Protein AF-0000000082292498 (afdb_homodimer)

Radius of gyration: 38.89 Å; Cα contacts (8 Å, |Δi|>4): 851; chains: 2; bounding box: 191×84×108 Å

Nearest PDB structures (foldseek):
  7clj-assembly1_A-2  TM=9.318E-01  e=2.386E-13  Thermoplasmatales archaeon SG8-52-1
  6is6-assembly1_A  TM=9.294E-01  e=1.425E-12  Thermoplasmatales archaeon SG8-52-1
  6su4-assembly1_A  TM=8.882E-01  e=2.424E-12  Actinomycetes bacterium
  6uh3-assembly1_B  TM=8.792E-01  e=1.032E-11  Actinomycetes bacterium
  7clj-assembly1_A-2  TM=9.319E-01  e=4.327E-13  Thermoplasmatales archaeon SG8-52-1

Organism: NCBI:txid303405

pLDDT: mean 81.25, std 24.89, range [15.76, 98.94]

Secondary structure (DSSP, 8-state):
----------------------------------------------SPBPTHHHH--SSPPPPPTTHHHHHHHHHHHHHHHHHHHHHHHTT---EEEEEE--B-TTS---SSSS-PPB--EEEEEEETHHHHHHHHHHHHHHHHHTTSHHHHHHHHHHHHTT--HHHHHHHHHHHHHHHHHHHHHHT--BHHHHHHHHHHHHHHHHHHHHHHHHHHHHHHHTBPPP-HHHHHHHHHHHHHHHHHHHHHHHHTTSTT-HHHHHHHHHHHHHHHHHHHHHHHHHTT-GGGGSHHHHHHHHHHHHHHHHHHHHHHHHHHHHHHHHH-/----------------------------------------------SPBPTHHHH--SSPPPPPTTHHHHHHHHHHHHHHHHHHHHHHHTT---EEEEEE--B-TTS---SSSS-PPB--EEEEEEETHHHHHHHHHHHHHHHHHTTSHHHHHHHHHHHHTT--HHHHHHHHHHHHHHHHHHHHHHT--BHHHHHHHHHHHHHHHHHHHHHHHHHHHHHHHTBPPP-HHHHHHHHHHHHHHHHHHHHHHHHTTSTT-HHHHHHHHHHHHHHHHHHHHHHHHHTT-GGGGSHHHHHHHHHHHHHHHHHHHHHHHHHHHHHHHHH-

Foldseek 3Di:
DDDDDDDDDDDDDDDPPPPPDPPDDPPPPPPPPPPPPPPPCPVPVPDDDDPCVPQPADQFDDDDPVLQVLLLVLLVVLLVLLVVLVVCQVVFPDKAWAWAFAFDVVQPPPDPVPGHGTDTDTDDIGALLNLLSVLSNLSSVLSVLCNDPVRVVVQSVQVRLLAGVSLLVSCLQSVLSVLLSLLVLLPDRYPVLSVVLSNLLSLLSVLVRVQRVQCSNCLRVVHDGDCPSVVVSVVSVCVSVVSSVVSLVVCVPDPPSVLSNVVSVVLVVLVVVLVVLVCCLSVVPPPSSRSVVSVVVVSVSSSVSSVVCSVSSSVVSRVVSVVD/DDDDDDDDDDDDPDDDPPDPPPPDDPPPPPVPPPPPPPPPCPVPVPDDDDPCVPQPADFFDDDDPVLQVLLVVLLVVLLVLLVVLVVCQVVFPDKAWAWAFAFDVVQPPVPDVPGHGTDTDTDDIGALLNLLSVLSNLSSVLSVLCNDPVRVVVQSVQVRLLAGVSLLVSCLQSVLSVLLSLLVLLPDRYPVLSVVLSNLLSLLSVLVRVQRVQCSNCLRVVHDGDCPSVVVSVVSVCVSVVSSVVSLVVCVPDPPSVLSNVVSVVLVVLVVVLVVLVCCLSVVPPPSSRSVVSVVVVSVSSSVSSVVCSVSSSVVSRVVSVVD

Structure (mmCIF, N/CA/C/O backbone):
data_AF-0000000082292498-model_v1
#
loop_
_entity.id
_entity.type
_entity.pdbx_description
1 polymer 'Transmembrane protein'
#
loop_
_atom_site.group_PDB
_atom_site.id
_atom_site.type_symbol
_atom_site.label_atom_id
_atom_site.label_alt_id
_atom_site.label_comp_id
_atom_site.label_asym_id
_atom_site.label_entity_id
_atom_site.label_seq_id
_atom_site.pdbx_PDB_ins_code
_atom_site.Cartn_x
_atom_site.Cartn_y
_atom_site.Cartn_z
_atom_site.occupancy
_atom_site.B_iso_or_equiv
_atom_site.auth_seq_id
_atom_site.auth_comp_id
_atom_site.auth_asym_id
_atom_site.auth_atom_id
_atom_site.pdbx_PDB_model_num
ATOM 1 N N . MET A 1 1 ? 111.812 22.969 -23.156 1 18.2 1 MET A N 1
ATOM 2 C CA . MET A 1 1 ? 112.438 23.031 -21.844 1 18.2 1 MET A CA 1
ATOM 3 C C . MET A 1 1 ? 111.438 23.438 -20.781 1 18.2 1 MET A C 1
ATOM 5 O O . MET A 1 1 ? 110.438 24 -21.094 1 18.2 1 MET A O 1
ATOM 9 N N . PRO A 1 2 ? 111.875 23.672 -19.406 1 18.36 2 PRO A N 1
ATOM 10 C CA . PRO A 1 2 ? 111.688 23.312 -18.016 1 18.36 2 PRO A CA 1
ATOM 11 C C . PRO A 1 2 ? 110.812 24.328 -17.266 1 18.36 2 PRO A C 1
ATOM 13 O O . PRO A 1 2 ? 109.875 23.953 -16.531 1 18.36 2 PRO A O 1
ATOM 16 N N . PRO A 1 3 ? 111.188 25.594 -17.047 1 18.89 3 PRO A N 1
ATOM 17 C CA . PRO A 1 3 ? 111.5 26.062 -15.688 1 18.89 3 PRO A CA 1
ATOM 18 C C . PRO A 1 3 ? 110.25 26.516 -14.938 1 18.89 3 PRO A C 1
ATOM 20 O O . PRO A 1 3 ? 109.25 26.797 -15.555 1 18.89 3 PRO A O 1
ATOM 23 N N . THR A 1 4 ? 110.375 26.969 -13.562 1 17.72 4 THR A N 1
ATOM 24 C CA . THR A 1 4 ? 110.125 26.797 -12.133 1 17.72 4 THR A CA 1
ATOM 25 C C . THR A 1 4 ? 109.312 27.969 -11.586 1 17.72 4 THR A C 1
ATOM 27 O O . THR A 1 4 ? 109.062 28.031 -10.391 1 17.72 4 THR A O 1
ATOM 30 N N . ARG A 1 5 ? 108.938 28.953 -12.359 1 17.94 5 ARG A N 1
ATOM 31 C CA . ARG A 1 5 ? 109 30.203 -11.594 1 17.94 5 ARG A CA 1
ATOM 32 C C . ARG A 1 5 ? 108.062 30.172 -10.391 1 17.94 5 ARG A C 1
ATOM 34 O O . ARG A 1 5 ? 106.938 29.734 -10.492 1 17.94 5 ARG A O 1
ATOM 41 N N . PRO A 1 6 ? 108.375 30.875 -9.312 1 18.61 6 PRO A N 1
ATOM 42 C CA . PRO A 1 6 ? 108.375 30.812 -7.848 1 18.61 6 PRO A CA 1
ATOM 43 C C . PRO A 1 6 ? 107 31.203 -7.25 1 18.61 6 PRO A C 1
ATOM 45 O O . PRO A 1 6 ? 106.25 31.859 -7.918 1 18.61 6 PRO A O 1
ATOM 48 N N . GLU A 1 7 ? 106.75 30.938 -5.875 1 17.42 7 GLU A N 1
ATOM 49 C CA . GLU A 1 7 ? 105.875 30.391 -4.824 1 17.42 7 GLU A CA 1
ATOM 50 C C . GLU A 1 7 ? 105.062 31.5 -4.176 1 17.42 7 GLU A C 1
ATOM 52 O O . GLU A 1 7 ? 103.812 31.328 -3.941 1 17.42 7 GLU A O 1
ATOM 57 N N . HIS A 1 8 ? 105.625 32.594 -3.645 1 15.81 8 HIS A N 1
ATOM 58 C CA . HIS A 1 8 ? 105.562 32.688 -2.189 1 15.81 8 HIS A CA 1
ATOM 59 C C . HIS A 1 8 ? 104.25 33.344 -1.734 1 15.81 8 HIS A C 1
ATOM 61 O O . HIS A 1 8 ? 103.562 32.781 -0.88 1 15.81 8 HIS A O 1
ATOM 67 N N . ARG A 1 9 ? 104.125 34.781 -1.515 1 17.05 9 ARG A N 1
ATOM 68 C CA . ARG A 1 9 ? 104.125 35.375 -0.185 1 17.05 9 ARG A CA 1
ATOM 69 C C . ARG A 1 9 ? 102.688 35.531 0.326 1 17.05 9 ARG A C 1
ATOM 71 O O . ARG A 1 9 ? 101.75 35.781 -0.45 1 17.05 9 ARG A O 1
ATOM 78 N N . LEU A 1 10 ? 102.312 35.406 1.709 1 16.89 10 LEU A N 1
ATOM 79 C CA . LEU A 1 10 ? 101.5 34.906 2.795 1 16.89 10 LEU A CA 1
ATOM 80 C C . LEU A 1 10 ? 100.375 35.938 3.158 1 16.89 10 LEU A C 1
ATOM 82 O O . LEU A 1 10 ? 99.25 35.562 3.43 1 16.89 10 LEU A O 1
ATOM 86 N N . SER A 1 11 ? 100.688 37.281 3.164 1 16.58 11 SER A N 1
ATOM 87 C CA . SER A 1 11 ? 100.438 37.906 4.461 1 16.58 11 SER A CA 1
ATOM 88 C C . SER A 1 11 ? 98.938 38.031 4.75 1 16.58 11 SER A C 1
ATOM 90 O O . SER A 1 11 ? 98.125 37.969 3.836 1 16.58 11 SER A O 1
ATOM 92 N N . HIS A 1 12 ? 98.5 38.719 5.969 1 17.7 12 HIS A N 1
ATOM 93 C CA . HIS A 1 12 ? 97.812 38.688 7.258 1 17.7 12 HIS A CA 1
ATOM 94 C C . HIS A 1 12 ? 96.438 39.281 7.141 1 17.7 12 HIS A C 1
ATOM 96 O O . HIS A 1 12 ? 96.125 39.938 6.164 1 17.7 12 HIS A O 1
ATOM 102 N N . GLY A 1 13 ? 95.562 39.406 8.352 1 17.55 13 GLY A N 1
ATOM 103 C CA . GLY A 1 13 ? 94.375 38.969 9.109 1 17.55 13 GLY A CA 1
ATOM 104 C C . GLY A 1 13 ? 93.312 40 9.234 1 17.55 13 GLY A C 1
ATOM 105 O O . GLY A 1 13 ? 92.188 39.719 9.711 1 17.55 13 GLY A O 1
ATOM 106 N N . GLY A 1 14 ? 93.5 41.344 9.023 1 19.06 14 GLY A N 1
ATOM 107 C CA . GLY A 1 14 ? 92.875 42.156 10.07 1 19.06 14 GLY A CA 1
ATOM 108 C C . GLY A 1 14 ? 91.375 42.125 10.078 1 19.06 14 GLY A C 1
ATOM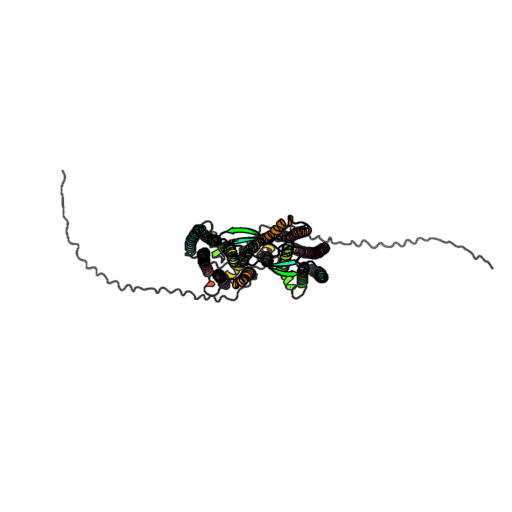 109 O O . GLY A 1 14 ? 90.75 41.812 9.062 1 19.06 14 GLY A O 1
ATOM 110 N N . SER A 1 15 ? 90.688 42.156 11.336 1 19.8 15 SER A N 1
ATOM 111 C CA . SER A 1 15 ? 89.5 41.75 12.109 1 19.8 15 SER A CA 1
ATOM 112 C C . SER A 1 15 ? 88.375 42.719 11.891 1 19.8 15 SER A C 1
ATOM 114 O O . SER A 1 15 ? 87.312 42.594 12.531 1 19.8 15 SER A O 1
ATOM 116 N N . THR A 1 16 ? 88.25 43.562 10.898 1 20.25 16 THR A N 1
ATOM 117 C CA . THR A 1 16 ? 87.375 44.719 11.195 1 20.25 16 THR A CA 1
ATOM 118 C C . THR A 1 16 ? 85.938 44.25 11.492 1 20.25 16 THR A C 1
ATOM 120 O O . THR A 1 16 ? 85.438 43.406 10.781 1 20.25 16 THR A O 1
ATOM 123 N N . ASP A 1 17 ? 85.438 44.5 12.773 1 20.31 17 ASP A N 1
ATOM 124 C CA . ASP A 1 17 ? 84.312 44.188 13.695 1 20.31 17 ASP A CA 1
ATOM 125 C C . ASP A 1 17 ? 83 44.781 13.203 1 20.31 17 ASP A C 1
ATOM 127 O O . ASP A 1 17 ? 82.688 45.906 13.539 1 20.31 17 ASP A O 1
ATOM 131 N N . GLY A 1 18 ? 82.625 44.906 11.953 1 19.83 18 GLY A N 1
ATOM 132 C CA . GLY A 1 18 ? 81.5 45.719 11.656 1 19.83 18 GLY A CA 1
ATOM 133 C C . GLY A 1 18 ? 80.25 45.25 12.383 1 19.83 18 GLY A C 1
ATOM 134 O O . GLY A 1 18 ? 79.875 44.062 12.328 1 19.83 18 GLY A O 1
ATOM 135 N N . THR A 1 19 ? 79.875 45.938 13.484 1 21.7 19 THR A N 1
ATOM 136 C CA . THR A 1 19 ? 78.812 45.844 14.484 1 21.7 19 THR A CA 1
ATOM 137 C C . THR A 1 19 ? 77.438 45.844 13.812 1 21.7 19 THR A C 1
ATOM 139 O O . THR A 1 19 ? 77.062 46.844 13.203 1 21.7 19 THR A O 1
ATOM 142 N N . ALA A 1 20 ? 77 44.812 13.125 1 22.11 20 ALA A N 1
ATOM 143 C CA . ALA A 1 20 ? 75.688 44.781 12.477 1 22.11 20 ALA A CA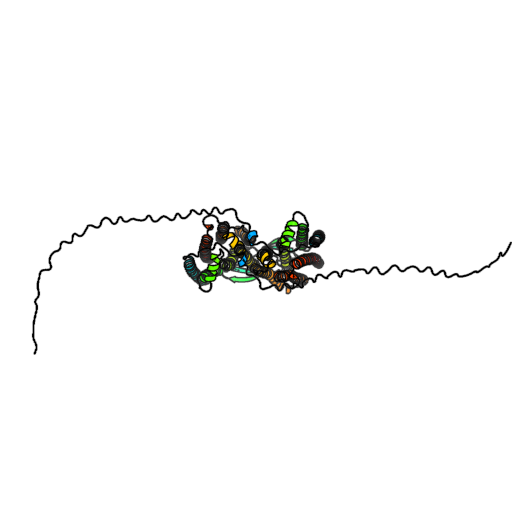 1
ATOM 144 C C . ALA A 1 20 ? 74.562 44.969 13.484 1 22.11 20 ALA A C 1
ATOM 146 O O . ALA A 1 20 ? 74.5 44.25 14.492 1 22.11 20 ALA A O 1
ATOM 147 N N . GLU A 1 21 ? 74.125 46.188 13.609 1 22.16 21 GLU A N 1
ATOM 148 C CA . GLU A 1 21 ? 73.062 46.625 14.445 1 22.16 21 GLU A CA 1
ATOM 149 C C . GLU A 1 21 ? 71.812 45.75 14.227 1 22.16 21 GLU A C 1
ATOM 151 O O . GLU A 1 21 ? 71.375 45.531 13.086 1 22.16 21 GLU A O 1
ATOM 156 N N . GLU A 1 22 ? 71.562 44.75 15.117 1 20.84 22 GLU A N 1
ATOM 157 C CA . GLU A 1 22 ? 70.5 43.75 15.18 1 20.84 22 GLU A CA 1
ATOM 158 C C . GLU A 1 22 ? 69.125 44.406 15.289 1 20.84 22 GLU A C 1
ATOM 160 O O . GLU A 1 22 ? 68.875 45.156 16.219 1 20.84 22 GLU A O 1
ATOM 165 N N . ASN A 1 23 ? 68.562 44.906 14.156 1 23.56 23 ASN A N 1
ATOM 166 C CA . ASN A 1 23 ? 67.25 45.5 14.203 1 23.56 23 ASN A CA 1
ATOM 167 C C . ASN A 1 23 ? 66.25 44.594 14.977 1 23.56 23 ASN A C 1
ATOM 169 O O . ASN A 1 23 ? 66.25 43.406 14.758 1 23.56 23 ASN A O 1
ATOM 173 N N . PRO A 1 24 ? 65.625 45.156 16.062 1 21.19 24 PRO A N 1
ATOM 174 C CA . PRO A 1 24 ? 64.812 44.531 17.094 1 21.19 24 PRO A CA 1
ATOM 175 C C . PRO A 1 24 ? 63.688 43.688 16.516 1 21.19 24 PRO A C 1
ATOM 177 O O . PRO A 1 24 ? 63.375 43.812 15.32 1 21.19 24 PRO A O 1
ATOM 180 N N . GLY A 1 25 ? 63.062 42.75 17.391 1 20.58 25 GLY A N 1
ATOM 181 C CA . GLY A 1 25 ? 62.188 41.625 17.531 1 20.58 25 GLY A CA 1
ATOM 182 C C . GLY A 1 25 ? 60.75 41.875 17.062 1 20.58 25 GLY A C 1
ATOM 183 O O . GLY A 1 25 ? 60.094 42.812 17.547 1 20.58 25 GLY A O 1
ATOM 184 N N . ALA A 1 26 ? 60.469 41.938 15.695 1 24.38 26 ALA A N 1
ATOM 185 C CA . ALA A 1 26 ? 59.094 42 15.227 1 24.38 26 ALA A CA 1
ATOM 186 C C . ALA A 1 26 ? 58.188 41.062 16.031 1 24.38 26 ALA A C 1
ATOM 188 O O . ALA A 1 26 ? 58.406 39.844 16.016 1 24.38 26 ALA A O 1
ATOM 189 N N . VAL A 1 27 ? 57.688 41.438 17.219 1 24.48 27 VAL A N 1
ATOM 190 C CA . VAL A 1 27 ? 56.719 40.75 18.047 1 24.48 27 VAL A CA 1
ATOM 191 C C . VAL A 1 27 ? 55.5 40.375 17.203 1 24.48 27 VAL A C 1
ATOM 193 O O . VAL A 1 27 ? 54.875 41.25 16.578 1 24.48 27 VAL A O 1
ATOM 196 N N . SER A 1 28 ? 55.562 39.219 16.453 1 23.11 28 SER A N 1
ATOM 197 C CA . SER A 1 28 ? 54.406 38.625 15.734 1 23.11 28 SER A CA 1
ATOM 198 C C . SER A 1 28 ? 53.156 38.625 16.594 1 23.11 28 SER A C 1
ATOM 200 O O . SER A 1 28 ? 53.125 38.031 17.672 1 23.11 28 SER A O 1
ATOM 202 N N . MET A 1 29 ? 52.469 39.75 16.703 1 23.2 29 MET A N 1
ATOM 203 C CA . MET A 1 29 ? 51.188 39.781 17.391 1 23.2 29 MET A CA 1
ATOM 204 C C . MET A 1 29 ? 50.25 38.688 16.891 1 23.2 29 MET A C 1
ATOM 206 O O . MET A 1 29 ? 49.688 38.781 15.805 1 23.2 29 MET A O 1
ATOM 210 N N . ILE A 1 30 ? 50.625 37.375 16.969 1 26.38 30 ILE A N 1
ATOM 211 C CA . ILE A 1 30 ? 49.656 36.344 16.656 1 26.38 30 ILE A CA 1
ATOM 212 C C . ILE A 1 30 ? 48.375 36.562 17.438 1 26.38 30 ILE A C 1
ATOM 214 O O . ILE A 1 30 ? 48.375 36.594 18.672 1 26.38 30 ILE A O 1
ATOM 218 N N . SER A 1 31 ? 47.562 37.5 16.984 1 25.3 31 SER A N 1
ATOM 219 C CA . SER A 1 31 ? 46.25 37.594 17.672 1 25.3 31 SER A CA 1
ATOM 220 C C . SER A 1 31 ? 45.656 36.188 17.844 1 25.3 31 SER A C 1
ATOM 222 O O . SER A 1 31 ? 45.688 35.375 16.938 1 25.3 31 SER A O 1
ATOM 224 N N . PRO A 1 32 ? 45.594 35.656 19.109 1 28.98 32 PRO A N 1
ATOM 225 C CA . PRO A 1 32 ? 44.938 34.375 19.344 1 28.98 32 PRO A CA 1
ATOM 226 C C . 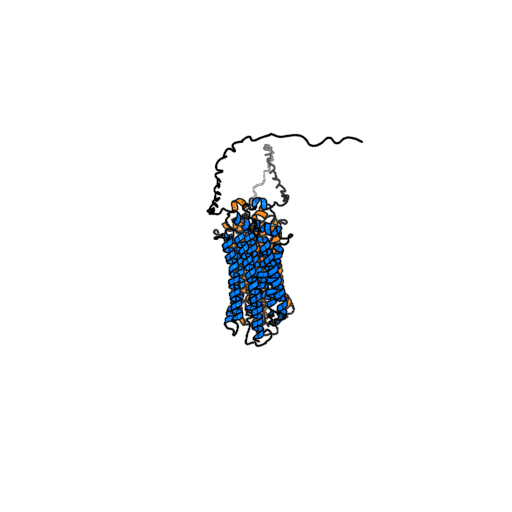PRO A 1 32 ? 43.594 34.219 18.609 1 28.98 32 PRO A C 1
ATOM 228 O O . PRO A 1 32 ? 42.812 35.188 18.594 1 28.98 32 PRO A O 1
ATOM 231 N N . VAL A 1 33 ? 43.562 33.562 17.438 1 30.28 33 VAL A N 1
ATOM 232 C CA . VAL A 1 33 ? 42.312 33.156 16.844 1 30.28 33 VAL A CA 1
ATOM 233 C C . VAL A 1 33 ? 41.375 32.594 17.922 1 30.28 33 VAL A C 1
ATOM 235 O O . VAL A 1 33 ? 41.75 31.641 18.609 1 30.28 33 VAL A O 1
ATOM 238 N N . ARG A 1 34 ? 40.594 33.438 18.609 1 26.23 34 ARG A N 1
ATOM 239 C CA . ARG A 1 34 ? 39.562 32.938 19.484 1 26.23 34 ARG A CA 1
ATOM 240 C C . ARG A 1 34 ? 38.875 31.703 18.891 1 26.23 34 ARG A C 1
ATOM 242 O O . ARG A 1 34 ? 38.375 31.75 17.766 1 26.23 34 ARG A O 1
ATOM 249 N N . SER A 1 35 ? 39.438 30.516 19.141 1 29.31 35 SER A N 1
ATOM 250 C CA . SER A 1 35 ? 38.625 29.312 18.922 1 29.31 35 SER A CA 1
ATOM 251 C C . SER A 1 35 ? 37.156 29.562 19.219 1 29.31 35 SER A C 1
ATOM 253 O O . SER A 1 35 ? 36.812 29.906 20.344 1 29.31 35 SER A O 1
ATOM 255 N N . GLN A 1 36 ? 36.469 30.203 18.328 1 28.25 36 GLN A N 1
ATOM 256 C CA . GLN A 1 36 ? 35 30.188 18.547 1 28.25 36 GLN A CA 1
ATOM 257 C C . GLN A 1 36 ? 34.562 28.828 19.062 1 28.25 36 GLN A C 1
ATOM 259 O O . GLN A 1 36 ? 34.781 27.797 18.406 1 28.25 36 GLN A O 1
ATOM 264 N N . LYS A 1 37 ? 34.562 28.625 20.312 1 33.78 37 LYS A N 1
ATOM 265 C CA . LYS A 1 37 ? 33.875 27.531 20.953 1 33.78 37 LYS A CA 1
ATOM 266 C C . LYS A 1 37 ? 32.625 27.125 20.141 1 33.78 37 LYS A C 1
ATOM 268 O O . LYS A 1 37 ? 31.719 27.922 19.938 1 33.78 37 LYS A O 1
ATOM 273 N N . LYS A 1 38 ? 32.812 26.25 19.234 1 36.97 38 LYS A N 1
ATOM 274 C CA . LYS A 1 38 ? 31.594 25.531 18.844 1 36.97 38 LYS A CA 1
ATOM 275 C C . LYS A 1 38 ? 30.719 25.266 20.062 1 36.97 38 LYS A C 1
ATOM 277 O O . LYS A 1 38 ? 31.109 24.562 20.984 1 36.97 38 LYS A O 1
ATOM 282 N N . LYS A 1 39 ? 29.891 26.203 20.391 1 33.81 39 LYS A N 1
ATOM 283 C CA . LYS A 1 39 ? 28.812 25.875 21.328 1 33.81 39 LYS A CA 1
ATOM 284 C C . LYS A 1 39 ? 28.422 24.406 21.219 1 33.81 39 LYS A C 1
ATOM 286 O O . LYS A 1 39 ? 28.172 23.906 20.125 1 33.81 39 LYS A O 1
ATOM 291 N N . ASP A 1 40 ? 28.953 23.562 21.984 1 36 40 ASP A N 1
ATOM 292 C CA . ASP A 1 40 ? 28.406 22.25 22.359 1 36 40 ASP A CA 1
ATOM 293 C C . ASP A 1 40 ? 26.875 22.266 22.312 1 36 40 ASP A C 1
ATOM 295 O O . ASP A 1 40 ? 26.234 22.562 23.328 1 36 40 ASP A O 1
ATOM 299 N N . THR A 1 41 ? 26.281 22.906 21.328 1 33.91 41 THR A N 1
ATOM 300 C CA . THR A 1 41 ? 24.828 22.828 21.297 1 33.91 41 THR A CA 1
ATOM 301 C C . THR A 1 41 ? 24.359 21.375 21.438 1 33.91 41 THR A C 1
ATOM 303 O O . THR A 1 41 ? 24.25 20.656 20.438 1 33.91 41 THR A O 1
ATOM 306 N N . ALA A 1 42 ? 25 20.578 22.156 1 40.09 42 ALA A N 1
ATOM 307 C CA . ALA A 1 42 ? 24.078 19.531 22.562 1 40.09 42 ALA A CA 1
ATOM 308 C C . ALA A 1 42 ? 22.656 20.094 22.688 1 40.09 42 ALA A C 1
ATOM 310 O O . ALA A 1 42 ? 22.312 20.734 23.688 1 40.09 42 ALA A O 1
ATOM 311 N N . ALA A 1 43 ? 22.094 20.672 21.688 1 40.66 43 ALA A N 1
ATOM 312 C CA . ALA A 1 43 ? 20.688 21.047 21.75 1 40.66 43 ALA A CA 1
ATOM 313 C C . ALA A 1 43 ? 19.891 20.078 22.609 1 40.66 43 ALA A C 1
ATOM 315 O O . ALA A 1 43 ? 19.844 18.875 22.328 1 40.66 43 ALA A O 1
ATOM 316 N N . ASP A 1 44 ? 20.016 19.906 23.828 1 46.09 44 ASP A N 1
ATOM 317 C CA . ASP A 1 44 ? 19 19.359 24.734 1 46.09 44 ASP A CA 1
ATOM 318 C C . ASP A 1 44 ? 17.625 19.312 24.047 1 46.09 44 ASP A C 1
ATOM 320 O O . ASP A 1 44 ? 17.047 20.359 23.75 1 46.09 44 ASP A O 1
ATOM 324 N N . SER A 1 45 ? 17.547 18.484 23.031 1 57.62 45 SER A N 1
ATOM 325 C CA . SER A 1 45 ? 16.266 18.422 22.328 1 57.62 45 SER A CA 1
ATOM 326 C C . SER A 1 45 ? 15.094 18.5 23.297 1 57.62 45 SER A C 1
ATOM 328 O O . SER A 1 45 ? 14.922 17.625 24.141 1 57.62 45 SER A O 1
ATOM 330 N N . GLY A 1 46 ? 14.93 19.516 24.078 1 67.31 46 GLY A N 1
ATOM 331 C CA . GLY A 1 46 ? 13.727 19.703 24.859 1 67.31 46 GLY A CA 1
ATOM 332 C C . GLY A 1 46 ? 12.586 18.797 24.453 1 67.31 46 GLY A C 1
ATOM 333 O O . GLY A 1 46 ? 12.703 18.047 23.469 1 67.31 46 GLY A O 1
ATOM 334 N N . PRO A 1 47 ? 11.672 18.641 25.359 1 87.88 47 PRO A N 1
ATOM 335 C CA . PRO A 1 47 ? 10.5 17.828 25.047 1 87.88 47 PRO A CA 1
ATOM 336 C C . PRO A 1 47 ? 9.844 18.219 23.734 1 87.88 47 PRO A C 1
ATOM 338 O O . PRO A 1 47 ? 9.844 19.391 23.359 1 87.88 47 PRO A O 1
ATOM 341 N N . LEU A 1 48 ? 9.484 17.281 22.953 1 92.31 48 LEU A N 1
ATOM 342 C CA . LEU A 1 48 ? 8.812 17.516 21.688 1 92.31 48 LEU A CA 1
ATOM 343 C C . LEU A 1 48 ? 7.535 18.328 21.891 1 92.31 48 LEU A C 1
ATOM 345 O O . LEU A 1 48 ? 6.812 18.109 22.875 1 92.31 48 LEU A O 1
ATOM 349 N N . LYS A 1 49 ? 7.297 19.219 20.984 1 95.81 49 LYS A N 1
ATOM 350 C CA . LYS A 1 49 ? 6.105 20.062 21 1 95.81 49 LYS A CA 1
ATOM 351 C C . LYS A 1 49 ? 4.902 19.328 20.422 1 95.81 49 LYS A C 1
ATOM 353 O O . LYS A 1 49 ? 5.059 18.344 19.703 1 95.81 49 LYS A O 1
ATOM 358 N N . ASN A 1 50 ? 3.719 19.781 20.719 1 95.75 50 ASN A N 1
ATOM 359 C CA . ASN A 1 50 ? 2.473 19.234 20.188 1 95.75 50 ASN A CA 1
ATOM 360 C C . ASN A 1 50 ? 2.162 19.812 18.797 1 95.75 50 ASN A C 1
ATOM 362 O O . ASN A 1 50 ? 2.086 21.031 18.641 1 95.75 50 ASN A O 1
ATOM 366 N N . PRO A 1 51 ? 1.919 18.984 17.875 1 95.25 51 PRO A N 1
ATOM 367 C CA . PRO A 1 51 ? 1.645 19.469 16.516 1 95.25 51 PRO A CA 1
ATOM 368 C C . PRO A 1 51 ? 0.38 20.328 16.438 1 95.25 51 PRO A C 1
ATOM 370 O O . PRO A 1 51 ? 0.197 21.078 15.484 1 95.25 51 PRO A O 1
ATOM 373 N N . GLU A 1 52 ? -0.475 20.234 17.359 1 93.56 52 GLU A N 1
ATOM 374 C CA . GLU A 1 52 ? -1.692 21.047 17.375 1 93.56 52 GLU A CA 1
ATOM 375 C C . GLU A 1 52 ? -1.368 22.531 17.422 1 93.56 52 GLU A C 1
ATOM 377 O O . GLU A 1 52 ? -2.213 23.359 17.078 1 93.56 52 GLU A O 1
ATOM 382 N N . GLU A 1 53 ? -0.201 22.859 17.859 1 93 53 GLU A N 1
ATOM 383 C CA . GLU A 1 53 ? 0.218 24.266 17.922 1 93 53 GLU A CA 1
ATOM 384 C C . GLU A 1 53 ? 0.124 24.922 16.547 1 93 53 GLU A C 1
ATOM 386 O O . GLU A 1 53 ? -0.181 26.109 16.438 1 93 53 GLU A O 1
ATOM 391 N N . TYR A 1 54 ? 0.35 24.125 15.523 1 94.56 54 TYR A N 1
ATOM 392 C CA . TYR A 1 54 ? 0.285 24.734 14.195 1 94.56 54 TYR A CA 1
ATOM 393 C C . TYR A 1 54 ? -0.771 24.047 13.336 1 94.56 54 TYR A C 1
ATOM 395 O O . TYR A 1 54 ? -1.181 24.594 12.305 1 94.56 54 TYR A O 1
ATOM 403 N N . ASN A 1 55 ? -1.234 22.891 13.758 1 94.94 55 ASN A N 1
ATOM 404 C CA . ASN A 1 55 ? -2.088 22.062 12.898 1 94.94 55 ASN A CA 1
ATOM 405 C C . ASN A 1 55 ? -3.508 21.969 13.453 1 94.94 55 ASN A C 1
ATOM 407 O O . ASN A 1 55 ? -4.293 21.125 13.008 1 94.94 55 ASN A O 1
ATOM 411 N N . ALA A 1 56 ? -3.83 22.797 14.367 1 96.38 56 ALA A N 1
ATOM 412 C CA . ALA A 1 56 ? -5.18 22.781 14.922 1 96.38 56 ALA A CA 1
ATOM 413 C C . ALA A 1 56 ? -6.215 23.172 13.867 1 96.38 56 ALA A C 1
ATOM 415 O O . ALA A 1 56 ? -6.008 24.109 13.094 1 96.38 56 ALA A O 1
ATOM 416 N N . ILE A 1 57 ? -7.242 22.5 13.836 1 97.44 57 ILE A N 1
ATOM 417 C CA . ILE A 1 57 ? -8.328 22.766 12.891 1 97.44 57 ILE A CA 1
ATOM 418 C C . ILE A 1 57 ? -9.266 23.828 13.477 1 97.44 57 ILE A C 1
ATOM 420 O O . ILE A 1 57 ? -9.734 23.688 14.609 1 97.44 57 ILE A O 1
ATOM 424 N N . GLN A 1 58 ? -9.586 24.797 12.719 1 96.88 58 GLN A N 1
ATOM 425 C CA . GLN A 1 58 ? -10.43 25.891 13.18 1 96.88 58 GLN A CA 1
ATOM 426 C C . GLN A 1 58 ? -11.906 25.609 12.914 1 96.88 58 GLN A C 1
ATOM 428 O O . GLN A 1 58 ? -12.758 25.906 13.75 1 96.88 58 GLN A O 1
ATOM 433 N N . ASN A 1 59 ? -12.289 25.078 11.789 1 96.94 59 ASN A N 1
ATOM 434 C CA . ASN A 1 59 ? -13.664 24.797 11.406 1 96.94 59 ASN A CA 1
ATOM 435 C C . ASN A 1 59 ? -14.047 23.359 11.734 1 96.94 59 ASN A C 1
ATOM 437 O O . ASN A 1 59 ? -13.984 22.484 10.867 1 96.94 59 ASN A O 1
ATOM 441 N N . LEU A 1 60 ? -14.562 23.125 12.898 1 97.62 60 LEU A N 1
ATOM 442 C CA . LEU A 1 60 ? -14.961 21.812 13.375 1 97.62 60 LEU A CA 1
ATOM 443 C C . LEU A 1 60 ? -16.391 21.484 12.945 1 97.62 60 LEU A C 1
ATOM 445 O O . LEU A 1 60 ? -17.234 22.391 12.844 1 97.62 60 LEU A O 1
ATOM 449 N N . ASN A 1 61 ? -16.625 20.266 12.695 1 97 61 ASN A N 1
ATOM 450 C CA . ASN A 1 61 ? -17.984 19.797 12.438 1 97 61 ASN A CA 1
ATOM 451 C C . ASN A 1 61 ? -18.797 19.688 13.719 1 97 61 ASN A C 1
ATOM 453 O O . ASN A 1 61 ? -18.25 19.391 14.781 1 97 61 ASN A O 1
ATOM 457 N N . GLU A 1 62 ? -20.109 19.891 13.547 1 95.75 62 GLU A N 1
ATOM 458 C CA . GLU A 1 62 ? -21.031 19.578 14.633 1 95.75 62 GLU A CA 1
ATOM 459 C C . GLU A 1 62 ? -21.516 18.125 14.539 1 95.75 62 GLU A C 1
ATOM 461 O O . GLU A 1 62 ? -21.969 17.688 13.484 1 95.75 62 GLU A O 1
ATOM 466 N N . ILE A 1 63 ? -21.406 17.453 15.578 1 95.06 63 ILE A N 1
ATOM 467 C CA . ILE A 1 63 ? -21.812 16.062 15.602 1 95.06 63 ILE A CA 1
ATOM 468 C C . ILE A 1 63 ? -23.328 15.969 15.664 1 95.06 63 ILE A C 1
ATOM 470 O O . ILE A 1 63 ? -23.953 16.422 16.625 1 95.06 63 ILE A O 1
ATOM 474 N N . PRO A 1 64 ? -23.844 15.328 14.711 1 93.31 64 PRO A N 1
ATOM 475 C CA . PRO A 1 64 ? -25.312 15.242 14.711 1 93.31 64 PRO A CA 1
ATOM 476 C C . PRO A 1 64 ? -25.844 14.219 15.711 1 93.31 64 PRO A C 1
ATOM 478 O O . PRO A 1 64 ? -25.188 13.219 15.984 1 93.31 64 PRO A O 1
ATOM 481 N N . MET A 1 65 ? -27.062 14.383 16.047 1 91.44 65 MET A N 1
ATOM 482 C CA . MET A 1 65 ? -27.688 13.516 17.047 1 91.44 65 MET A CA 1
ATOM 483 C C . MET A 1 65 ? -28.031 12.156 16.453 1 91.44 65 MET A C 1
ATOM 485 O O . MET A 1 65 ? -28.156 11.172 17.188 1 91.44 65 MET A O 1
ATOM 489 N N . TRP A 1 66 ? -28.188 12.117 15.219 1 89.31 66 TRP A N 1
ATOM 490 C CA . TRP A 1 66 ? -28.609 10.883 14.562 1 89.31 66 TRP A CA 1
ATOM 491 C C . TRP A 1 66 ? -27.438 9.922 14.414 1 89.31 66 TRP A C 1
ATOM 493 O O . TRP A 1 66 ? -27.625 8.742 14.109 1 89.31 66 TRP A O 1
ATOM 503 N N . LEU A 1 67 ? -26.219 10.359 14.602 1 89.31 67 LEU A N 1
ATOM 504 C CA . LEU A 1 67 ? -25.031 9.57 14.281 1 89.31 67 LEU A CA 1
ATOM 505 C C . LEU A 1 67 ? -24.969 8.32 15.156 1 89.31 67 LEU A C 1
ATOM 507 O O . LEU A 1 67 ? -24.797 7.211 14.641 1 89.31 67 LEU A O 1
ATOM 511 N N . ALA A 1 68 ? -25.172 8.445 16.406 1 90.69 68 ALA A N 1
ATOM 512 C CA . ALA A 1 68 ? -25.047 7.336 17.344 1 90.69 68 ALA A CA 1
ATOM 513 C C . ALA A 1 68 ? -26.156 6.312 17.141 1 90.69 68 ALA A C 1
ATOM 515 O O . ALA A 1 68 ? -25.891 5.117 17 1 90.69 68 ALA A O 1
ATOM 516 N N . PRO A 1 69 ? -27.422 6.715 17.047 1 91.62 69 PRO A N 1
ATOM 517 C CA . PRO A 1 69 ? -28.484 5.734 16.797 1 91.62 69 PRO A CA 1
ATOM 518 C C . PRO A 1 69 ? -28.328 5.023 15.461 1 91.62 69 PRO A C 1
ATOM 520 O O . PRO A 1 69 ? -28.641 3.836 15.344 1 91.62 69 PRO A O 1
ATOM 523 N N . CYS A 1 70 ? -27.906 5.672 14.453 1 88.81 70 CYS A N 1
ATOM 524 C CA . CYS A 1 70 ? -27.688 5.043 13.156 1 88.81 70 CYS A CA 1
ATOM 525 C C . CYS A 1 70 ? -26.641 3.947 13.258 1 88.81 70 CYS A C 1
ATOM 527 O O . CYS A 1 70 ? -26.828 2.852 12.727 1 88.81 70 CYS A O 1
ATOM 529 N N . ASN A 1 71 ? -25.578 4.258 13.945 1 93.38 71 ASN A N 1
ATOM 530 C CA . ASN A 1 71 ? -24.531 3.258 14.148 1 93.38 71 ASN A CA 1
ATOM 531 C C . ASN A 1 71 ? -25.031 2.084 14.984 1 93.38 71 ASN A C 1
ATOM 533 O O . ASN A 1 71 ? -24.672 0.934 14.727 1 93.38 71 ASN A O 1
ATOM 537 N N . PHE A 1 72 ? -25.859 2.381 15.922 1 94.38 72 PHE A N 1
ATOM 538 C CA . PHE A 1 72 ? -26.391 1.32 16.766 1 94.38 72 PHE A CA 1
ATOM 539 C C . PHE A 1 72 ? -27.266 0.368 15.961 1 94.38 72 PHE A C 1
ATOM 541 O O . PHE A 1 72 ? -27.109 -0.852 16.047 1 94.38 72 PHE A O 1
ATOM 548 N N . VAL A 1 73 ? -28.141 0.873 15.203 1 92.94 73 VAL A N 1
ATOM 549 C CA . VAL A 1 73 ? -29.031 0.067 14.375 1 92.94 73 VAL A CA 1
ATOM 550 C C . VAL A 1 73 ? -28.219 -0.757 13.383 1 92.94 73 VAL A C 1
ATOM 552 O O . VAL A 1 73 ? -28.453 -1.956 13.211 1 92.94 73 VAL A O 1
ATOM 555 N N . ALA A 1 74 ? -27.266 -0.092 12.781 1 92.81 74 ALA A N 1
ATOM 556 C CA . ALA A 1 74 ? -26.406 -0.801 11.836 1 92.81 74 ALA A CA 1
ATOM 557 C C . ALA A 1 74 ? -25.656 -1.942 12.516 1 92.81 74 ALA A C 1
ATOM 559 O O . ALA A 1 74 ? -25.547 -3.041 11.969 1 92.81 74 ALA A O 1
ATOM 560 N N . ALA A 1 75 ? -25.156 -1.692 13.703 1 95.56 75 ALA A N 1
ATOM 561 C CA . ALA A 1 75 ? -24.422 -2.701 14.453 1 95.56 75 ALA A CA 1
ATOM 562 C C . ALA A 1 75 ? -25.281 -3.924 14.734 1 95.56 75 ALA A C 1
ATOM 564 O O . ALA A 1 75 ? -24.875 -5.059 14.469 1 95.56 75 ALA A O 1
ATOM 565 N N . VAL A 1 76 ? -26.484 -3.701 15.172 1 96.56 76 VAL A N 1
ATOM 566 C CA . VAL A 1 76 ? -27.391 -4.789 15.539 1 96.56 76 VAL A CA 1
ATOM 567 C C . VAL A 1 76 ? -27.75 -5.598 14.289 1 96.56 76 VAL A C 1
ATOM 569 O O . VAL A 1 76 ? -27.641 -6.828 14.289 1 96.56 76 VAL A O 1
ATOM 572 N N . PHE A 1 77 ? -28.094 -4.914 13.273 1 95.44 77 PHE A N 1
ATOM 573 C CA . PHE A 1 77 ? -28.516 -5.586 12.055 1 95.44 77 PHE A CA 1
ATOM 574 C C . PHE A 1 77 ? -27.359 -6.383 11.453 1 95.44 77 PHE A C 1
ATOM 576 O O . PHE A 1 77 ? -27.547 -7.527 11.031 1 95.44 77 PHE A O 1
ATOM 583 N N . GLN A 1 78 ? -26.266 -5.832 11.43 1 96.06 78 GLN A N 1
ATOM 584 C CA . GLN A 1 78 ? -25.125 -6.492 10.797 1 96.06 78 GLN A CA 1
ATOM 585 C C . GLN A 1 78 ? -24.625 -7.668 11.633 1 96.06 78 GLN A C 1
ATOM 587 O O . GLN A 1 78 ? -24.266 -8.711 11.086 1 96.06 78 GLN A O 1
ATOM 592 N N . ILE A 1 79 ? -24.594 -7.512 12.922 1 96.69 79 ILE A N 1
ATOM 593 C CA . ILE A 1 79 ? -24.156 -8.609 13.773 1 96.69 79 ILE A CA 1
ATOM 594 C C . ILE A 1 79 ? -25.172 -9.758 13.688 1 96.69 79 ILE A C 1
ATOM 596 O O . ILE A 1 79 ? -24.781 -10.922 13.57 1 96.69 79 ILE A O 1
ATOM 600 N N . MET A 1 80 ? -26.438 -9.438 13.664 1 96.38 80 MET A N 1
ATOM 601 C CA . MET A 1 80 ? -27.453 -10.477 13.508 1 96.38 80 MET A CA 1
ATOM 602 C C . MET A 1 80 ? -27.328 -11.172 12.156 1 96.38 80 MET A C 1
ATOM 604 O O . MET A 1 80 ? -27.422 -12.398 12.07 1 96.38 80 MET A O 1
ATOM 608 N N . GLN A 1 81 ? -27.125 -10.438 11.172 1 94.94 81 GLN A N 1
ATOM 609 C CA . GLN A 1 81 ? -26.938 -11.008 9.836 1 94.94 81 GLN A CA 1
ATOM 610 C C . GLN A 1 81 ? -25.719 -11.93 9.797 1 94.94 81 GLN A C 1
ATOM 612 O O . GLN A 1 81 ? -25.766 -12.992 9.172 1 94.94 81 GLN A O 1
ATOM 617 N N . ALA A 1 82 ? -24.656 -11.461 10.398 1 95.44 82 ALA A N 1
ATOM 618 C CA . ALA A 1 82 ? -23.453 -12.289 10.43 1 95.44 82 ALA A CA 1
ATOM 619 C C . ALA A 1 82 ? -23.719 -13.617 11.125 1 95.44 82 ALA A C 1
ATOM 621 O O . ALA A 1 82 ? -23.312 -14.672 10.633 1 95.44 82 ALA A O 1
ATOM 622 N N . VAL A 1 83 ? -24.422 -13.578 12.219 1 95.31 83 VAL A N 1
ATOM 623 C CA . VAL A 1 83 ? -24.766 -14.789 12.953 1 95.31 83 VAL A CA 1
ATOM 624 C C . VAL A 1 83 ? -25.609 -15.711 12.07 1 95.31 83 VAL A C 1
ATOM 626 O O . VAL A 1 83 ? -25.375 -16.922 12.008 1 95.31 83 VAL A O 1
ATOM 629 N N . PHE A 1 84 ? -26.547 -15.133 11.406 1 93.62 84 PHE A N 1
ATOM 630 C CA . PHE A 1 84 ? -27.422 -15.891 10.508 1 93.62 84 PHE A CA 1
ATOM 631 C C . PHE A 1 84 ? -26.609 -16.547 9.398 1 93.62 84 PHE A C 1
ATOM 633 O O . PHE A 1 84 ? -26.797 -17.734 9.102 1 93.62 84 PHE A O 1
ATOM 640 N N . ILE A 1 85 ? -25.719 -15.852 8.805 1 91.56 85 ILE A N 1
ATOM 641 C CA . ILE A 1 85 ? -24.922 -16.359 7.695 1 91.56 85 ILE A CA 1
ATOM 642 C C . ILE A 1 85 ? -24.031 -17.5 8.18 1 91.56 85 ILE A C 1
ATOM 644 O O . ILE A 1 85 ? -23.953 -18.547 7.535 1 91.56 85 ILE A O 1
ATOM 648 N N . PHE A 1 86 ? -23.359 -17.297 9.328 1 91.88 86 PHE A N 1
ATOM 649 C CA . PHE A 1 86 ? -22.516 -18.359 9.859 1 91.88 86 PHE A CA 1
ATOM 650 C C . PHE A 1 86 ? -23.344 -19.594 10.203 1 91.88 86 PHE A C 1
ATOM 652 O O . PHE A 1 86 ? -22.906 -20.719 9.969 1 91.88 86 PHE A O 1
ATOM 659 N N . ALA A 1 87 ? -24.547 -19.422 10.68 1 91.75 87 ALA A N 1
ATOM 660 C CA . ALA A 1 87 ? -25.406 -20.547 11.031 1 91.75 87 ALA A CA 1
ATOM 661 C C . ALA A 1 87 ? -25.844 -21.312 9.781 1 91.75 87 ALA A C 1
ATOM 663 O O . ALA A 1 87 ? -25.891 -22.547 9.781 1 91.75 87 ALA A O 1
ATOM 664 N N . PHE A 1 88 ? -26.094 -20.625 8.758 1 88.31 88 PHE A N 1
ATOM 665 C CA . PHE A 1 88 ? -26.594 -21.25 7.539 1 88.31 88 PHE A CA 1
ATOM 666 C C . PHE A 1 88 ? -25.438 -21.797 6.703 1 88.31 88 PHE A C 1
ATOM 668 O O . PHE A 1 88 ? -25.641 -22.656 5.844 1 88.31 88 PHE A O 1
ATOM 675 N N . SER A 1 89 ? -24.25 -21.203 6.891 1 85.88 89 SER A N 1
ATOM 676 C CA . SER A 1 89 ? -23.062 -21.641 6.137 1 85.88 89 SER A CA 1
ATOM 677 C C . SER A 1 89 ? -22.781 -23.109 6.363 1 85.88 89 SER A C 1
ATOM 679 O O . SER A 1 89 ? -22.188 -23.781 5.5 1 85.88 89 SER A O 1
ATOM 681 N N . VAL A 1 90 ? -23.172 -23.688 7.438 1 80.81 90 VAL A N 1
ATOM 682 C CA . VAL A 1 90 ? -22.938 -25.078 7.777 1 80.81 90 VAL A CA 1
ATOM 683 C C . VAL A 1 90 ? -23.672 -25.984 6.797 1 80.81 90 VAL A C 1
ATOM 685 O O . VAL A 1 90 ? -23.266 -27.109 6.547 1 80.81 90 VAL A O 1
ATOM 688 N N . ARG A 1 91 ? -24.625 -25.453 6.152 1 79.75 91 ARG A N 1
ATOM 689 C CA . ARG A 1 91 ? -25.469 -26.266 5.277 1 79.75 91 ARG A CA 1
ATOM 690 C C . ARG A 1 91 ? -25.016 -26.156 3.822 1 79.75 91 ARG A C 1
ATOM 692 O O . ARG A 1 91 ? -25.547 -26.844 2.947 1 79.75 91 ARG A O 1
ATOM 699 N N . VAL A 1 92 ? -24.156 -25.203 3.641 1 76.31 92 VAL A N 1
ATOM 700 C CA . VAL A 1 92 ? -23.719 -24.969 2.27 1 76.31 92 VAL A CA 1
ATOM 701 C C . VAL A 1 92 ? -22.531 -25.875 1.943 1 76.31 92 VAL A C 1
ATOM 703 O O . VAL A 1 92 ? -21.516 -25.859 2.65 1 76.31 92 VAL A O 1
ATOM 706 N N . ASP A 1 93 ? -22.625 -26.656 0.876 1 67 93 ASP A N 1
ATOM 707 C CA . ASP A 1 93 ? -21.609 -27.641 0.489 1 67 93 ASP A CA 1
ATOM 708 C C . ASP A 1 93 ? -20.703 -27.078 -0.601 1 67 93 ASP A C 1
ATOM 710 O O . ASP A 1 93 ? -19.922 -27.828 -1.212 1 67 93 ASP A O 1
ATOM 714 N N . LEU A 1 94 ? -20.672 -25.891 -0.807 1 71.38 94 LEU A N 1
ATOM 715 C CA . LEU A 1 94 ? -19.766 -25.328 -1.798 1 71.38 94 LEU A CA 1
ATOM 716 C C . LEU A 1 94 ? -18.422 -24.969 -1.165 1 71.38 94 LEU A C 1
ATOM 718 O O . LEU A 1 94 ? -18.375 -24.125 -0.266 1 71.38 94 LEU A O 1
ATOM 722 N N . LYS A 1 95 ? -17.406 -25.797 -1.623 1 76.5 95 LYS A N 1
ATOM 723 C CA . LYS A 1 95 ? -16.078 -25.578 -1.046 1 76.5 95 LYS A CA 1
ATOM 724 C C . LYS A 1 95 ? -15.117 -24.984 -2.074 1 76.5 95 LYS A C 1
ATOM 726 O O . LYS A 1 95 ? -15.188 -25.312 -3.26 1 76.5 95 LYS A O 1
ATOM 731 N N . TRP A 1 96 ? -14.383 -24.062 -1.617 1 80.44 96 TRP A N 1
ATOM 732 C CA . TRP A 1 96 ? -13.289 -23.484 -2.387 1 80.44 96 TRP A CA 1
ATOM 733 C C . TRP A 1 96 ? -11.938 -23.984 -1.865 1 80.44 96 TRP A C 1
ATOM 735 O O . TRP A 1 96 ? -11.719 -24.047 -0.653 1 80.44 96 TRP A O 1
ATOM 745 N N . CYS A 1 97 ? -11.148 -24.375 -2.846 1 85.62 97 CYS A N 1
ATOM 746 C CA . CYS A 1 97 ? -9.859 -24.953 -2.479 1 85.62 97 CYS A CA 1
ATOM 747 C C . CYS A 1 97 ? -8.734 -23.969 -2.727 1 85.62 97 CYS A C 1
ATOM 749 O O . CYS A 1 97 ? -8.781 -23.172 -3.676 1 85.62 97 CYS A O 1
ATOM 751 N N . LEU A 1 98 ? -7.789 -24.047 -1.857 1 90.81 98 LEU A N 1
ATOM 752 C CA . LEU A 1 98 ? -6.57 -23.25 -1.974 1 90.81 98 LEU A CA 1
ATOM 753 C C . LEU A 1 98 ? -5.398 -24.125 -2.406 1 90.81 98 LEU A C 1
ATOM 755 O O . LEU A 1 98 ? -5.258 -25.266 -1.942 1 90.81 98 LEU A O 1
ATOM 759 N N . TYR A 1 99 ? -4.578 -23.578 -3.273 1 91.31 99 TYR A N 1
ATOM 760 C CA . TYR A 1 99 ? -3.434 -24.312 -3.799 1 91.31 99 TYR A CA 1
ATOM 761 C C . TYR A 1 99 ? -2.146 -23.516 -3.625 1 91.31 99 TYR A C 1
ATOM 763 O O . TYR A 1 99 ? -2.184 -22.297 -3.482 1 91.31 99 TYR A O 1
ATOM 771 N N . THR A 1 100 ? -1.032 -24.172 -3.566 1 92.38 100 THR A N 1
ATOM 772 C CA . THR A 1 100 ? 0.302 -23.625 -3.777 1 92.38 100 THR A CA 1
ATOM 773 C C . THR A 1 100 ? 0.919 -24.172 -5.059 1 92.38 100 THR A C 1
ATOM 775 O O . THR A 1 100 ? 0.518 -25.234 -5.535 1 92.38 100 THR A O 1
ATOM 778 N N . PHE A 1 101 ? 1.849 -23.453 -5.566 1 90.06 101 PHE A N 1
ATOM 779 C CA . PHE A 1 101 ? 2.488 -23.844 -6.816 1 90.06 101 PHE A CA 1
ATOM 780 C C . PHE A 1 101 ? 4.004 -23.781 -6.691 1 90.06 101 PHE A C 1
ATOM 782 O O . PHE A 1 101 ? 4.664 -23.078 -7.465 1 90.06 101 PHE A O 1
ATOM 789 N N . TYR A 1 102 ? 4.516 -24.547 -5.801 1 88.56 102 TYR A N 1
ATOM 790 C CA . TYR A 1 102 ? 5.965 -24.641 -5.656 1 88.56 102 TYR A CA 1
ATOM 791 C C . TYR A 1 102 ? 6.582 -25.406 -6.82 1 88.56 102 TYR A C 1
ATOM 793 O O . TYR A 1 102 ? 5.961 -26.312 -7.371 1 88.56 102 TYR A O 1
ATOM 801 N N . PRO A 1 103 ? 7.777 -24.953 -7.16 1 82.44 103 PRO A N 1
ATOM 802 C CA . PRO A 1 103 ? 8.461 -25.75 -8.18 1 82.44 103 PRO A CA 1
ATOM 803 C C . PRO A 1 103 ? 8.688 -27.203 -7.746 1 82.44 103 PRO A C 1
ATOM 805 O O . PRO A 1 103 ? 8.961 -27.469 -6.574 1 82.44 103 PRO A O 1
ATOM 808 N N . ASN A 1 104 ? 8.391 -28.125 -8.633 1 74.06 104 ASN A N 1
ATOM 809 C CA . ASN A 1 104 ? 8.586 -29.562 -8.383 1 74.06 104 ASN A CA 1
ATOM 810 C C . ASN A 1 104 ? 9.812 -30.094 -9.117 1 74.06 104 ASN A C 1
ATOM 812 O O . ASN A 1 104 ? 9.805 -30.234 -10.344 1 74.06 104 ASN A O 1
ATOM 816 N N . PRO A 1 105 ? 10.859 -30.359 -8.414 1 64.69 105 PRO A N 1
ATOM 817 C CA . PRO A 1 105 ? 12.078 -30.844 -9.062 1 64.69 105 PRO A CA 1
ATOM 818 C C . PRO A 1 105 ? 11.867 -32.156 -9.828 1 64.69 105 PRO A C 1
ATOM 820 O O . PRO A 1 105 ? 12.641 -32.469 -10.742 1 64.69 105 PRO A O 1
ATOM 823 N N . GLU A 1 106 ? 10.922 -32.969 -9.312 1 62.28 106 GLU A N 1
ATOM 824 C CA . GLU A 1 106 ? 10.703 -34.25 -9.977 1 62.28 106 GLU A CA 1
ATOM 825 C C . GLU A 1 106 ? 10.094 -34.062 -11.367 1 62.28 106 GLU A C 1
ATOM 827 O O . GLU A 1 106 ? 10.133 -34.969 -12.195 1 62.28 106 GLU A O 1
ATOM 832 N N . ASN A 1 107 ? 9.367 -33 -11.414 1 57.19 107 ASN A N 1
ATOM 833 C CA . ASN A 1 107 ? 8.766 -32.75 -12.719 1 57.19 107 ASN A CA 1
ATOM 834 C C . ASN A 1 107 ? 9.805 -32.25 -13.727 1 57.19 107 ASN A C 1
ATOM 836 O O . ASN A 1 107 ? 10.273 -31.125 -13.625 1 57.19 107 ASN A O 1
ATOM 840 N N . ASP A 1 108 ? 10.711 -33.094 -14.031 1 49.06 108 ASP A N 1
ATOM 841 C CA . ASP A 1 108 ? 11.883 -32.969 -14.898 1 49.06 108 ASP A CA 1
ATOM 842 C C . ASP A 1 108 ? 11.555 -32.125 -16.141 1 49.06 108 ASP A C 1
ATOM 844 O O . ASP A 1 108 ? 12.328 -32.125 -17.094 1 49.06 108 ASP A O 1
ATOM 848 N N . VAL A 1 109 ? 10.336 -31.781 -16.312 1 46.19 109 VAL A N 1
ATOM 849 C CA . VAL A 1 109 ? 10.336 -31.156 -17.641 1 46.19 109 VAL A CA 1
ATOM 850 C C . VAL A 1 109 ? 11.328 -30 -17.672 1 46.19 109 VAL A C 1
ATOM 852 O O . VAL A 1 109 ? 11.258 -29.078 -16.828 1 46.19 109 VAL A O 1
ATOM 855 N N . TYR A 1 110 ? 12.438 -30.188 -18.281 1 42.41 110 TYR A N 1
ATOM 856 C CA . TYR A 1 110 ? 13.695 -29.516 -18.578 1 42.41 110 TYR A CA 1
ATOM 857 C C . TYR A 1 110 ? 13.477 -28.031 -18.844 1 42.41 110 TYR A C 1
ATOM 859 O O . TYR A 1 110 ? 14.398 -27.328 -19.25 1 42.41 110 TYR A O 1
ATOM 867 N N . ASP A 1 111 ? 12.273 -27.609 -18.984 1 44.16 111 ASP A N 1
ATOM 868 C CA . ASP A 1 111 ? 12.539 -26.406 -19.797 1 44.16 111 ASP A CA 1
ATOM 869 C C . ASP A 1 111 ? 13.477 -25.453 -19.062 1 44.16 111 ASP A C 1
ATOM 871 O O . ASP A 1 111 ? 14.461 -24.984 -19.641 1 44.16 111 ASP A O 1
ATOM 875 N N . SER A 1 112 ? 12.945 -24.781 -18 1 50.03 112 SER A N 1
ATOM 876 C CA . SER A 1 112 ? 13.844 -23.75 -17.5 1 50.03 112 SER A CA 1
ATOM 877 C C . SER A 1 112 ? 14.812 -24.328 -16.469 1 50.03 112 SER A C 1
ATOM 879 O O . SER A 1 112 ? 14.469 -25.25 -15.727 1 50.03 112 SER A O 1
ATOM 881 N N . ASP A 1 113 ? 16.109 -24.391 -16.766 1 51.69 113 ASP A N 1
ATOM 882 C CA . ASP A 1 113 ? 17.266 -24.891 -16.047 1 51.69 113 ASP A CA 1
ATOM 883 C C . ASP A 1 113 ? 17.094 -24.75 -14.539 1 51.69 113 ASP A C 1
ATOM 885 O O . ASP A 1 113 ? 17.781 -25.422 -13.766 1 51.69 113 ASP A O 1
ATOM 889 N N . ILE A 1 114 ? 16.328 -23.844 -14.172 1 55.06 114 ILE A N 1
ATOM 890 C CA . ILE A 1 114 ? 16.469 -23.656 -12.734 1 55.06 114 ILE A CA 1
ATOM 891 C C . ILE A 1 114 ? 15.203 -24.125 -12.023 1 55.06 114 ILE A C 1
ATOM 893 O O . ILE A 1 114 ? 15.273 -24.703 -10.938 1 55.06 114 ILE A O 1
ATOM 897 N N . TYR A 1 115 ? 14.055 -23.875 -12.594 1 58.69 115 TYR A N 1
ATOM 898 C CA . TYR A 1 115 ? 12.875 -24.266 -11.836 1 58.69 115 TYR A CA 1
ATOM 899 C C . TYR A 1 115 ? 11.961 -25.141 -12.68 1 58.69 115 TYR A C 1
ATOM 901 O O . TYR A 1 115 ? 11.711 -24.859 -13.852 1 58.69 115 TYR A O 1
ATOM 909 N N . ALA A 1 116 ? 11.68 -26.422 -12.109 1 64.88 116 ALA A N 1
ATOM 910 C CA . ALA A 1 116 ? 10.727 -27.359 -12.688 1 64.88 116 ALA A CA 1
ATOM 911 C C . ALA A 1 116 ? 9.328 -26.766 -12.766 1 64.88 116 ALA A C 1
ATOM 913 O O . ALA A 1 116 ? 9.055 -25.734 -12.133 1 64.88 116 ALA A O 1
ATOM 914 N N . ILE A 1 117 ? 8.477 -27.297 -13.664 1 74.62 117 ILE A N 1
ATOM 915 C CA . ILE A 1 117 ? 7.078 -26.906 -13.82 1 74.62 117 ILE A CA 1
ATOM 916 C C . ILE A 1 117 ? 6.352 -27.078 -12.484 1 74.62 117 ILE A C 1
ATOM 918 O O . ILE A 1 117 ? 6.434 -28.125 -11.852 1 74.62 117 ILE A O 1
ATOM 922 N N . PRO A 1 118 ? 5.766 -25.969 -12 1 83.31 118 PRO A N 1
ATOM 923 C CA . PRO A 1 118 ? 5.07 -26.047 -10.711 1 83.31 118 PRO A CA 1
ATOM 924 C C . PRO A 1 118 ? 3.836 -26.938 -10.758 1 83.31 118 PRO A C 1
ATOM 926 O O . PRO A 1 118 ? 3.133 -26.969 -11.773 1 83.31 118 PRO A O 1
ATOM 929 N N . ASP A 1 119 ? 3.674 -27.719 -9.711 1 79.5 119 ASP A N 1
ATOM 930 C CA . ASP A 1 119 ? 2.482 -28.547 -9.555 1 79.5 119 ASP A CA 1
ATOM 931 C C . ASP A 1 119 ? 1.56 -27.984 -8.477 1 79.5 119 ASP A C 1
ATOM 933 O O . ASP A 1 119 ? 2.025 -27.516 -7.434 1 79.5 119 ASP A O 1
ATOM 937 N N . PRO A 1 120 ? 0.307 -28.062 -8.82 1 85.81 120 PRO A N 1
ATOM 938 C CA . PRO A 1 120 ? -0.633 -27.609 -7.801 1 85.81 120 PRO A CA 1
ATOM 939 C C . PRO A 1 120 ? -0.69 -28.531 -6.586 1 85.81 120 PRO A C 1
ATOM 941 O O . PRO A 1 120 ? -0.706 -29.75 -6.738 1 85.81 120 PRO A O 1
ATOM 944 N N . GLU A 1 121 ? -0.579 -27.984 -5.402 1 87.38 121 GLU A N 1
ATOM 945 C CA . GLU A 1 121 ? -0.795 -28.688 -4.148 1 87.38 121 GLU A CA 1
ATOM 946 C C . GLU A 1 121 ? -1.924 -28.062 -3.34 1 87.38 121 GLU A C 1
ATOM 948 O O . GLU A 1 121 ? -1.857 -26.875 -2.992 1 87.38 121 GLU A O 1
ATOM 953 N N . GLN A 1 122 ? -2.992 -28.859 -3.092 1 88.62 122 GLN A N 1
ATOM 954 C CA . GLN A 1 122 ? -4.125 -28.375 -2.314 1 88.62 122 GLN A CA 1
ATOM 955 C C . GLN A 1 122 ? -3.762 -28.234 -0.837 1 88.62 122 GLN A C 1
ATOM 957 O O . GLN A 1 122 ? -3.232 -29.172 -0.237 1 88.62 122 GLN A O 1
ATOM 962 N N . ILE A 1 123 ? -4.078 -27.078 -0.256 1 91.12 123 ILE A N 1
ATOM 963 C CA . ILE A 1 123 ? -3.635 -26.891 1.122 1 91.12 123 ILE A CA 1
ATOM 964 C C . ILE A 1 123 ? -4.848 -26.703 2.033 1 91.12 123 ILE A C 1
ATOM 966 O O . ILE A 1 123 ? -4.754 -26.906 3.248 1 91.12 123 ILE A O 1
ATOM 970 N N . ALA A 1 124 ? -5.938 -26.281 1.521 1 88.81 124 ALA A N 1
ATOM 971 C CA . ALA A 1 124 ? -7.145 -26.094 2.324 1 88.81 124 ALA A CA 1
ATOM 972 C C . ALA A 1 124 ? -8.383 -26.016 1.438 1 88.81 124 ALA A C 1
ATOM 974 O O . ALA A 1 124 ? -8.281 -25.766 0.237 1 88.81 124 ALA A O 1
ATOM 975 N N . CYS A 1 125 ? -9.508 -26.375 2.051 1 86.88 125 CYS A N 1
ATOM 976 C CA . CYS A 1 125 ? -10.812 -26.266 1.408 1 86.88 125 CYS A CA 1
ATOM 977 C C . CYS A 1 125 ? -11.875 -25.797 2.4 1 86.88 125 CYS A C 1
ATOM 979 O O . CYS A 1 125 ? -11.953 -26.328 3.516 1 86.88 125 CYS A O 1
ATOM 981 N N . TYR A 1 126 ? -12.586 -24.75 2.02 1 86.88 126 TYR A N 1
ATOM 982 C CA . TYR A 1 126 ? -13.633 -24.219 2.893 1 86.88 126 TYR A CA 1
ATOM 983 C C . TYR A 1 126 ? -14.719 -23.531 2.084 1 86.88 126 TYR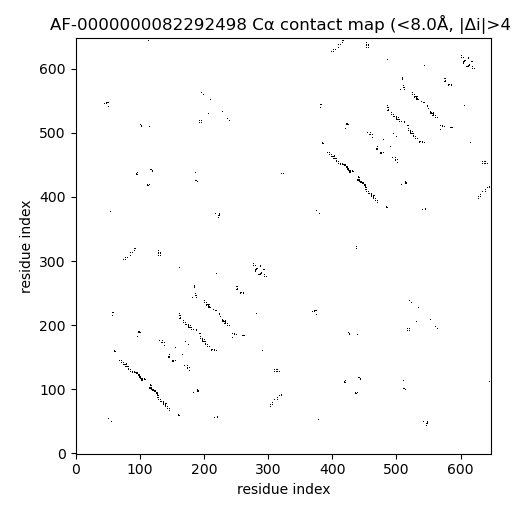 A C 1
ATOM 985 O O . TYR A 1 126 ? -14.57 -23.328 0.877 1 86.88 126 TYR A O 1
ATOM 993 N N . THR A 1 127 ? -15.812 -23.266 2.793 1 86.62 127 THR A N 1
ATOM 994 C CA . THR A 1 127 ? -16.922 -22.625 2.1 1 86.62 127 THR A CA 1
ATOM 995 C C . THR A 1 127 ? -16.672 -21.125 1.978 1 86.62 127 THR A C 1
ATOM 997 O O . THR A 1 127 ? -16.172 -20.484 2.91 1 86.62 127 THR A O 1
ATOM 1000 N N . ILE A 1 128 ? -17.031 -20.516 0.841 1 83.31 128 ILE A N 1
ATOM 1001 C CA . ILE A 1 128 ? -16.797 -19.109 0.546 1 83.31 128 ILE A CA 1
ATOM 1002 C C . ILE A 1 128 ? -17.75 -18.25 1.359 1 83.31 128 ILE A C 1
ATOM 1004 O O . ILE A 1 128 ? -17.531 -17.047 1.518 1 83.31 128 ILE A O 1
ATOM 1008 N N . THR A 1 129 ? -18.828 -18.828 1.917 1 87.88 129 THR A N 1
ATOM 1009 C CA . THR A 1 129 ? -19.812 -18.078 2.68 1 87.88 129 THR A CA 1
ATOM 1010 C C . THR A 1 129 ? -19.203 -17.531 3.965 1 87.88 129 THR A C 1
ATOM 1012 O O . THR A 1 129 ? -19.719 -16.562 4.539 1 87.88 129 THR A O 1
ATOM 1015 N N . TRP A 1 130 ? -18.125 -18.047 4.379 1 91.38 130 TRP A N 1
ATOM 1016 C CA . TRP A 1 130 ? -17.469 -17.562 5.578 1 91.38 130 TRP A CA 1
ATOM 1017 C C . TRP A 1 130 ? -16.953 -16.141 5.383 1 91.38 130 TRP A C 1
ATOM 1019 O O . TRP A 1 130 ? -16.922 -15.352 6.328 1 91.38 130 TRP A O 1
ATOM 1029 N N . TYR A 1 131 ? -16.578 -15.859 4.141 1 91.5 131 TYR A N 1
ATOM 1030 C CA . TYR A 1 131 ? -16.141 -14.492 3.861 1 91.5 131 TYR A CA 1
ATOM 1031 C C . TYR A 1 131 ? -17.266 -13.5 4.117 1 91.5 131 TYR A C 1
ATOM 1033 O O . TYR A 1 131 ? -17.062 -12.445 4.727 1 91.5 131 TYR A O 1
ATOM 1041 N N . ALA A 1 132 ? -18.453 -13.875 3.707 1 89.38 132 ALA A N 1
ATOM 1042 C CA . ALA A 1 132 ? -19.625 -13 3.873 1 89.38 132 ALA A CA 1
ATOM 1043 C C . ALA A 1 132 ? -19.922 -12.766 5.352 1 89.38 132 ALA A C 1
ATOM 1045 O O . ALA A 1 132 ? -20.188 -11.641 5.77 1 89.38 132 ALA A O 1
ATOM 1046 N N . GLY A 1 133 ? -19.906 -13.828 6.066 1 92.88 133 GLY A N 1
ATOM 1047 C CA . GLY A 1 133 ? -20.141 -13.688 7.496 1 92.88 133 GLY A CA 1
ATOM 1048 C C . GLY A 1 133 ? -19.078 -12.844 8.188 1 92.88 133 GLY A C 1
ATOM 1049 O O . GLY A 1 133 ? -19.406 -11.969 8.992 1 92.88 133 GLY A O 1
ATOM 1050 N N . ALA A 1 134 ? -17.859 -13.086 7.859 1 95.25 134 ALA A N 1
ATOM 1051 C CA . ALA A 1 134 ? -16.75 -12.391 8.516 1 95.25 134 ALA A CA 1
ATOM 1052 C C . ALA A 1 134 ? -16.781 -10.891 8.203 1 95.25 134 ALA A C 1
ATOM 1054 O O . ALA A 1 134 ? -16.609 -10.062 9.102 1 95.25 134 ALA A O 1
ATOM 1055 N N . VAL A 1 135 ? -16.984 -10.531 6.945 1 95.25 135 VAL A N 1
ATOM 1056 C CA . VAL A 1 135 ? -16.984 -9.133 6.535 1 95.25 135 VAL A CA 1
ATOM 1057 C C . VAL A 1 135 ? -18.156 -8.406 7.188 1 95.25 135 VAL A C 1
ATOM 1059 O O . VAL A 1 135 ? -18.016 -7.277 7.66 1 95.25 135 VAL A O 1
ATOM 1062 N N . THR A 1 136 ? -19.297 -9.039 7.238 1 95 136 THR A N 1
ATOM 1063 C CA . THR A 1 136 ? -20.469 -8.461 7.867 1 95 136 THR A CA 1
ATOM 1064 C C . THR A 1 136 ? -20.266 -8.297 9.375 1 95 136 THR A C 1
ATOM 1066 O O . THR A 1 136 ? -20.656 -7.285 9.953 1 95 136 THR A O 1
ATOM 1069 N N . LEU A 1 137 ? -19.672 -9.242 9.93 1 96.62 137 LEU A N 1
ATOM 1070 C CA . LEU A 1 137 ? -19.375 -9.172 11.359 1 96.62 137 LEU A CA 1
ATOM 1071 C C . LEU A 1 137 ? -18.422 -8.016 11.664 1 96.62 137 LEU A C 1
ATOM 1073 O O . LEU A 1 137 ? -18.625 -7.27 12.617 1 96.62 137 LEU A O 1
ATOM 1077 N N . MET A 1 138 ? -17.406 -7.836 10.867 1 96.5 138 MET A N 1
ATOM 1078 C CA . MET A 1 138 ? -16.438 -6.75 11.047 1 96.5 138 MET A CA 1
ATOM 1079 C C . MET A 1 138 ? -17.125 -5.395 10.984 1 96.5 138 MET A C 1
ATOM 1081 O O . MET A 1 138 ? -16.844 -4.5 11.781 1 96.5 138 MET A O 1
ATOM 1085 N N . SER A 1 139 ? -17.953 -5.32 10.039 1 95.19 139 SER A N 1
ATOM 1086 C CA . SER A 1 139 ? -18.719 -4.078 9.914 1 95.19 139 SER A CA 1
ATOM 1087 C C . SER A 1 139 ? -19.594 -3.84 11.133 1 95.19 139 SER A C 1
ATOM 1089 O O . SER A 1 139 ? -19.641 -2.727 11.664 1 95.19 139 SER A O 1
ATOM 1091 N N . GLY A 1 140 ? -20.312 -4.867 11.57 1 95.88 140 GLY A N 1
ATOM 1092 C CA . GLY A 1 140 ? -21.125 -4.75 12.773 1 95.88 140 GLY A CA 1
ATOM 1093 C C . GLY A 1 140 ? -20.312 -4.34 14 1 95.88 140 GLY A C 1
ATOM 1094 O O . GLY A 1 140 ? -20.75 -3.484 14.773 1 95.88 140 GLY A O 1
ATOM 1095 N N . ILE A 1 141 ? -19.172 -4.887 14.133 1 95.94 141 ILE A N 1
ATOM 1096 C CA . ILE A 1 141 ? -18.281 -4.562 15.25 1 95.94 141 ILE A CA 1
ATOM 1097 C C . ILE A 1 141 ? -17.844 -3.104 15.156 1 95.94 141 ILE A C 1
ATOM 1099 O O . ILE A 1 141 ? -17.797 -2.393 16.172 1 95.94 141 ILE A O 1
ATOM 1103 N N . ASN A 1 142 ? -17.516 -2.643 13.969 1 95.38 142 ASN A N 1
ATOM 1104 C CA . ASN A 1 142 ? -17.125 -1.251 13.766 1 95.38 142 ASN A CA 1
ATOM 1105 C C . ASN A 1 142 ? -18.234 -0.293 14.195 1 95.38 142 ASN A C 1
ATOM 1107 O O . ASN A 1 142 ? -17.984 0.673 14.922 1 95.38 142 ASN A O 1
ATOM 1111 N N . HIS A 1 143 ? -19.406 -0.579 13.789 1 94.5 143 HIS A N 1
ATOM 1112 C CA . HIS A 1 143 ? -20.547 0.259 14.172 1 94.5 143 HIS A CA 1
ATOM 1113 C C . HIS A 1 143 ? -20.797 0.186 15.672 1 94.5 143 HIS A C 1
ATOM 1115 O O . HIS A 1 143 ? -21.172 1.187 16.281 1 94.5 143 HIS A O 1
ATOM 1121 N N . LEU A 1 144 ? -20.641 -0.958 16.234 1 95.5 144 LEU A N 1
ATOM 1122 C CA . LEU A 1 144 ? -20.797 -1.105 17.672 1 95.5 144 LEU A CA 1
ATOM 1123 C C . LEU A 1 144 ? -19.766 -0.271 18.422 1 95.5 144 LEU A C 1
ATOM 1125 O O . LEU A 1 144 ? -20.094 0.388 19.406 1 95.5 144 LEU A O 1
ATOM 1129 N N . CYS A 1 145 ? -18.547 -0.262 17.906 1 94.56 145 CYS A N 1
ATOM 1130 C CA . CYS A 1 145 ? -17.484 0.519 18.516 1 94.56 145 CYS A CA 1
ATOM 1131 C C . CYS A 1 145 ? -17.797 2.008 18.484 1 94.56 145 CYS A C 1
ATOM 1133 O O . CYS A 1 145 ? -17.438 2.752 19.391 1 94.56 145 CYS A O 1
ATOM 1135 N N . ALA A 1 146 ? -18.484 2.404 17.453 1 93.19 146 ALA A N 1
ATOM 1136 C CA . ALA A 1 146 ? -18.828 3.816 17.297 1 93.19 146 ALA A CA 1
ATOM 1137 C C . ALA A 1 146 ? -19.844 4.254 18.359 1 93.19 146 ALA A C 1
ATOM 1139 O O . ALA A 1 146 ? -20.062 5.449 18.562 1 93.19 146 ALA A O 1
ATOM 1140 N N . VAL A 1 147 ? -20.453 3.305 19.062 1 94.31 147 VAL A N 1
ATOM 1141 C CA . VAL A 1 147 ? -21.516 3.666 20.016 1 94.31 147 VAL A CA 1
ATOM 1142 C C . VAL A 1 147 ? -21.062 3.326 21.438 1 94.31 147 VAL A C 1
ATOM 1144 O O . VAL A 1 147 ? -21.594 3.865 22.406 1 94.31 147 VAL A O 1
ATOM 1147 N N . LEU A 1 148 ? -20.141 2.48 21.562 1 94 148 LEU A N 1
ATOM 1148 C CA . LEU A 1 148 ? -19.656 2.119 22.891 1 94 148 LEU A CA 1
ATOM 1149 C C . LEU A 1 148 ? -18.906 3.287 23.531 1 94 148 LEU A C 1
ATOM 1151 O O . LEU A 1 148 ? -18.094 3.949 22.859 1 94 148 LEU A O 1
ATOM 1155 N N . PRO A 1 149 ? -19.047 3.549 24.75 1 88.44 149 PRO A N 1
ATOM 1156 C CA . PRO A 1 149 ? -18.516 4.742 25.422 1 88.44 149 PRO A CA 1
ATOM 1157 C C . PRO A 1 149 ? -17 4.832 25.344 1 88.44 149 PRO A C 1
ATOM 1159 O O . PRO A 1 149 ? -16.438 5.926 25.219 1 88.44 149 PRO A O 1
ATOM 1162 N N . CYS A 1 150 ? -16.359 3.74 25.406 1 89.75 150 CYS A N 1
ATOM 1163 C CA . CYS A 1 150 ? -14.906 3.766 25.422 1 89.75 150 CYS A CA 1
ATOM 1164 C C . CYS A 1 150 ? -14.367 4.207 24.062 1 89.75 150 CYS A C 1
ATOM 1166 O O . CYS A 1 150 ? -13.258 4.742 23.969 1 89.75 150 CYS A O 1
ATOM 1168 N N . PHE A 1 151 ? -15.125 4.043 22.969 1 92.56 151 PHE A N 1
ATOM 1169 C CA . PHE A 1 151 ? -14.633 4.348 21.625 1 92.56 151 PHE A CA 1
ATOM 1170 C C . PHE A 1 151 ? -15.398 5.516 21.031 1 92.56 151 PHE A C 1
ATOM 1172 O O . PHE A 1 151 ? -14.906 6.188 20.109 1 92.56 151 PHE A O 1
ATOM 1179 N N . ARG A 1 152 ? -16.516 5.766 21.516 1 93.12 152 ARG A N 1
ATOM 1180 C CA . ARG A 1 152 ? -17.391 6.777 20.938 1 93.12 152 ARG A CA 1
ATOM 1181 C C . ARG A 1 152 ? -16.75 8.156 21.016 1 93.12 152 ARG A C 1
ATOM 1183 O O . ARG A 1 152 ? -16.812 8.922 20.047 1 93.12 152 ARG A O 1
ATOM 1190 N N . GLU A 1 153 ? -16.172 8.469 22.109 1 94.06 153 GLU A N 1
ATOM 1191 C CA . GLU A 1 153 ? -15.555 9.781 22.266 1 94.06 153 GLU A CA 1
ATOM 1192 C C . GLU A 1 153 ? -14.469 10.008 21.219 1 94.06 153 GLU A C 1
ATOM 1194 O O . GLU A 1 153 ? -14.398 11.086 20.625 1 94.06 153 GLU A O 1
ATOM 1199 N N . LYS A 1 154 ? -13.672 9.016 21.078 1 95.19 154 LYS A N 1
ATOM 1200 C CA . LYS A 1 154 ? -12.609 9.109 20.078 1 95.19 154 LYS A CA 1
ATOM 1201 C C . LYS A 1 154 ? -13.195 9.203 18.672 1 95.19 154 LYS A C 1
ATOM 1203 O O . LYS A 1 154 ? -12.695 9.961 17.844 1 95.19 154 LYS A O 1
ATOM 1208 N N . TYR A 1 155 ? -14.219 8.438 18.453 1 95.62 155 TYR A N 1
ATOM 1209 C CA . TYR A 1 155 ? -14.898 8.469 17.156 1 95.62 155 TYR A CA 1
ATOM 1210 C C . TYR A 1 155 ? -15.445 9.859 16.859 1 95.62 155 TYR A C 1
ATOM 1212 O O . TYR A 1 155 ? -15.18 10.422 15.805 1 95.62 155 TYR A O 1
ATOM 1220 N N . GLU A 1 156 ? -16.078 10.414 17.797 1 95.31 156 GLU A N 1
ATOM 1221 C CA . GLU A 1 156 ? -16.688 11.734 17.609 1 95.31 156 GLU A CA 1
ATOM 1222 C C . GLU A 1 156 ? -15.617 12.82 17.531 1 95.31 156 GLU A C 1
ATOM 1224 O O . GLU A 1 156 ? -15.781 13.797 16.797 1 95.31 156 GLU A O 1
ATOM 1229 N N . TYR A 1 157 ? -14.57 12.656 18.281 1 96.19 157 TYR A N 1
ATOM 1230 C CA . TYR A 1 157 ? -13.438 13.578 18.219 1 96.19 157 TYR A CA 1
ATOM 1231 C C . TYR A 1 157 ? -12.906 13.711 16.797 1 96.19 157 TYR A C 1
ATOM 1233 O O . TYR A 1 157 ? -12.695 14.82 16.312 1 96.19 157 TYR A O 1
ATOM 1241 N N . PHE A 1 158 ? -12.75 12.617 16.156 1 97 158 PHE A N 1
ATOM 1242 C CA . PHE A 1 158 ? -12.172 12.633 14.82 1 97 158 PHE A CA 1
ATOM 1243 C C . PHE A 1 158 ? -13.203 13.094 13.797 1 97 158 PHE A C 1
ATOM 1245 O O . PHE A 1 158 ? -12.875 13.844 12.867 1 97 158 PHE A O 1
ATOM 1252 N N . VAL A 1 159 ? -14.391 12.68 13.969 1 96.38 159 VAL A N 1
ATOM 1253 C CA . VAL A 1 159 ? -15.43 13.086 13.039 1 96.38 159 VAL A CA 1
ATOM 1254 C C . VAL A 1 159 ? -15.594 14.609 13.086 1 96.38 159 VAL A C 1
ATOM 1256 O O . VAL A 1 159 ? -15.797 15.25 12.047 1 96.38 159 VAL A O 1
ATOM 1259 N N . GLU A 1 160 ? -15.492 15.164 14.258 1 97.31 160 GLU A N 1
ATOM 1260 C CA . GLU A 1 160 ? -15.516 16.625 14.414 1 97.31 160 GLU A CA 1
ATOM 1261 C C . GLU A 1 160 ? -14.406 17.281 13.609 1 97.31 160 GLU A C 1
ATOM 1263 O O . GLU A 1 160 ? -14.555 18.406 13.148 1 97.31 160 GLU A O 1
ATOM 1268 N N . ARG A 1 161 ? -13.406 16.562 13.43 1 97.81 161 ARG A N 1
ATOM 1269 C CA . ARG A 1 161 ? -12.203 17.094 12.812 1 97.81 161 ARG A CA 1
ATOM 1270 C C . ARG A 1 161 ? -12.016 16.547 11.398 1 97.81 161 ARG A C 1
ATOM 1272 O O . ARG A 1 161 ? -10.891 16.344 10.945 1 97.81 161 ARG A O 1
ATOM 1279 N N . HIS A 1 162 ? -13.062 16.203 10.781 1 97.5 162 HIS A N 1
ATOM 1280 C CA . HIS A 1 162 ? -13.117 15.82 9.375 1 97.5 162 HIS A CA 1
ATOM 1281 C C . HIS A 1 162 ? -12.312 14.562 9.102 1 97.5 162 HIS A C 1
ATOM 1283 O O . HIS A 1 162 ? -11.625 14.461 8.086 1 97.5 162 HIS A O 1
ATOM 1289 N N . GLN A 1 163 ? -12.281 13.664 9.992 1 97.5 163 GLN A N 1
ATOM 1290 C CA . GLN A 1 163 ? -11.578 12.391 9.875 1 97.5 163 GLN A CA 1
ATOM 1291 C C . GLN A 1 163 ? -12.398 11.25 10.477 1 97.5 163 GLN A C 1
ATOM 1293 O O . GLN A 1 163 ? -13.25 11.477 11.344 1 97.5 163 GLN A O 1
ATOM 1298 N N . CYS A 1 164 ? -12.148 10.07 9.992 1 96.62 164 CYS A N 1
ATOM 1299 C CA . CYS A 1 164 ? -12.75 8.883 10.578 1 96.62 164 CYS A CA 1
ATOM 1300 C C . CYS A 1 164 ? -11.797 7.695 10.508 1 96.62 164 CYS A C 1
ATOM 1302 O O . CYS A 1 164 ? -12.047 6.73 9.781 1 96.62 164 CYS A O 1
ATOM 1304 N N . PRO A 1 165 ? -10.75 7.719 11.289 1 96.75 165 PRO A N 1
ATOM 1305 C CA . PRO A 1 165 ? -9.797 6.609 11.266 1 96.75 165 PRO A CA 1
ATOM 1306 C C . PRO A 1 165 ? -10.445 5.266 11.586 1 96.75 165 PRO A C 1
ATOM 1308 O O . PRO A 1 165 ? -10.008 4.227 11.086 1 96.75 165 PRO A O 1
ATOM 1311 N N . GLN A 1 166 ? -11.461 5.246 12.375 1 95.31 166 GLN A N 1
ATOM 1312 C CA . GLN A 1 166 ? -12.141 4.004 12.727 1 95.31 166 GLN A CA 1
ATOM 1313 C C . GLN A 1 166 ? -12.703 3.322 11.477 1 95.31 166 GLN A C 1
ATOM 1315 O O . GLN A 1 166 ? -12.57 2.107 11.32 1 95.31 166 GLN A O 1
ATOM 1320 N N . ARG A 1 167 ? -13.344 4.023 10.68 1 94.88 167 ARG A N 1
ATOM 1321 C CA . ARG A 1 167 ? -13.883 3.488 9.43 1 94.88 167 ARG A CA 1
ATOM 1322 C C . ARG A 1 167 ? -12.766 2.922 8.555 1 94.88 167 ARG A C 1
ATOM 1324 O O . ARG A 1 167 ? -12.891 1.818 8.023 1 94.88 167 ARG A O 1
ATOM 1331 N N . TRP A 1 168 ? -11.695 3.664 8.438 1 97.44 168 TRP A N 1
ATOM 1332 C CA . TRP A 1 168 ? -10.578 3.238 7.598 1 97.44 168 TRP A CA 1
ATOM 1333 C C . TRP A 1 168 ? -9.938 1.965 8.141 1 97.44 168 TRP A C 1
ATOM 1335 O O . TRP A 1 168 ? -9.539 1.086 7.375 1 97.44 168 TRP A O 1
ATOM 1345 N N . ILE A 1 169 ? -9.82 1.847 9.406 1 96.94 169 ILE A N 1
ATOM 1346 C CA . ILE A 1 169 ? -9.25 0.648 10.016 1 96.94 169 ILE A CA 1
ATOM 1347 C C . ILE A 1 169 ? -10.148 -0.551 9.727 1 96.94 169 ILE A C 1
ATOM 1349 O O . ILE A 1 169 ? -9.672 -1.609 9.312 1 96.94 169 ILE A O 1
ATOM 1353 N N . GLU A 1 170 ? -11.398 -0.364 9.984 1 97.19 170 GLU A N 1
ATOM 1354 C CA . GLU A 1 170 ? -12.328 -1.446 9.664 1 97.19 170 GLU A CA 1
ATOM 1355 C C . GLU A 1 170 ? -12.266 -1.804 8.18 1 97.19 170 GLU A C 1
ATOM 1357 O O . GLU A 1 170 ? -12.203 -2.982 7.82 1 97.19 170 GLU A O 1
ATOM 1362 N N . TYR A 1 171 ? -12.305 -0.817 7.297 1 97 171 TYR A N 1
ATOM 1363 C CA . TYR A 1 171 ? -12.258 -1.041 5.859 1 97 171 TYR A CA 1
ATOM 1364 C C . TYR A 1 171 ? -10.969 -1.746 5.461 1 97 171 TYR A C 1
ATOM 1366 O O . TYR A 1 171 ? -10.945 -2.541 4.52 1 97 171 TYR A O 1
ATOM 1374 N N . SER A 1 172 ? -9.891 -1.411 6.102 1 98.12 172 SER A N 1
ATOM 1375 C CA . SER A 1 172 ? -8.617 -2.025 5.742 1 98.12 172 SER A CA 1
ATOM 1376 C C . SER A 1 172 ? -8.672 -3.541 5.891 1 98.12 172 SER A C 1
ATOM 1378 O O . SER A 1 172 ? -7.957 -4.266 5.195 1 98.12 172 SER A O 1
ATOM 1380 N N . PHE A 1 173 ? -9.531 -4.023 6.742 1 97.94 173 PHE A N 1
ATOM 1381 C CA . PHE A 1 173 ? -9.664 -5.465 6.906 1 97.94 173 PHE A CA 1
ATOM 1382 C C . PHE A 1 173 ? -10.828 -6 6.086 1 97.94 173 PHE A C 1
ATOM 1384 O O . PHE A 1 173 ? -10.68 -6.957 5.324 1 97.94 173 PHE A O 1
ATOM 1391 N N . SER A 1 174 ? -11.992 -5.375 6.199 1 96 174 SER A N 1
ATOM 1392 C CA . SER A 1 174 ? -13.188 -5.906 5.547 1 96 174 SER A CA 1
ATOM 1393 C C . SER A 1 174 ? -13.07 -5.82 4.027 1 96 174 SER A C 1
ATOM 1395 O O . SER A 1 174 ? -13.391 -6.777 3.322 1 96 174 SER A O 1
ATOM 1397 N N . CYS A 1 175 ? -12.594 -4.703 3.555 1 95.69 175 CYS A N 1
ATOM 1398 C CA . CYS A 1 175 ? -12.398 -4.559 2.117 1 95.69 175 CYS A CA 1
ATOM 1399 C C . CYS A 1 175 ? -11.359 -5.547 1.603 1 95.69 175 CYS A C 1
ATOM 1401 O O . CYS A 1 175 ? -11.5 -6.094 0.506 1 95.69 175 CYS A O 1
ATOM 1403 N N . SER A 1 176 ? -10.359 -5.73 2.354 1 97.75 176 SER A N 1
ATOM 1404 C CA . SER A 1 176 ? -9.312 -6.676 1.97 1 97.75 176 SER A CA 1
ATOM 1405 C C . SER A 1 176 ? -9.852 -8.094 1.879 1 97.75 176 SER A C 1
ATOM 1407 O O . SER A 1 176 ? -9.555 -8.82 0.925 1 97.75 176 SER A O 1
ATOM 1409 N N . LEU A 1 177 ? -10.609 -8.438 2.863 1 96.38 177 LEU A N 1
ATOM 1410 C CA . LEU A 1 177 ? -11.203 -9.766 2.844 1 96.38 177 LEU A CA 1
ATOM 1411 C C . LEU A 1 177 ? -12.18 -9.906 1.678 1 96.38 177 LEU A C 1
ATOM 1413 O O . LEU A 1 177 ? -12.25 -10.969 1.053 1 96.38 177 LEU A O 1
ATOM 1417 N N . LEU A 1 178 ? -12.883 -8.914 1.444 1 93.88 178 LEU A N 1
ATOM 1418 C CA . LEU A 1 178 ? -13.797 -8.93 0.307 1 93.88 178 LEU A CA 1
ATOM 1419 C C . LEU A 1 178 ? -13.031 -9.086 -1.003 1 93.88 178 LEU A C 1
ATOM 1421 O O . LEU A 1 178 ? -13.508 -9.75 -1.928 1 93.88 178 LEU A O 1
ATOM 1425 N N . ARG A 1 179 ? -11.891 -8.492 -1.085 1 96.31 179 ARG A N 1
ATOM 1426 C CA . ARG A 1 179 ? -11.055 -8.641 -2.275 1 96.31 179 ARG A CA 1
ATOM 1427 C C . ARG A 1 179 ? -10.641 -10.094 -2.479 1 96.31 179 ARG A C 1
ATOM 1429 O O . ARG A 1 179 ? -10.672 -10.602 -3.602 1 96.31 179 ARG A O 1
ATOM 1436 N N . VAL A 1 180 ? -10.258 -10.688 -1.429 1 95.88 180 VAL A N 1
ATOM 1437 C CA . VAL A 1 180 ? -9.898 -12.094 -1.489 1 95.88 180 VAL A CA 1
ATOM 1438 C C . VAL A 1 180 ? -11.102 -12.922 -1.943 1 95.88 180 VAL A C 1
ATOM 1440 O O . VAL A 1 180 ? -10.977 -13.789 -2.812 1 95.88 180 VAL A O 1
ATOM 1443 N N . HIS A 1 181 ? -12.25 -12.594 -1.408 1 92.19 181 HIS A N 1
ATOM 1444 C CA . HIS A 1 181 ? -13.492 -13.266 -1.78 1 92.19 181 HIS A CA 1
ATOM 1445 C C . HIS A 1 181 ? -13.758 -13.133 -3.275 1 92.19 181 HIS A C 1
ATOM 1447 O O . HIS A 1 181 ? -14.008 -14.125 -3.957 1 92.19 181 HIS A O 1
ATOM 1453 N N . ILE A 1 182 ? -13.68 -11.992 -3.738 1 92.44 182 ILE A N 1
ATOM 1454 C CA . ILE A 1 182 ? -13.977 -11.703 -5.137 1 92.44 182 ILE A CA 1
ATOM 1455 C C . ILE A 1 182 ? -12.945 -12.398 -6.031 1 92.44 182 ILE A C 1
ATOM 1457 O O . ILE A 1 182 ? -13.297 -12.953 -7.074 1 92.44 182 ILE A O 1
ATOM 1461 N N . ALA A 1 183 ? -11.719 -12.336 -5.637 1 95.19 183 ALA A N 1
ATOM 1462 C CA . ALA A 1 183 ? -10.672 -13 -6.402 1 95.19 183 ALA A CA 1
ATOM 1463 C C . ALA A 1 183 ? -10.938 -14.5 -6.516 1 95.19 183 ALA A C 1
ATOM 1465 O O . ALA A 1 183 ? -10.766 -15.086 -7.586 1 95.19 183 ALA A O 1
ATOM 1466 N N . GLN A 1 184 ? -11.336 -15.055 -5.484 1 91.62 184 GLN A N 1
ATOM 1467 C CA . GLN A 1 184 ? -11.625 -16.484 -5.504 1 91.62 184 GLN A CA 1
ATOM 1468 C C . GLN A 1 184 ? -12.836 -16.781 -6.383 1 91.62 184 GLN A C 1
ATOM 1470 O O . GLN A 1 184 ? -12.852 -17.781 -7.105 1 91.62 184 GLN A O 1
ATOM 1475 N N . VAL A 1 185 ? -13.805 -15.984 -6.301 1 87.31 185 VAL A N 1
ATOM 1476 C CA . VAL A 1 185 ? -14.977 -16.156 -7.152 1 87.31 185 VAL A CA 1
ATOM 1477 C C . VAL A 1 185 ? -14.57 -16.047 -8.617 1 87.31 185 VAL A C 1
ATOM 1479 O O . VAL A 1 185 ? -15.109 -16.734 -9.477 1 87.31 185 VAL A O 1
ATOM 1482 N N . ALA A 1 186 ? -13.594 -15.227 -8.875 1 90.38 186 ALA A N 1
ATOM 1483 C CA . ALA A 1 186 ? -13.109 -15.055 -10.234 1 90.38 186 ALA A CA 1
ATOM 1484 C C . ALA A 1 186 ? -12.289 -16.266 -10.68 1 90.38 186 ALA A C 1
ATOM 1486 O O . ALA A 1 186 ? -12.031 -16.438 -11.875 1 90.38 186 ALA A O 1
ATOM 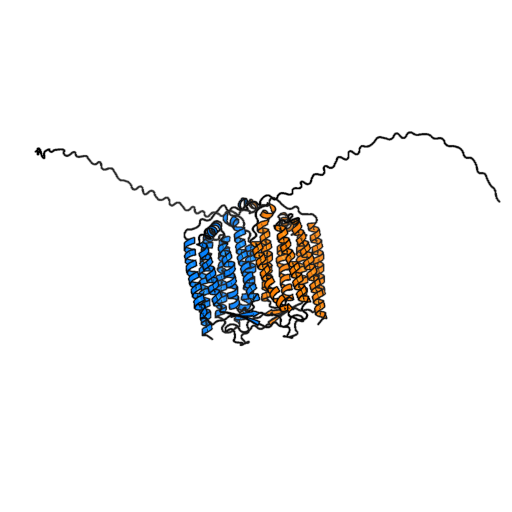1487 N N . GLY A 1 187 ? -11.781 -17.094 -9.695 1 89.06 187 GLY A N 1
ATOM 1488 C CA . GLY A 1 187 ? -11.094 -18.312 -10.062 1 89.06 187 GLY A CA 1
ATOM 1489 C C . GLY A 1 187 ? -9.688 -18.406 -9.492 1 89.06 187 GLY A C 1
ATOM 1490 O O . GLY A 1 187 ? -8.961 -19.359 -9.75 1 89.06 187 GLY A O 1
ATOM 1491 N N . VAL A 1 188 ? -9.266 -17.375 -8.75 1 93.19 188 VAL A N 1
ATOM 1492 C CA . VAL A 1 188 ? -7.934 -17.406 -8.156 1 93.19 188 VAL A CA 1
ATOM 1493 C C . VAL A 1 188 ? -7.887 -18.484 -7.074 1 93.19 188 VAL A C 1
ATOM 1495 O O . VAL A 1 188 ? -8.703 -18.484 -6.152 1 93.19 188 VAL A O 1
ATOM 1498 N N . THR A 1 189 ? -6.887 -19.359 -7.191 1 91.88 189 THR A N 1
ATOM 1499 C CA . THR A 1 189 ? -6.789 -20.438 -6.219 1 91.88 189 THR A CA 1
ATOM 1500 C C . THR A 1 189 ? -5.441 -20.406 -5.508 1 91.88 189 THR A C 1
ATOM 1502 O O . THR A 1 189 ? -5.258 -21.062 -4.48 1 91.88 189 THR A O 1
ATOM 1505 N N . ASP A 1 190 ? -4.488 -19.656 -6.047 1 95.06 190 ASP A N 1
ATOM 1506 C CA . ASP A 1 190 ? -3.16 -19.562 -5.445 1 95.06 190 ASP A CA 1
ATOM 1507 C C . ASP A 1 190 ? -3.207 -18.797 -4.125 1 95.06 190 ASP A C 1
ATOM 1509 O O . ASP A 1 190 ? -3.59 -17.625 -4.098 1 95.06 190 ASP A O 1
ATOM 1513 N N . VAL A 1 191 ? -2.764 -19.422 -3.086 1 96.44 191 VAL A N 1
ATOM 1514 C CA . VAL A 1 191 ? -2.871 -18.844 -1.753 1 96.44 191 VAL A CA 1
ATOM 1515 C C . VAL A 1 191 ? -2.023 -17.578 -1.675 1 96.44 191 VAL A C 1
ATOM 1517 O O . VAL A 1 191 ? -2.408 -16.594 -1.02 1 96.44 191 VAL A O 1
ATOM 1520 N N . TYR A 1 192 ? -0.893 -17.531 -2.316 1 97.81 192 TYR A N 1
ATOM 1521 C CA . TYR A 1 192 ? -0.006 -16.391 -2.201 1 97.81 192 TYR A CA 1
ATOM 1522 C C . TYR A 1 192 ? -0.557 -15.195 -2.977 1 97.81 192 TYR A C 1
ATOM 1524 O O . TYR A 1 192 ? -0.439 -14.047 -2.535 1 97.81 192 TYR A O 1
ATOM 1532 N N . THR A 1 193 ? -1.168 -15.461 -4.129 1 97.81 193 THR A N 1
ATOM 1533 C CA . THR A 1 193 ? -1.868 -14.406 -4.852 1 97.81 193 THR A CA 1
ATOM 1534 C C . THR A 1 193 ? -2.979 -13.812 -3.99 1 97.81 193 THR A C 1
ATOM 1536 O O . THR A 1 193 ? -3.143 -12.586 -3.938 1 97.81 193 THR A O 1
ATOM 1539 N N . LEU A 1 194 ? -3.654 -14.633 -3.285 1 97.69 194 LEU A N 1
ATOM 1540 C CA . LEU A 1 194 ? -4.75 -14.172 -2.438 1 97.69 194 LEU A CA 1
ATOM 1541 C C . LEU A 1 194 ? -4.219 -13.367 -1.257 1 97.69 194 LEU A C 1
ATOM 1543 O O . LEU A 1 194 ? -4.762 -12.305 -0.932 1 97.69 194 LEU A O 1
ATOM 1547 N N . VAL A 1 195 ? -3.182 -13.852 -0.646 1 98.25 195 VAL A N 1
ATOM 1548 C CA . VAL A 1 195 ? -2.584 -13.156 0.49 1 98.25 195 VAL A CA 1
ATOM 1549 C C . VAL A 1 195 ? -2.088 -11.781 0.052 1 98.25 195 VAL A C 1
ATOM 1551 O O . VAL A 1 195 ? -2.34 -10.781 0.727 1 98.25 195 VAL A O 1
ATOM 1554 N N . LEU A 1 196 ? -1.411 -11.742 -1.055 1 98.75 196 LEU A N 1
ATOM 1555 C CA . LEU A 1 196 ? -0.888 -10.469 -1.532 1 98.75 196 LEU A CA 1
ATOM 1556 C C . LEU A 1 196 ? -2.021 -9.539 -1.954 1 98.75 196 LEU A C 1
ATOM 1558 O O . LEU A 1 196 ? -1.925 -8.32 -1.791 1 98.75 196 LEU A O 1
ATOM 1562 N N . SER A 1 197 ? -3.104 -10.086 -2.502 1 98.69 197 SER A N 1
ATOM 1563 C CA . SER A 1 197 ? -4.273 -9.273 -2.826 1 98.69 197 SER A CA 1
ATOM 1564 C C . SER A 1 197 ? -4.871 -8.641 -1.575 1 98.69 197 SER A C 1
ATOM 1566 O O . SER A 1 197 ? -5.309 -7.488 -1.604 1 98.69 197 SER A O 1
ATOM 1568 N N . PHE A 1 198 ? -4.914 -9.398 -0.513 1 98.75 198 PHE A N 1
ATOM 1569 C CA . PHE A 1 198 ? -5.402 -8.891 0.761 1 98.75 198 PHE A CA 1
ATOM 1570 C C . PHE A 1 198 ? -4.605 -7.66 1.188 1 98.75 198 PHE A C 1
ATOM 1572 O O . PHE A 1 198 ? -5.18 -6.598 1.435 1 98.75 198 PHE A O 1
ATOM 1579 N N . PHE A 1 199 ? -3.348 -7.797 1.187 1 98.94 199 PHE A N 1
ATOM 1580 C CA . PHE A 1 199 ? -2.52 -6.746 1.765 1 98.94 199 PHE A CA 1
ATOM 1581 C C . PHE A 1 199 ? -2.391 -5.57 0.803 1 98.94 199 PHE A C 1
ATOM 1583 O O . PHE A 1 199 ? -2.277 -4.418 1.233 1 98.94 199 PHE A O 1
ATOM 1590 N N . LEU A 1 200 ? -2.4 -5.805 -0.493 1 98.88 200 LEU A N 1
ATOM 1591 C CA . LEU A 1 200 ? -2.41 -4.691 -1.435 1 98.88 200 LEU A CA 1
ATOM 1592 C C . LEU A 1 200 ? -3.676 -3.854 -1.274 1 98.88 200 LEU A C 1
ATOM 1594 O O . LEU A 1 200 ? -3.621 -2.623 -1.32 1 98.88 200 LEU A O 1
ATOM 1598 N N . THR A 1 201 ? -4.789 -4.52 -1.089 1 98.69 201 THR A N 1
ATOM 1599 C CA . THR A 1 201 ? -6.043 -3.814 -0.835 1 98.69 201 THR A CA 1
ATOM 1600 C C . THR A 1 201 ? -5.977 -3.057 0.487 1 98.69 201 THR A C 1
ATOM 1602 O O . THR A 1 201 ? -6.465 -1.93 0.587 1 98.69 201 THR A O 1
ATOM 1605 N N . GLN A 1 202 ? -5.391 -3.719 1.421 1 98.88 202 GLN A N 1
ATOM 1606 C CA . GLN A 1 202 ? -5.211 -3.037 2.699 1 98.88 202 GLN A CA 1
ATOM 1607 C C . GLN A 1 202 ? -4.402 -1.755 2.531 1 98.88 202 GLN A C 1
ATOM 1609 O O . GLN A 1 202 ? -4.742 -0.72 3.107 1 98.88 202 GLN A O 1
ATOM 1614 N N . ALA A 1 203 ? -3.338 -1.854 1.768 1 98.94 203 ALA A N 1
ATOM 1615 C CA . ALA A 1 203 ? -2.529 -0.671 1.481 1 98.94 203 ALA A CA 1
ATOM 1616 C C . ALA A 1 203 ? -3.365 0.419 0.818 1 98.94 203 ALA A C 1
ATOM 1618 O O . ALA A 1 203 ? -3.27 1.593 1.183 1 98.94 203 ALA A O 1
ATOM 1619 N N . MET A 1 204 ? -4.176 0.047 -0.151 1 98.81 204 MET A N 1
ATOM 1620 C CA . MET A 1 204 ? -5.066 0.984 -0.826 1 98.81 204 MET A CA 1
ATOM 1621 C C . MET A 1 204 ? -5.91 1.757 0.184 1 98.81 204 MET A C 1
ATOM 1623 O O . MET A 1 204 ? -5.965 2.986 0.141 1 98.81 204 MET A O 1
ATOM 1627 N N . VAL A 1 205 ? -6.469 1.064 1.092 1 98.69 205 VAL A N 1
ATOM 1628 C CA . VAL A 1 205 ? -7.367 1.662 2.074 1 98.69 205 VAL A CA 1
ATOM 1629 C C . VAL A 1 205 ? -6.57 2.537 3.039 1 98.69 205 VAL A C 1
ATOM 1631 O O . VAL A 1 205 ? -7 3.637 3.393 1 98.69 205 VAL A O 1
ATOM 1634 N N . LEU A 1 206 ? -5.418 2.062 3.416 1 98.88 206 LEU A N 1
ATOM 1635 C CA . LEU A 1 206 ? -4.598 2.818 4.355 1 98.88 206 LEU A CA 1
ATOM 1636 C C . LEU A 1 206 ? -4.078 4.102 3.713 1 98.88 206 LEU A C 1
ATOM 1638 O O . LEU A 1 206 ? -3.896 5.113 4.395 1 98.88 206 LEU A O 1
ATOM 1642 N N . PHE A 1 207 ? -3.844 4.078 2.408 1 98.88 207 PHE A N 1
ATOM 1643 C CA . PHE A 1 207 ? -3.549 5.328 1.724 1 98.88 207 PHE A CA 1
ATOM 1644 C C . PHE A 1 207 ? -4.711 6.309 1.86 1 98.88 207 PHE A C 1
ATOM 1646 O O . PHE A 1 207 ? -4.5 7.516 1.972 1 98.88 207 PHE A O 1
ATOM 1653 N N . GLY A 1 208 ? -5.949 5.77 1.817 1 98.31 208 GLY A N 1
ATOM 1654 C CA . GLY A 1 208 ? -7.102 6.613 2.086 1 98.31 208 GLY A CA 1
ATOM 1655 C C . GLY A 1 208 ? -7.09 7.219 3.477 1 98.31 208 GLY A C 1
ATOM 1656 O O . GLY A 1 208 ? -7.379 8.406 3.646 1 98.31 208 GLY A O 1
ATOM 1657 N N . LEU A 1 209 ? -6.77 6.406 4.445 1 98.5 209 LEU A N 1
ATOM 1658 C CA . LEU A 1 209 ? -6.621 6.887 5.816 1 98.5 209 LEU A CA 1
ATOM 1659 C C . LEU A 1 209 ? -5.617 8.031 5.883 1 98.5 209 LEU A C 1
ATOM 1661 O O . LEU A 1 209 ? -5.883 9.062 6.516 1 98.5 209 LEU A O 1
ATOM 1665 N N . LEU A 1 210 ? -4.516 7.871 5.199 1 98.69 210 LEU A N 1
ATOM 1666 C CA . LEU A 1 210 ? -3.457 8.867 5.262 1 98.69 210 LEU A CA 1
ATOM 1667 C C . LEU A 1 210 ? -3.863 10.141 4.516 1 98.69 210 LEU A C 1
ATOM 1669 O O . LEU A 1 210 ? -3.486 11.242 4.914 1 98.69 210 LEU A O 1
ATOM 1673 N N . HIS A 1 211 ? -4.605 9.945 3.422 1 98.5 211 HIS A N 1
ATOM 1674 C CA . HIS A 1 211 ? -5.133 11.125 2.75 1 98.5 211 HIS A CA 1
ATOM 1675 C C . HIS A 1 211 ? -5.965 11.977 3.705 1 98.5 211 HIS A C 1
ATOM 1677 O O . HIS A 1 211 ? -5.793 13.195 3.766 1 98.5 211 HIS A O 1
ATOM 1683 N N . GLU A 1 212 ? -6.812 11.273 4.379 1 97.75 212 GLU A N 1
ATOM 1684 C CA . GLU A 1 212 ? -7.672 11.977 5.332 1 97.75 212 GLU A CA 1
ATOM 1685 C C . GLU A 1 212 ? -6.855 12.633 6.438 1 97.75 212 GLU A C 1
ATOM 1687 O O . GLU A 1 212 ? -7.09 13.789 6.789 1 97.75 212 GLU A O 1
ATOM 1692 N N . ARG A 1 213 ? -5.906 11.961 6.891 1 96.75 213 ARG A N 1
ATOM 1693 C CA . ARG A 1 213 ? -5.07 12.422 7.992 1 96.75 213 ARG A CA 1
ATOM 1694 C C . ARG A 1 213 ? -4.234 13.633 7.574 1 96.75 213 ARG A C 1
ATOM 1696 O O . ARG A 1 213 ? -4.082 14.578 8.344 1 96.75 213 ARG A O 1
ATOM 1703 N N . MET A 1 214 ? -3.732 13.648 6.422 1 96.31 214 MET A N 1
ATOM 1704 C CA . MET A 1 214 ? -2.818 14.68 5.945 1 96.31 214 MET A CA 1
ATOM 1705 C C . MET A 1 214 ? -3.578 15.938 5.535 1 96.31 214 MET A C 1
ATOM 1707 O O . MET A 1 214 ? -3.02 17.031 5.535 1 96.31 214 MET A O 1
ATOM 1711 N N . ASN A 1 215 ? -4.883 15.773 5.219 1 97.75 215 ASN A N 1
ATOM 1712 C CA . ASN A 1 215 ? -5.594 16.875 4.582 1 97.75 215 ASN A CA 1
ATOM 1713 C C . ASN A 1 215 ? -6.738 17.391 5.457 1 97.75 215 ASN A C 1
ATOM 1715 O O . ASN A 1 215 ? -7.488 18.281 5.051 1 97.75 215 ASN A O 1
ATOM 1719 N N . ALA A 1 216 ? -6.914 16.844 6.621 1 97.62 216 ALA A N 1
ATOM 1720 C CA . ALA A 1 216 ? -8.055 17.188 7.457 1 97.62 216 ALA A CA 1
ATOM 1721 C C . ALA A 1 216 ? -8.148 18.703 7.656 1 97.62 216 ALA A C 1
ATOM 1723 O O . ALA A 1 216 ? -9.188 19.312 7.398 1 97.62 216 ALA A O 1
ATOM 1724 N N . LYS A 1 217 ? -7.066 19.375 8.094 1 97.5 217 LYS A N 1
ATOM 1725 C CA . LYS A 1 217 ? -7.059 20.812 8.281 1 97.5 217 LYS A CA 1
ATOM 1726 C C . LYS A 1 217 ? -7.238 21.547 6.953 1 97.5 217 LYS A C 1
ATOM 1728 O O . LYS A 1 217 ? -7.953 22.547 6.875 1 97.5 217 LYS A O 1
ATOM 1733 N N . ASN A 1 218 ? -6.508 21 5.941 1 97.81 218 ASN A N 1
ATOM 1734 C CA . ASN A 1 218 ? -6.605 21.641 4.633 1 97.81 218 ASN A CA 1
ATOM 1735 C C . ASN A 1 218 ? -8.047 21.688 4.137 1 97.81 218 ASN A C 1
ATOM 1737 O O . ASN A 1 218 ? -8.5 22.719 3.629 1 97.81 218 ASN A O 1
ATOM 1741 N N . ARG A 1 219 ? -8.695 20.625 4.32 1 97.38 219 ARG A N 1
ATOM 1742 C CA . ARG A 1 219 ? -10.094 20.594 3.91 1 97.38 219 ARG A CA 1
ATOM 1743 C C . ARG A 1 219 ? -10.938 21.5 4.789 1 97.38 219 ARG A C 1
ATOM 1745 O O . ARG A 1 219 ? -11.727 22.312 4.281 1 97.38 219 ARG A O 1
ATOM 1752 N N . ALA A 1 220 ? -10.797 21.422 6.043 1 97.44 220 ALA A N 1
ATOM 1753 C CA . ALA A 1 220 ? -11.648 22.109 7.012 1 97.44 220 ALA A CA 1
ATOM 1754 C C . ALA A 1 220 ? -11.453 23.625 6.934 1 97.44 220 ALA A C 1
ATOM 1756 O O . ALA A 1 220 ? -12.406 24.391 7.059 1 97.44 220 ALA A O 1
ATOM 1757 N N . ASP A 1 221 ? -10.203 24.047 6.703 1 97.44 221 ASP A N 1
ATOM 1758 C CA . ASP A 1 221 ? -9.859 25.469 6.855 1 97.44 221 ASP A CA 1
ATOM 1759 C C . ASP A 1 221 ? -9.562 26.109 5.504 1 97.44 221 ASP A C 1
ATOM 1761 O O . ASP A 1 221 ? -9.094 27.25 5.441 1 97.44 221 ASP A O 1
ATOM 1765 N N . GLY A 1 222 ? -9.727 25.406 4.426 1 96.62 222 GLY A N 1
ATOM 1766 C CA . GLY A 1 222 ? -9.695 26.016 3.102 1 96.62 222 GLY A CA 1
ATOM 1767 C C . GLY A 1 222 ? -8.297 26.125 2.529 1 96.62 222 GLY A C 1
ATOM 1768 O O . GLY A 1 222 ? -7.949 27.125 1.914 1 96.62 222 GLY A O 1
ATOM 1769 N N . TYR A 1 223 ? -7.449 25.156 2.764 1 97.38 223 TYR A N 1
ATOM 1770 C CA . TYR A 1 223 ? -6.113 25.094 2.182 1 97.38 223 TYR A CA 1
ATOM 1771 C C . TYR A 1 223 ? -6.059 24.094 1.033 1 97.38 223 TYR A C 1
ATOM 1773 O O . TYR A 1 223 ? -6.891 23.188 0.952 1 97.38 223 TYR A O 1
ATOM 1781 N N . VAL A 1 224 ? -5.047 24.312 0.178 1 97.5 224 VAL A N 1
ATOM 1782 C CA . VAL A 1 224 ? -4.824 23.375 -0.912 1 97.5 224 VAL A CA 1
ATOM 1783 C C . VAL A 1 224 ? -4.504 21.984 -0.344 1 97.5 224 VAL A C 1
ATOM 1785 O O . VAL A 1 224 ? -3.74 21.859 0.619 1 97.5 224 VAL A O 1
ATOM 1788 N N . GLN A 1 225 ? -5.094 20.984 -0.926 1 97.75 225 GLN A N 1
ATOM 1789 C CA . GLN A 1 225 ? -4.922 19.625 -0.441 1 97.75 225 GLN A CA 1
ATOM 1790 C C . GLN A 1 225 ? -3.805 18.906 -1.196 1 97.75 225 GLN A C 1
ATOM 1792 O O . GLN A 1 225 ? -3.531 19.234 -2.355 1 97.75 225 GLN A O 1
ATOM 1797 N N . ASP A 1 226 ? -3.127 18.031 -0.55 1 97.5 226 ASP A N 1
ATOM 1798 C CA . ASP A 1 226 ? -2.133 17.141 -1.135 1 97.5 226 ASP A CA 1
ATOM 1799 C C . ASP A 1 226 ? -2.754 15.797 -1.511 1 97.5 226 ASP A C 1
ATOM 1801 O O . ASP A 1 226 ? -3.145 15.023 -0.636 1 97.5 226 ASP A O 1
ATOM 1805 N N . TYR A 1 227 ? -2.768 15.422 -2.762 1 97.88 227 TYR A N 1
ATOM 1806 C CA . TYR A 1 227 ? -3.473 14.234 -3.236 1 97.88 227 TYR A CA 1
ATOM 1807 C C . TYR A 1 227 ? -2.5 13.094 -3.496 1 97.88 227 TYR A C 1
ATOM 1809 O O . TYR A 1 227 ? -2.852 12.102 -4.148 1 97.88 227 TYR A O 1
ATOM 1817 N N . THR A 1 228 ? -1.306 13.156 -3.021 1 98 228 THR A N 1
ATOM 1818 C CA . THR A 1 228 ? -0.303 12.117 -3.219 1 98 228 THR A CA 1
ATOM 1819 C C . THR A 1 228 ? -0.818 10.766 -2.723 1 98 228 THR A C 1
ATOM 1821 O O . THR A 1 228 ? -0.717 9.758 -3.428 1 98 228 THR A O 1
ATOM 1824 N N . ALA A 1 229 ? -1.398 10.75 -1.538 1 98.62 229 ALA A N 1
ATOM 1825 C CA . ALA A 1 229 ? -1.919 9.5 -0.983 1 98.62 229 ALA A CA 1
ATOM 1826 C C . ALA A 1 229 ? -3.066 8.961 -1.831 1 98.62 229 ALA A C 1
ATOM 1828 O O . ALA A 1 229 ? -3.18 7.75 -2.035 1 98.62 229 ALA A O 1
ATOM 1829 N N . PHE A 1 230 ? -3.912 9.844 -2.312 1 98.5 230 PHE A N 1
ATOM 1830 C CA . PHE A 1 230 ? -5.027 9.438 -3.16 1 98.5 230 PHE A CA 1
ATOM 1831 C C . PHE A 1 230 ? -4.527 8.742 -4.418 1 98.5 230 PHE A C 1
ATOM 1833 O O . PHE A 1 230 ? -5.02 7.668 -4.777 1 98.5 230 PHE A O 1
ATOM 1840 N N . TRP A 1 231 ? -3.592 9.312 -5.047 1 98.31 231 TRP A N 1
ATOM 1841 C CA . TRP A 1 231 ? -3.082 8.734 -6.285 1 98.31 231 TRP A CA 1
ATOM 1842 C C . TRP A 1 231 ? -2.383 7.41 -6.02 1 98.31 231 TRP A C 1
ATOM 1844 O O . TRP A 1 231 ? -2.486 6.477 -6.816 1 98.31 231 TRP A O 1
ATOM 1854 N N . ALA A 1 232 ? -1.639 7.344 -4.961 1 98.69 232 ALA A N 1
ATOM 1855 C CA . ALA A 1 232 ? -1.052 6.062 -4.586 1 98.69 232 ALA A CA 1
ATOM 1856 C C . ALA A 1 232 ? -2.131 5 -4.387 1 98.69 232 ALA A C 1
ATOM 1858 O O . ALA A 1 232 ? -1.983 3.863 -4.844 1 98.69 232 ALA A O 1
ATOM 1859 N N . SER A 1 233 ? -3.189 5.395 -3.756 1 98.69 233 SER A N 1
ATOM 1860 C CA . SER A 1 233 ? -4.316 4.488 -3.547 1 98.69 233 SER A CA 1
ATOM 1861 C C . SER A 1 233 ? -4.895 4.008 -4.875 1 98.69 233 SER A C 1
ATOM 1863 O O . SER A 1 233 ? -5.211 2.828 -5.027 1 98.69 233 SER A O 1
ATOM 1865 N N . CYS A 1 234 ? -5.023 4.859 -5.793 1 98.19 234 CYS A N 1
ATOM 1866 C CA . CYS A 1 234 ? -5.566 4.516 -7.102 1 98.19 234 CYS A CA 1
ATOM 1867 C C . CYS A 1 234 ? -4.703 3.465 -7.789 1 98.19 234 CYS A C 1
ATOM 1869 O O . CYS A 1 234 ? -5.223 2.531 -8.406 1 98.19 234 CYS A O 1
ATOM 1871 N N . VAL A 1 235 ? -3.443 3.646 -7.668 1 98.62 235 VAL A N 1
ATOM 1872 C CA . VAL A 1 235 ? -2.525 2.689 -8.273 1 98.62 235 VAL A CA 1
ATOM 1873 C C . VAL A 1 235 ? -2.736 1.308 -7.664 1 98.62 235 VAL A C 1
ATOM 1875 O O . VAL A 1 235 ? -2.818 0.308 -8.383 1 98.62 235 VAL A O 1
ATOM 1878 N N . MET A 1 236 ? -2.818 1.229 -6.324 1 98.62 236 MET A N 1
ATOM 1879 C CA . MET A 1 236 ? -3.021 -0.056 -5.66 1 98.62 236 MET A CA 1
ATOM 1880 C C . MET A 1 236 ? -4.359 -0.668 -6.059 1 98.62 236 MET A C 1
ATOM 1882 O O . MET A 1 236 ? -4.461 -1.882 -6.246 1 98.62 236 MET A O 1
ATOM 1886 N N . HIS A 1 237 ? -5.363 0.208 -6.16 1 98 237 HIS A N 1
ATOM 1887 C CA . HIS A 1 237 ? -6.68 -0.264 -6.578 1 98 237 HIS A CA 1
ATOM 1888 C C . HIS A 1 237 ? -6.621 -0.906 -7.957 1 98 237 HIS A C 1
ATOM 1890 O O . HIS A 1 237 ? -7.109 -2.021 -8.148 1 98 237 HIS A O 1
ATOM 1896 N N . LEU A 1 238 ? -6.008 -0.234 -8.867 1 97.69 238 LEU A N 1
ATOM 1897 C CA . LEU A 1 238 ? -5.91 -0.739 -10.227 1 97.69 238 LEU A CA 1
ATOM 1898 C C . LEU A 1 238 ? -5.125 -2.045 -10.273 1 97.69 238 LEU A C 1
ATOM 1900 O O . LEU A 1 238 ? -5.52 -2.99 -10.961 1 97.69 238 LEU A O 1
ATOM 1904 N N . ALA A 1 239 ? -4.078 -2.09 -9.539 1 98.06 239 ALA A N 1
ATOM 1905 C CA . ALA A 1 239 ? -3.234 -3.281 -9.539 1 98.06 239 ALA A CA 1
ATOM 1906 C C . ALA A 1 239 ? -3.984 -4.484 -8.969 1 98.06 239 ALA A C 1
ATOM 1908 O O . ALA A 1 239 ? -3.91 -5.586 -9.523 1 98.06 239 ALA A O 1
ATOM 1909 N N . SER A 1 240 ? -4.641 -4.324 -7.902 1 96.38 240 SER A N 1
ATOM 1910 C CA . SER A 1 240 ? -5.344 -5.441 -7.281 1 96.38 240 SER A CA 1
ATOM 1911 C C . SER A 1 240 ? -6.477 -5.945 -8.172 1 96.38 240 SER A C 1
ATOM 1913 O O . SER A 1 240 ? -6.707 -7.152 -8.266 1 96.38 240 SER A O 1
ATOM 1915 N N . TRP A 1 241 ? -7.168 -5.066 -8.875 1 97.62 241 TRP A N 1
ATOM 1916 C CA . TRP A 1 241 ? -8.281 -5.465 -9.742 1 97.62 241 TRP A CA 1
ATOM 1917 C C . TRP A 1 241 ? -7.77 -6.012 -11.07 1 97.62 241 TRP A C 1
ATOM 1919 O O . TRP A 1 241 ? -8.445 -6.809 -11.719 1 97.62 241 TRP A O 1
ATOM 1929 N N . ALA A 1 242 ? -6.559 -5.617 -11.477 1 97.69 242 ALA A N 1
ATOM 1930 C CA . ALA A 1 242 ? -6.004 -6.141 -12.719 1 97.69 242 ALA A CA 1
ATOM 1931 C C . ALA A 1 242 ? -5.914 -7.664 -12.688 1 97.69 242 ALA A C 1
ATOM 1933 O O . ALA A 1 242 ? -6.215 -8.336 -13.672 1 97.69 242 ALA A O 1
ATOM 1934 N N . VAL A 1 243 ? -5.543 -8.203 -11.586 1 97.06 243 VAL A N 1
ATOM 1935 C CA . VAL A 1 243 ? -5.438 -9.648 -11.43 1 97.06 243 VAL A CA 1
ATOM 1936 C C . VAL A 1 243 ? -6.824 -10.281 -11.531 1 97.06 243 VAL A C 1
ATOM 1938 O O . VAL A 1 243 ? -7.012 -11.273 -12.242 1 97.06 243 VAL A O 1
ATOM 1941 N N . ILE A 1 244 ? -7.793 -9.719 -10.867 1 97.25 244 ILE A N 1
ATOM 1942 C CA . ILE A 1 244 ? -9.156 -10.242 -10.875 1 97.25 244 ILE A CA 1
ATOM 1943 C C . ILE A 1 244 ? -9.727 -10.18 -12.289 1 97.25 244 ILE A C 1
ATOM 1945 O O . ILE A 1 244 ? -10.359 -11.125 -12.758 1 97.25 244 ILE A O 1
ATOM 1949 N N . PHE A 1 245 ? -9.43 -9.125 -13.008 1 97.38 245 PHE A N 1
ATOM 1950 C CA . PHE A 1 245 ? -9.953 -8.977 -14.359 1 97.38 245 PHE A CA 1
ATOM 1951 C C . PHE A 1 245 ? -9.281 -9.961 -15.312 1 97.38 245 PHE A C 1
ATOM 1953 O O . PHE A 1 245 ? -9.914 -10.445 -16.25 1 97.38 245 PHE A O 1
ATOM 1960 N N . ALA A 1 246 ? -8.016 -10.273 -15.078 1 96.5 246 ALA A N 1
ATOM 1961 C CA . ALA A 1 246 ? -7.379 -11.305 -15.883 1 96.5 246 ALA A CA 1
ATOM 1962 C C . ALA A 1 246 ? -8.094 -12.641 -15.734 1 96.5 246 ALA A C 1
ATOM 1964 O O . ALA A 1 246 ? -8.391 -13.312 -16.734 1 96.5 246 ALA A O 1
ATOM 1965 N N . TYR A 1 247 ? -8.43 -12.992 -14.57 1 93.94 247 TYR A N 1
ATOM 1966 C CA . TYR A 1 247 ? -9.148 -14.234 -14.32 1 93.94 247 TYR A CA 1
ATOM 1967 C C . TYR A 1 247 ? -10.578 -14.148 -14.844 1 93.94 247 TYR A C 1
ATOM 1969 O O . TYR A 1 247 ? -11.133 -15.141 -15.328 1 93.94 247 TYR A O 1
ATOM 1977 N N . PHE A 1 248 ? -11.164 -12.922 -14.672 1 94.12 248 PHE A N 1
ATOM 1978 C CA . PHE A 1 248 ? -12.508 -12.688 -15.18 1 94.12 248 PHE A CA 1
ATOM 1979 C C . PHE A 1 248 ? -12.57 -12.922 -16.688 1 94.12 248 PHE A C 1
ATOM 1981 O O . PHE A 1 248 ? -13.453 -13.641 -17.172 1 94.12 248 PHE A O 1
ATOM 1988 N N . ILE A 1 249 ? -11.602 -12.398 -17.422 1 94.31 249 ILE A N 1
ATOM 1989 C CA . ILE A 1 249 ? -11.555 -12.531 -18.875 1 94.31 249 ILE A CA 1
ATOM 1990 C C . ILE A 1 249 ? -11.344 -14 -19.25 1 94.31 249 ILE A C 1
ATOM 1992 O O . ILE A 1 249 ? -12.016 -14.516 -20.156 1 94.31 249 ILE A O 1
ATOM 1996 N N . GLU A 1 250 ? -10.453 -14.688 -18.562 1 90 250 GLU A N 1
ATOM 1997 C CA . GLU A 1 250 ? -10.242 -16.109 -18.781 1 90 250 GLU A CA 1
ATOM 1998 C C . GLU A 1 250 ? -11.508 -16.906 -18.484 1 90 250 GLU A C 1
ATOM 2000 O O . GLU A 1 250 ? -11.812 -17.891 -19.172 1 90 250 GLU A O 1
ATOM 2005 N N . GLY A 1 251 ? -12.25 -16.469 -17.5 1 87.31 251 GLY A N 1
ATOM 2006 C CA . GLY A 1 251 ? -13.461 -17.156 -17.078 1 87.31 251 GLY A CA 1
ATOM 2007 C C . GLY A 1 251 ? -14.617 -16.969 -18.047 1 87.31 251 GLY A C 1
ATOM 2008 O O . GLY A 1 251 ? -15.578 -17.734 -18.016 1 87.31 251 GLY A O 1
ATOM 2009 N N . MET A 1 252 ? -14.562 -15.992 -18.875 1 88.19 252 MET A N 1
ATOM 2010 C CA . MET A 1 252 ? -15.633 -15.719 -19.828 1 88.19 252 MET A CA 1
ATOM 2011 C C . MET A 1 252 ? -15.758 -16.844 -20.844 1 88.19 252 MET A C 1
ATOM 2013 O O . MET A 1 252 ? -16.828 -17.062 -21.406 1 88.19 252 MET A O 1
ATOM 2017 N N . SER A 1 253 ? -14.656 -17.562 -21.031 1 82.75 253 SER A N 1
ATOM 2018 C CA . SER A 1 253 ? -14.664 -18.641 -22.016 1 82.75 253 SER A CA 1
ATOM 2019 C C . SER A 1 253 ? -15.148 -19.938 -21.406 1 82.75 253 SER A C 1
ATOM 2021 O O . SER A 1 253 ? -15.375 -20.922 -22.125 1 82.75 253 SER A O 1
ATOM 2023 N N . ARG A 1 254 ? -15.422 -19.891 -20.203 1 79.25 254 ARG A N 1
ATOM 2024 C CA . ARG A 1 254 ? -15.844 -21.109 -19.531 1 79.25 254 ARG A CA 1
ATOM 2025 C C . ARG A 1 254 ? -17.359 -21.266 -19.562 1 79.25 254 ARG A C 1
ATOM 2027 O O . ARG A 1 254 ? -18.094 -20.281 -19.438 1 79.25 254 ARG A O 1
ATOM 2034 N N . VAL A 1 255 ? -17.688 -22.594 -19.609 1 72.81 255 VAL A N 1
ATOM 2035 C CA . VAL A 1 255 ? -19.125 -22.891 -19.641 1 72.81 255 VAL A CA 1
ATOM 2036 C C . VAL A 1 255 ? -19.719 -22.781 -18.25 1 72.81 255 VAL A C 1
ATOM 2038 O O . VAL A 1 255 ? -19.047 -23.078 -17.25 1 72.81 255 VAL A O 1
ATOM 2041 N N . ASP A 1 256 ? -20.938 -22.188 -18.047 1 74.75 256 ASP A N 1
ATOM 2042 C CA . ASP A 1 256 ? -21.734 -22.125 -16.828 1 74.75 256 ASP A CA 1
ATOM 2043 C C . ASP A 1 256 ? -21.047 -21.266 -15.773 1 74.75 256 ASP A C 1
ATOM 2045 O O . ASP A 1 256 ? -21.031 -21.609 -14.594 1 74.75 256 ASP A O 1
ATOM 2049 N N . ASN A 1 257 ? -20.359 -20.266 -16.219 1 80.56 257 ASN A N 1
ATOM 2050 C CA . ASN A 1 257 ? -19.656 -19.406 -15.297 1 80.56 257 ASN A CA 1
ATOM 2051 C C . ASN A 1 257 ? -20.312 -18.031 -15.195 1 80.56 257 ASN A C 1
ATOM 2053 O O . ASN A 1 257 ? -19.719 -17.094 -14.648 1 80.56 257 ASN A O 1
ATOM 2057 N N . ALA A 1 258 ? -21.5 -17.891 -15.68 1 82.31 258 ALA A N 1
ATOM 2058 C CA . ALA A 1 258 ? -22.172 -16.594 -15.773 1 82.31 258 ALA A CA 1
ATOM 2059 C C . ALA A 1 258 ? -22.484 -16.031 -14.391 1 82.31 258 ALA A C 1
ATOM 2061 O O . ALA A 1 258 ? -22.375 -14.82 -14.164 1 82.31 258 ALA A O 1
ATOM 2062 N N . LEU A 1 259 ? -22.891 -16.812 -13.555 1 79.5 259 LEU A N 1
ATOM 2063 C CA . LEU A 1 259 ? -23.234 -16.344 -12.219 1 79.5 259 LEU A CA 1
ATOM 2064 C C . LEU A 1 259 ? -22 -15.773 -11.516 1 79.5 259 LEU A C 1
ATOM 2066 O O . LEU A 1 259 ? -22.078 -14.711 -10.898 1 79.5 259 LEU A O 1
ATOM 2070 N N . ALA A 1 260 ? -20.938 -16.516 -11.578 1 82.56 260 ALA A N 1
ATOM 2071 C CA . ALA A 1 260 ? -19.703 -16.047 -10.961 1 82.56 260 ALA A CA 1
ATOM 2072 C C . ALA A 1 260 ? -19.234 -14.734 -11.578 1 82.56 260 ALA A C 1
ATOM 2074 O O . ALA A 1 260 ? -18.859 -13.797 -10.867 1 82.56 260 ALA A O 1
ATOM 2075 N N . LEU A 1 261 ? -19.312 -14.617 -12.859 1 88.19 261 LEU A N 1
ATOM 2076 C CA . LEU A 1 261 ? -18.891 -13.414 -13.562 1 88.19 261 LEU A CA 1
ATOM 2077 C C . LEU A 1 261 ? -19.797 -12.234 -13.219 1 88.19 261 LEU A C 1
ATOM 2079 O O . LEU A 1 261 ? -19.328 -11.109 -13.062 1 88.19 261 LEU A O 1
ATOM 2083 N N . GLY A 1 262 ? -21.062 -12.547 -13.109 1 86.62 262 GLY A N 1
ATOM 2084 C CA . GLY A 1 262 ? -22 -11.508 -12.703 1 86.62 262 GLY A CA 1
ATOM 2085 C C . GLY A 1 262 ? -21.734 -10.977 -11.312 1 86.62 262 GLY A C 1
ATOM 2086 O O . GLY A 1 262 ? -21.844 -9.773 -11.07 1 86.62 262 GLY A O 1
ATOM 2087 N N . LEU A 1 263 ? -21.391 -11.844 -10.453 1 84.31 263 LEU A N 1
ATOM 2088 C CA . LEU A 1 263 ? -21.078 -11.438 -9.086 1 84.31 263 LEU A CA 1
ATOM 2089 C C . LEU A 1 263 ? -19.828 -10.57 -9.055 1 84.31 263 LEU A C 1
ATOM 2091 O O . LEU A 1 263 ? -19.797 -9.547 -8.367 1 84.31 263 LEU A O 1
ATOM 2095 N N . VAL A 1 264 ? -18.812 -10.945 -9.797 1 90.06 264 VAL A N 1
ATOM 2096 C CA . VAL A 1 264 ? -17.562 -10.188 -9.836 1 90.06 264 VAL A CA 1
ATOM 2097 C C . VAL A 1 264 ? -17.844 -8.773 -10.359 1 90.06 264 VAL A C 1
ATOM 2099 O O . VAL A 1 264 ? -17.391 -7.789 -9.766 1 90.06 264 VAL A O 1
ATOM 2102 N N . LEU A 1 265 ? -18.625 -8.664 -11.406 1 91.62 265 LEU A N 1
ATOM 2103 C CA . LEU A 1 265 ? -18.922 -7.367 -12.008 1 91.62 265 LEU A CA 1
ATOM 2104 C C . LEU A 1 265 ? -19.75 -6.508 -11.062 1 91.62 265 LEU A C 1
ATOM 2106 O O . LEU A 1 265 ? -19.5 -5.309 -10.93 1 91.62 265 LEU A O 1
ATOM 2110 N N . THR A 1 266 ? -20.688 -7.094 -10.43 1 86.06 266 THR A N 1
ATOM 2111 C CA . THR A 1 266 ? -21.531 -6.371 -9.484 1 86.06 266 THR A CA 1
ATOM 2112 C C . THR A 1 266 ? -20.703 -5.836 -8.32 1 86.06 266 THR A C 1
ATOM 2114 O O . THR A 1 266 ? -20.844 -4.672 -7.941 1 86.06 266 THR A O 1
ATOM 2117 N N . LEU A 1 267 ? -19.906 -6.656 -7.836 1 86.56 267 LEU A N 1
ATOM 2118 C CA . LEU A 1 267 ? -19.078 -6.238 -6.699 1 86.56 267 LEU A CA 1
ATOM 2119 C C . LEU A 1 267 ? -18.078 -5.168 -7.117 1 86.56 267 LEU A C 1
ATOM 2121 O O . LEU A 1 267 ? -17.766 -4.266 -6.336 1 86.56 267 LEU A O 1
ATOM 2125 N N . PHE A 1 268 ? -17.609 -5.262 -8.312 1 92.44 268 PHE A N 1
ATOM 2126 C CA . PHE A 1 268 ? -16.734 -4.227 -8.836 1 92.44 268 PHE A CA 1
ATOM 2127 C C . PHE A 1 268 ? -17.438 -2.881 -8.891 1 92.44 268 PHE A C 1
ATOM 2129 O O . PHE A 1 268 ? -16.906 -1.868 -8.445 1 92.44 268 PHE A O 1
ATOM 2136 N N . LEU A 1 269 ? -18.609 -2.877 -9.375 1 91.31 269 LEU A N 1
ATOM 2137 C CA . LEU A 1 269 ? -19.375 -1.645 -9.523 1 91.31 269 LEU A CA 1
ATOM 2138 C C . LEU A 1 269 ? -19.75 -1.07 -8.156 1 91.31 269 LEU A C 1
ATOM 2140 O O . LEU A 1 269 ? -19.688 0.145 -7.953 1 91.31 269 LEU A O 1
ATOM 2144 N N . PHE A 1 270 ? -20.094 -1.89 -7.254 1 88.44 270 PHE A N 1
ATOM 2145 C CA . PHE A 1 270 ? -20.391 -1.43 -5.902 1 88.44 270 PHE A CA 1
ATOM 2146 C C . PHE A 1 270 ? -19.141 -0.843 -5.246 1 88.44 270 PHE A C 1
ATOM 2148 O O . PHE A 1 270 ? -19.219 0.19 -4.578 1 88.44 270 PHE A O 1
ATOM 2155 N N . GLU A 1 271 ? -18.016 -1.52 -5.43 1 91.25 271 GLU A N 1
ATOM 2156 C CA . GLU A 1 271 ? -16.781 -1.012 -4.852 1 91.25 271 GLU A CA 1
ATOM 2157 C C . GLU A 1 271 ? -16.438 0.365 -5.41 1 91.25 271 GLU A C 1
ATOM 2159 O O . GLU A 1 271 ? -15.922 1.224 -4.688 1 91.25 271 GLU A O 1
ATOM 2164 N N . LEU A 1 272 ? -16.75 0.634 -6.617 1 94.44 272 LEU A N 1
ATOM 2165 C CA . LEU A 1 272 ? -16.391 1.889 -7.273 1 94.44 272 LEU A CA 1
ATOM 2166 C C . LEU A 1 272 ? -17.188 3.051 -6.68 1 94.44 272 LEU A C 1
ATOM 2168 O O . LEU A 1 272 ? -16.797 4.215 -6.848 1 94.44 272 LEU A O 1
ATOM 2172 N N . THR A 1 273 ? -18.234 2.775 -6.043 1 95.06 273 THR A N 1
ATOM 2173 C CA . THR A 1 273 ? -19.016 3.852 -5.438 1 95.06 273 THR A CA 1
ATOM 2174 C C . THR A 1 273 ? -18.25 4.477 -4.27 1 95.06 273 THR A C 1
ATOM 2176 O O . THR A 1 273 ? -18.438 5.656 -3.967 1 95.06 273 THR A O 1
ATOM 2179 N N . PHE A 1 274 ? -17.391 3.725 -3.686 1 95.88 274 PHE A N 1
ATOM 2180 C CA . PHE A 1 274 ? -16.672 4.227 -2.52 1 95.88 274 PHE A CA 1
ATOM 2181 C C . PHE A 1 274 ? -15.672 5.305 -2.92 1 95.88 274 PHE A C 1
ATOM 2183 O O . PHE A 1 274 ? -15.68 6.402 -2.357 1 95.88 274 PHE A O 1
ATOM 2190 N N . PRO A 1 275 ? -14.797 5.051 -3.924 1 96.19 275 PRO A N 1
ATOM 2191 C CA . PRO A 1 275 ? -13.906 6.137 -4.344 1 96.19 275 PRO A CA 1
ATOM 2192 C C . PRO A 1 275 ? -14.664 7.312 -4.961 1 96.19 275 PRO A C 1
ATOM 2194 O O . PRO A 1 275 ? -14.211 8.453 -4.871 1 96.19 275 PRO A O 1
ATOM 2197 N N . VAL A 1 276 ? -15.797 7.074 -5.539 1 97 276 VAL A N 1
ATOM 2198 C CA . VAL A 1 276 ? -16.609 8.18 -6.035 1 97 276 VAL A CA 1
ATOM 2199 C C . VAL A 1 276 ? -17.031 9.07 -4.875 1 97 276 VAL A C 1
ATOM 2201 O O . VAL A 1 276 ? -16.891 10.297 -4.941 1 97 276 VAL A O 1
ATOM 2204 N N . VAL A 1 277 ? -17.531 8.492 -3.83 1 97.44 277 VAL A N 1
ATOM 2205 C CA . VAL A 1 277 ? -17.906 9.25 -2.645 1 97.44 277 VAL A CA 1
ATOM 2206 C C . VAL A 1 277 ? -16.688 9.961 -2.076 1 97.44 277 VAL A C 1
ATOM 2208 O O . VAL A 1 277 ? -16.781 11.109 -1.635 1 97.44 277 VAL A O 1
ATOM 2211 N N . PHE A 1 278 ? -15.547 9.305 -2.082 1 98 278 PHE A N 1
ATOM 2212 C CA . PHE A 1 278 ? -14.312 9.914 -1.604 1 98 278 PHE A CA 1
ATOM 2213 C C . PHE A 1 278 ? -14.016 11.203 -2.357 1 98 278 PHE A C 1
ATOM 2215 O O . PHE A 1 278 ? -13.773 12.242 -1.744 1 98 278 PHE A O 1
ATOM 2222 N N . VAL A 1 279 ? -14.078 11.117 -3.67 1 97.56 279 VAL A N 1
ATOM 2223 C CA . VAL A 1 279 ? -13.773 12.273 -4.512 1 97.56 279 VAL A CA 1
ATOM 2224 C C . VAL A 1 279 ? -14.812 13.367 -4.277 1 97.56 279 VAL A C 1
ATOM 2226 O O . VAL A 1 279 ? -14.469 14.547 -4.141 1 97.56 279 VAL A O 1
ATOM 2229 N N . LEU A 1 280 ? -16.062 13.039 -4.203 1 97.88 280 LEU A N 1
ATOM 2230 C CA . LEU A 1 280 ? -17.125 14.008 -3.941 1 97.88 280 LEU A CA 1
ATOM 2231 C C . LEU A 1 280 ? -16.906 14.695 -2.596 1 97.88 280 LEU A C 1
ATOM 2233 O O . LEU A 1 280 ? -17.078 15.914 -2.48 1 97.88 280 LEU A O 1
ATOM 2237 N N . GLN A 1 281 ? -16.562 13.93 -1.607 1 97.44 281 GLN A N 1
ATOM 2238 C CA . GLN A 1 281 ? -16.375 14.445 -0.254 1 97.44 281 GLN A CA 1
ATOM 2239 C C . GLN A 1 281 ? -15.156 15.359 -0.183 1 97.44 281 GLN A C 1
ATOM 2241 O O . GLN A 1 281 ? -15.234 16.469 0.368 1 97.44 281 GLN A O 1
ATOM 2246 N N . TRP A 1 282 ? -14.07 15.023 -0.756 1 97.25 282 TRP A N 1
ATOM 2247 C CA . TRP A 1 282 ? -12.812 15.75 -0.564 1 97.25 282 TRP A CA 1
ATOM 2248 C C . TRP A 1 282 ? -12.68 16.891 -1.572 1 97.25 282 TRP A C 1
ATOM 2250 O O . TRP A 1 282 ? -11.938 17.844 -1.343 1 97.25 282 TRP A O 1
ATOM 2260 N N . CYS A 1 283 ? -13.43 16.812 -2.641 1 96.31 283 CYS A N 1
ATOM 2261 C CA . CYS A 1 283 ? -13.508 17.938 -3.576 1 96.31 283 CYS A CA 1
ATOM 2262 C C . CYS A 1 283 ? -14.68 18.844 -3.24 1 96.31 283 CYS A C 1
ATOM 2264 O O . CYS A 1 283 ? -14.906 19.844 -3.918 1 96.31 283 CYS A O 1
ATOM 2266 N N . LYS A 1 284 ? -15.422 18.484 -2.273 1 96.44 284 LYS A N 1
ATOM 2267 C CA . LYS A 1 284 ? -16.516 19.297 -1.761 1 96.44 284 LYS A CA 1
ATOM 2268 C C . LYS A 1 284 ? -17.531 19.609 -2.859 1 96.44 284 LYS A C 1
ATOM 2270 O O . LYS A 1 284 ? -17.891 20.781 -3.059 1 96.44 284 LYS A O 1
ATOM 2275 N N . ILE A 1 285 ? -17.953 18.625 -3.486 1 97 285 ILE A N 1
ATOM 2276 C CA . ILE A 1 285 ? -18.891 18.781 -4.59 1 97 285 ILE A CA 1
ATOM 2277 C C . ILE A 1 285 ? -20.328 18.641 -4.078 1 97 285 ILE A C 1
ATOM 2279 O O . ILE A 1 285 ? -20.672 17.594 -3.506 1 97 285 ILE A O 1
ATOM 2283 N N . GLY A 1 286 ? -21.078 19.688 -4.242 1 97.12 286 GLY A N 1
ATOM 2284 C CA . GLY A 1 286 ? -22.484 19.625 -3.848 1 97.12 286 GLY A CA 1
ATOM 2285 C C . GLY A 1 286 ? -22.672 19.422 -2.355 1 97.12 286 GLY A C 1
ATOM 2286 O O . GLY A 1 286 ? -22.078 20.141 -1.549 1 97.12 286 GLY A O 1
ATOM 2287 N N . PRO A 1 287 ? -23.625 18.438 -2.025 1 97.19 287 PRO A N 1
ATOM 2288 C CA . PRO A 1 287 ? -23.891 18.219 -0.601 1 97.19 287 PRO A CA 1
ATOM 2289 C C . PRO A 1 287 ? -22.688 17.688 0.152 1 97.19 287 PRO A C 1
ATOM 2291 O O . PRO A 1 287 ? -22.656 17.719 1.385 1 97.19 287 PRO A O 1
ATOM 2294 N N . PHE A 1 288 ? -21.703 17.297 -0.55 1 97.12 288 PHE A N 1
ATOM 2295 C CA . PHE A 1 288 ? -20.531 16.672 0.061 1 97.12 288 PHE A CA 1
ATOM 2296 C C . PHE A 1 288 ? -19.562 17.719 0.571 1 97.12 288 PHE A C 1
ATOM 2298 O O . PHE A 1 288 ? -18.5 17.391 1.115 1 97.12 288 PHE A O 1
ATOM 2305 N N . GLU A 1 289 ? -19.938 18.969 0.391 1 96.44 289 GLU A N 1
ATOM 2306 C CA . GLU A 1 289 ? -19.188 20.016 1.067 1 96.44 289 GLU A CA 1
ATOM 2307 C C . GLU A 1 289 ? -19.203 19.828 2.58 1 96.44 289 GLU A C 1
ATOM 2309 O O . GLU A 1 289 ? -18.234 20.156 3.264 1 96.44 289 GLU A O 1
ATOM 2314 N N . ASP A 1 290 ? -20.328 19.344 3.012 1 96.12 290 ASP A N 1
ATOM 2315 C CA . ASP A 1 290 ? -20.438 18.922 4.402 1 96.12 290 ASP A CA 1
ATOM 2316 C C . ASP A 1 290 ? -19.797 17.547 4.605 1 96.12 290 ASP A C 1
ATOM 2318 O O . ASP A 1 290 ? -20.266 16.547 4.039 1 96.12 290 ASP A O 1
ATOM 2322 N N . TYR A 1 291 ? -18.75 17.531 5.43 1 96.44 291 TYR A N 1
ATOM 2323 C CA . TYR A 1 291 ? -18.031 16.281 5.676 1 96.44 291 TYR A CA 1
ATOM 2324 C C . TYR A 1 291 ? -18.984 15.188 6.164 1 96.44 291 TYR A C 1
ATOM 2326 O O . TYR A 1 291 ? -18.797 14.016 5.848 1 96.44 291 TYR A O 1
ATOM 2334 N N . LEU A 1 292 ? -19.969 15.516 6.863 1 95.38 292 LEU A N 1
ATOM 2335 C CA . LEU A 1 292 ? -20.859 14.555 7.508 1 95.38 292 LEU A CA 1
ATOM 2336 C C . LEU A 1 292 ? -21.781 13.883 6.484 1 95.38 292 LEU A C 1
ATOM 2338 O O . LEU A 1 292 ? -22.266 12.773 6.707 1 95.38 292 LEU A O 1
ATOM 2342 N N . VAL A 1 293 ? -22.094 14.539 5.43 1 95.31 293 VAL A N 1
ATOM 2343 C CA . VAL A 1 293 ? -22.828 13.898 4.344 1 95.31 293 VAL A CA 1
ATOM 2344 C C . VAL A 1 293 ? -22.016 12.727 3.793 1 95.31 293 VAL A C 1
ATOM 2346 O O . VAL A 1 293 ? -22.562 11.656 3.506 1 95.31 293 VAL A O 1
ATOM 2349 N N . GLY A 1 294 ? -20.719 12.914 3.639 1 94.62 294 GLY A N 1
ATOM 2350 C CA . GLY A 1 294 ? -19.844 11.82 3.234 1 94.62 294 GLY A CA 1
ATOM 2351 C C . GLY A 1 294 ? -19.844 10.672 4.219 1 94.62 294 GLY A C 1
ATOM 2352 O O . GLY A 1 294 ? -19.953 9.508 3.824 1 94.62 294 GLY A O 1
ATOM 2353 N N . GLU A 1 295 ? -19.75 11.016 5.445 1 92.5 295 GLU A N 1
ATOM 2354 C CA . GLU A 1 295 ? -19.719 9.969 6.469 1 92.5 295 GLU A CA 1
ATOM 2355 C C . GLU A 1 295 ? -21.016 9.18 6.48 1 92.5 295 GLU A C 1
ATOM 2357 O O . GLU A 1 295 ? -21 7.953 6.605 1 92.5 295 GLU A O 1
ATOM 2362 N N . PHE A 1 296 ? -22.078 9.852 6.363 1 92.62 296 PHE A N 1
ATOM 2363 C CA . PHE A 1 296 ? -23.375 9.188 6.285 1 92.62 296 PHE A CA 1
ATOM 2364 C C . PHE A 1 296 ? -23.438 8.266 5.074 1 92.62 296 PHE A C 1
ATOM 2366 O O . PHE A 1 296 ? -23.906 7.133 5.168 1 92.62 296 PHE A O 1
ATOM 2373 N N . THR A 1 297 ? -23.016 8.758 3.986 1 94.69 297 THR A N 1
ATOM 2374 C CA . THR A 1 297 ? -23.047 7.98 2.754 1 94.69 297 THR A CA 1
ATOM 2375 C C . THR A 1 297 ? -22.172 6.73 2.889 1 94.69 297 THR A C 1
ATOM 2377 O O . THR A 1 297 ? -22.562 5.652 2.434 1 94.69 297 THR A O 1
ATOM 2380 N N . TYR A 1 298 ? -21.016 6.852 3.51 1 92.38 298 TYR A N 1
ATOM 2381 C CA . TYR A 1 298 ? -20.172 5.688 3.754 1 92.38 298 TYR A CA 1
ATOM 2382 C C . TYR A 1 298 ? -20.891 4.672 4.637 1 92.38 298 TYR A C 1
ATOM 2384 O O . TYR A 1 298 ? -20.797 3.463 4.406 1 92.38 298 TYR A O 1
ATOM 2392 N N . CYS A 1 299 ? -21.516 5.156 5.621 1 89.5 299 CYS A N 1
ATOM 2393 C CA . CYS A 1 299 ? -22.266 4.25 6.484 1 89.5 299 CYS A CA 1
ATOM 2394 C C . CYS A 1 299 ? -23.328 3.484 5.691 1 89.5 299 CYS A C 1
ATOM 2396 O O . CYS A 1 299 ? -23.453 2.27 5.84 1 89.5 299 CYS A O 1
ATOM 2398 N N . LEU A 1 300 ? -24.016 4.16 4.875 1 90.56 300 LEU A N 1
ATOM 2399 C CA . LEU A 1 300 ? -25.047 3.549 4.047 1 90.56 300 LEU A CA 1
ATOM 2400 C C . LEU A 1 300 ? -24.438 2.553 3.064 1 90.56 300 LEU A C 1
ATOM 2402 O O . LEU A 1 300 ? -24.953 1.443 2.9 1 90.56 300 LEU A O 1
ATOM 2406 N N . LEU A 1 301 ? -23.391 2.965 2.418 1 91.44 301 LEU A N 1
ATOM 2407 C CA . LEU A 1 301 ? -22.75 2.102 1.44 1 91.44 301 LEU A CA 1
ATOM 2408 C C . LEU A 1 301 ? -22.188 0.852 2.109 1 91.44 301 LEU A C 1
ATOM 2410 O O . LEU A 1 301 ? -22.312 -0.254 1.58 1 91.44 301 LEU A O 1
ATOM 2414 N N . SER A 1 302 ? -21.516 1.058 3.178 1 89.12 302 SER A N 1
ATOM 2415 C CA . SER A 1 302 ? -20.969 -0.074 3.922 1 89.12 302 SER A CA 1
ATOM 2416 C C . SER A 1 302 ? -22.062 -1.054 4.32 1 89.12 302 SER A C 1
ATOM 2418 O O . SER A 1 302 ? -21.922 -2.266 4.141 1 89.12 302 SER A O 1
ATOM 2420 N N . PHE A 1 303 ? -23.125 -0.519 4.762 1 87.94 303 PHE A N 1
ATOM 2421 C CA . PHE A 1 303 ? -24.25 -1.339 5.18 1 87.94 303 PHE A CA 1
ATOM 2422 C C . PHE A 1 303 ? -24.844 -2.084 3.99 1 87.94 303 PHE A C 1
ATOM 2424 O O . PHE A 1 303 ? -25.016 -3.305 4.035 1 87.94 303 PHE A O 1
ATOM 2431 N N . THR A 1 304 ? -25.109 -1.458 2.969 1 88 304 THR A N 1
ATOM 2432 C CA . THR A 1 304 ? -25.797 -2.047 1.82 1 88 304 THR A CA 1
ATOM 2433 C C . THR A 1 304 ? -24.875 -3.025 1.092 1 88 304 THR A C 1
ATOM 2435 O O . THR A 1 304 ? -25.312 -4.109 0.695 1 88 304 THR A O 1
ATOM 2438 N N . THR A 1 305 ? -23.656 -2.633 0.884 1 89.12 305 THR A N 1
ATOM 2439 C CA . THR A 1 305 ? -22.719 -3.486 0.158 1 89.12 305 THR A CA 1
ATOM 2440 C C . THR A 1 305 ? -22.469 -4.793 0.911 1 89.12 305 THR A C 1
ATOM 2442 O O . THR A 1 305 ? -22.562 -5.875 0.329 1 89.12 305 THR A O 1
ATOM 2445 N N . LYS A 1 306 ? -22.25 -4.777 2.139 1 88.12 306 LYS A N 1
ATOM 2446 C CA . LYS A 1 306 ? -21.953 -5.973 2.918 1 88.12 306 LYS A CA 1
ATOM 2447 C C . LYS A 1 306 ? -23.188 -6.855 3.078 1 88.12 306 LYS A C 1
ATOM 2449 O O . LYS A 1 306 ? -23.078 -8.086 3.064 1 88.12 306 LYS A O 1
ATOM 2454 N N . THR A 1 307 ? -24.312 -6.176 3.121 1 88.25 307 THR A N 1
ATOM 2455 C CA . THR A 1 307 ? -25.562 -6.938 3.135 1 88.25 307 THR A CA 1
ATOM 2456 C C . THR A 1 307 ? -25.781 -7.637 1.796 1 88.25 307 THR A C 1
ATOM 2458 O O . THR A 1 307 ? -26.109 -8.82 1.757 1 88.25 307 THR A O 1
ATOM 2461 N N . LEU A 1 308 ? -25.609 -6.961 0.79 1 86.25 308 LEU A N 1
ATOM 2462 C CA . LEU A 1 308 ? -25.797 -7.531 -0.54 1 86.25 308 LEU A CA 1
ATOM 2463 C C . LEU A 1 308 ? -24.812 -8.672 -0.784 1 86.25 308 LEU A C 1
ATOM 2465 O O . LEU A 1 308 ? -25.188 -9.719 -1.312 1 86.25 308 LEU A O 1
ATOM 2469 N N . ILE A 1 309 ? -23.625 -8.508 -0.427 1 83.06 309 ILE A N 1
ATOM 2470 C CA . ILE A 1 309 ? -22.609 -9.547 -0.616 1 83.06 309 ILE A CA 1
ATOM 2471 C C . ILE A 1 309 ? -22.953 -10.766 0.231 1 83.06 309 ILE A C 1
ATOM 2473 O O . ILE A 1 309 ? -22.797 -11.906 -0.219 1 83.06 309 ILE A O 1
ATOM 2477 N N . ALA A 1 310 ? -23.375 -10.461 1.429 1 84.25 310 ALA A N 1
ATOM 2478 C CA . ALA A 1 310 ? -23.766 -11.547 2.326 1 84.25 310 ALA A CA 1
ATOM 2479 C C . ALA A 1 310 ? -24.844 -12.422 1.696 1 84.25 310 ALA A C 1
ATOM 2481 O O . ALA A 1 310 ? -24.688 -13.633 1.579 1 84.25 310 ALA A O 1
ATOM 2482 N N . TRP A 1 311 ? -25.797 -11.844 1.159 1 85.25 311 TRP A N 1
ATOM 2483 C CA . TRP A 1 311 ? -26.953 -12.602 0.676 1 85.25 311 TRP A CA 1
ATOM 2484 C C . TRP A 1 311 ? -26.688 -13.148 -0.723 1 85.25 311 TRP A C 1
ATOM 2486 O O . TRP A 1 311 ? -27.109 -14.266 -1.042 1 85.25 311 TRP A O 1
ATOM 2496 N N . THR A 1 312 ? -26.031 -12.438 -1.528 1 83.44 312 THR A N 1
ATOM 2497 C CA . THR A 1 312 ? -25.719 -12.938 -2.863 1 83.44 312 THR A CA 1
ATOM 2498 C C . THR A 1 312 ? -24.766 -14.125 -2.789 1 83.44 312 THR A C 1
ATOM 2500 O O . THR A 1 312 ? -24.891 -15.078 -3.566 1 83.44 312 THR A O 1
ATOM 2503 N N . THR A 1 313 ? -23.844 -14.062 -1.905 1 83.12 313 THR A N 1
ATOM 2504 C CA . THR A 1 313 ? -22.922 -15.172 -1.732 1 83.12 313 THR A CA 1
ATOM 2505 C C . THR A 1 313 ? -23.641 -16.406 -1.199 1 83.12 313 THR A C 1
ATOM 2507 O O . THR A 1 313 ? -23.422 -17.516 -1.687 1 83.12 313 THR A O 1
ATOM 2510 N N . LEU A 1 314 ? -24.547 -16.188 -0.262 1 83.62 314 LEU A N 1
ATOM 2511 C CA . LEU A 1 314 ? -25.281 -17.312 0.325 1 83.62 314 LEU A CA 1
ATOM 2512 C C . LEU A 1 314 ? -26.234 -17.938 -0.692 1 83.62 314 LEU A C 1
ATOM 2514 O O . LEU A 1 314 ? -26.25 -19.156 -0.855 1 83.62 314 LEU A O 1
ATOM 2518 N N . ILE A 1 315 ? -26.906 -17.109 -1.385 1 80.94 315 ILE A N 1
ATOM 2519 C CA . ILE A 1 315 ? -27.859 -17.594 -2.367 1 80.94 315 ILE A CA 1
ATOM 2520 C C . ILE A 1 315 ? -27.125 -18.219 -3.549 1 80.94 315 ILE A C 1
ATOM 2522 O O . ILE A 1 315 ? -27.516 -19.281 -4.031 1 80.94 315 ILE A O 1
ATOM 2526 N N . GLY A 1 316 ? -26.109 -17.531 -3.99 1 77.62 316 GLY A N 1
ATOM 2527 C CA . GLY A 1 316 ? -25.328 -18.062 -5.086 1 77.62 316 GLY A CA 1
ATOM 2528 C C . GLY A 1 316 ? -24.672 -19.391 -4.762 1 77.62 316 GLY A C 1
ATOM 2529 O O . GLY A 1 316 ? -24.688 -20.312 -5.578 1 77.62 316 GLY A O 1
ATOM 2530 N N . ALA A 1 317 ? -24.109 -19.5 -3.609 1 77.56 317 ALA A N 1
ATOM 2531 C CA . ALA A 1 317 ? -23.469 -20.75 -3.182 1 77.56 317 ALA A CA 1
ATOM 2532 C C . ALA A 1 317 ? -24.484 -21.891 -3.1 1 77.56 317 ALA A C 1
ATOM 2534 O O . ALA A 1 317 ? -24.188 -23.016 -3.492 1 77.56 317 ALA A O 1
ATOM 2535 N N . ASN A 1 318 ? -25.672 -21.562 -2.688 1 75.62 318 ASN A N 1
ATOM 2536 C CA . ASN A 1 318 ? -26.719 -22.578 -2.598 1 75.62 318 ASN A CA 1
ATOM 2537 C C . ASN A 1 318 ? -27.219 -23 -3.98 1 75.62 318 ASN A C 1
ATOM 2539 O O . ASN A 1 318 ? -27.516 -24.172 -4.207 1 75.62 318 ASN A O 1
ATOM 2543 N N . ALA A 1 319 ? -27.281 -22.078 -4.781 1 74.62 319 ALA A N 1
ATOM 2544 C CA . ALA A 1 319 ? -27.719 -22.375 -6.141 1 74.62 319 ALA A CA 1
ATOM 2545 C C . ALA A 1 319 ? -26.719 -23.266 -6.859 1 74.62 319 ALA A C 1
ATOM 2547 O O . ALA A 1 319 ? -27.094 -24.188 -7.582 1 74.62 319 ALA A O 1
ATOM 2548 N N . TYR A 1 320 ? -25.484 -23.062 -6.648 1 71.75 320 TYR A N 1
ATOM 2549 C CA . TYR A 1 320 ? -24.438 -23.875 -7.266 1 71.75 320 TYR A CA 1
ATOM 2550 C C . TYR A 1 320 ? -24.406 -25.281 -6.668 1 71.75 320 TYR A C 1
ATOM 2552 O O . TYR A 1 320 ? -24.219 -26.266 -7.387 1 71.75 320 TYR A O 1
ATOM 2560 N N . ALA A 1 321 ? -24.578 -25.328 -5.445 1 69.06 321 ALA A N 1
ATOM 2561 C CA . ALA A 1 321 ? -24.547 -26.609 -4.762 1 69.06 321 ALA A CA 1
ATOM 2562 C C . ALA A 1 321 ? -25.703 -27.5 -5.227 1 69.06 321 ALA A C 1
ATOM 2564 O O . ALA A 1 321 ? -25.562 -28.734 -5.281 1 69.06 321 ALA A O 1
ATOM 2565 N N . ARG A 1 322 ? -26.75 -26.922 -5.637 1 65.5 322 ARG A N 1
ATOM 2566 C CA . ARG A 1 322 ? -27.922 -27.703 -6.066 1 65.5 322 ARG A CA 1
ATOM 2567 C C . ARG A 1 322 ? -27.781 -28.156 -7.516 1 65.5 322 ARG A C 1
ATOM 2569 O O . ARG A 1 322 ? -28.391 -29.141 -7.926 1 65.5 322 ARG A O 1
ATOM 2576 N N . LYS A 1 323 ? -27.109 -27.359 -8.25 1 60.91 323 LYS A N 1
ATOM 2577 C CA . LYS A 1 323 ? -26.922 -27.766 -9.641 1 60.91 323 LYS A CA 1
ATOM 2578 C C . LYS A 1 323 ? -26.016 -28.984 -9.734 1 60.91 323 LYS A C 1
ATOM 2580 O O . LYS A 1 323 ? -26.078 -29.75 -10.711 1 60.91 323 LYS A O 1
ATOM 2585 N N . GLY A 1 324 ? -25.094 -29.156 -8.812 1 50.25 324 GLY A N 1
ATOM 2586 C CA . GLY A 1 324 ? -24.328 -30.391 -8.852 1 50.25 324 GLY A CA 1
ATOM 2587 C C . GLY A 1 324 ? -25 -31.531 -8.109 1 50.25 324 GLY A C 1
ATOM 2588 O O . GLY A 1 324 ? -25.891 -31.297 -7.289 1 50.25 324 GLY A O 1
ATOM 2589 N N . MET B 1 1 ? -72.688 25.016 83.75 1 18.28 1 MET B N 1
ATOM 2590 C CA . MET B 1 1 ? -73.875 25.797 83.5 1 18.28 1 MET B CA 1
ATOM 2591 C C . MET B 1 1 ? -73.875 26.328 82.062 1 18.28 1 MET B C 1
ATOM 2593 O O . MET B 1 1 ? -74.875 26.281 81.375 1 18.28 1 MET B O 1
ATOM 2597 N N . PRO B 1 2 ? -72.938 27.219 81.562 1 18.98 2 PRO B N 1
ATOM 2598 C CA . PRO B 1 2 ? -73.375 28.578 81.188 1 18.98 2 PRO B CA 1
ATOM 2599 C C . PRO B 1 2 ? -73.875 28.656 79.75 1 18.98 2 PRO B C 1
ATOM 2601 O O . PRO B 1 2 ? -73.5 27.812 78.938 1 18.98 2 PRO B O 1
ATOM 2604 N N . PRO B 1 3 ? -74.25 29.906 79.312 1 19.81 3 PRO B N 1
ATOM 2605 C CA . PRO B 1 3 ? -75.375 30.375 78.5 1 19.81 3 PRO B CA 1
ATOM 2606 C C . PRO B 1 3 ? -75 30.422 77 1 19.81 3 PRO B C 1
ATOM 2608 O O . PRO B 1 3 ? -73.812 30.438 76.688 1 19.81 3 PRO B O 1
ATOM 2611 N N . THR B 1 4 ? -75.938 30.594 76.062 1 19.53 4 THR B N 1
ATOM 2612 C CA . THR B 1 4 ? -76.625 30.219 74.812 1 19.53 4 THR B CA 1
ATOM 2613 C C . THR B 1 4 ? -76.312 31.188 73.688 1 19.53 4 THR B C 1
ATOM 2615 O O . THR B 1 4 ? -76.625 30.938 72.5 1 19.53 4 THR B O 1
ATOM 2618 N N . ARG B 1 5 ? -75.75 32.5 73.938 1 17.73 5 ARG B N 1
ATOM 2619 C CA . ARG B 1 5 ? -76.5 33.562 73.25 1 17.73 5 ARG B CA 1
ATOM 2620 C C . ARG B 1 5 ? -76.188 33.594 71.812 1 17.73 5 ARG B C 1
ATOM 2622 O O . ARG B 1 5 ? -75 33.625 71.375 1 17.73 5 ARG B O 1
ATOM 2629 N N . PRO B 1 6 ? -77.062 33.594 70.75 1 19.64 6 PRO B N 1
ATOM 2630 C CA . PRO B 1 6 ? -77.312 33.156 69.375 1 19.64 6 PRO B CA 1
ATOM 2631 C C . PRO B 1 6 ? -76.75 34.062 68.312 1 19.64 6 PRO B C 1
ATOM 2633 O O . PRO B 1 6 ? -76.188 35.125 68.625 1 19.64 6 PRO B O 1
ATOM 2636 N N . GLU B 1 7 ? -77.562 34.531 67.062 1 18.59 7 GLU B N 1
ATOM 2637 C CA . GLU B 1 7 ? -77.688 34.25 65.688 1 18.59 7 GLU B CA 1
ATOM 2638 C C . GLU B 1 7 ? -77.5 35.5 64.812 1 18.59 7 GLU B C 1
ATOM 2640 O O . GLU B 1 7 ? -77.625 35.469 63.594 1 18.59 7 GLU B O 1
ATOM 2645 N N . HIS B 1 8 ? -77.312 36.719 65.5 1 15.76 8 HIS B N 1
ATOM 2646 C CA . HIS B 1 8 ? -78.062 37.812 64.875 1 15.76 8 HIS B CA 1
ATOM 2647 C C . HIS B 1 8 ? -77.562 38.125 63.469 1 15.76 8 HIS B C 1
ATOM 2649 O O . HIS B 1 8 ? -78.375 38.25 62.562 1 15.76 8 HIS B O 1
ATOM 2655 N N . ARG B 1 9 ? -76.5 39.031 63.188 1 16.7 9 ARG B N 1
ATOM 2656 C CA . ARG B 1 9 ? -76.75 40.375 62.75 1 16.7 9 ARG B CA 1
ATOM 2657 C C . ARG B 1 9 ? -76.688 40.469 61.219 1 16.7 9 ARG B C 1
ATOM 2659 O O . ARG B 1 9 ? -75.938 39.75 60.594 1 16.7 9 ARG B O 1
ATOM 2666 N N . LEU B 1 10 ? -77.188 41.5 60.625 1 17.39 10 LEU B N 1
ATOM 2667 C CA . LEU B 1 10 ? -78.062 42 59.594 1 17.39 10 LEU B CA 1
ATOM 2668 C C . LEU B 1 10 ? -77.312 42.188 58.281 1 17.39 10 LEU B C 1
ATOM 2670 O O . LEU B 1 10 ? -76.062 42.156 58.281 1 17.39 10 LEU B O 1
ATOM 2674 N N . SER B 1 11 ? -77.625 43.188 57.531 1 16.94 11 SER B N 1
ATOM 2675 C CA . SER B 1 11 ? -78.312 43.406 56.281 1 16.94 11 SER B CA 1
ATOM 2676 C C . SER B 1 11 ? -77.375 43.75 55.156 1 16.94 11 SER B C 1
ATOM 2678 O O . SER B 1 11 ? -77.375 43.125 54.094 1 16.94 11 SER B O 1
ATOM 2680 N N . HIS B 1 12 ? -77 45.062 54.969 1 17.66 12 HIS B N 1
ATOM 2681 C CA . HIS B 1 12 ? -77.5 45.812 53.812 1 17.66 12 HIS B CA 1
ATOM 2682 C C . HIS B 1 12 ? -76.438 45.938 52.719 1 17.66 12 HIS B C 1
ATOM 2684 O O . HIS B 1 12 ? -76.625 46.656 51.75 1 17.66 12 HIS B O 1
ATOM 2690 N N . GLY B 1 13 ? -75.25 45.344 52.812 1 18.03 13 GLY B N 1
ATOM 2691 C CA . GLY B 1 13 ? -74.188 46.062 52.156 1 18.03 13 GLY B CA 1
ATOM 2692 C C . GLY B 1 13 ? -74.25 46.062 50.656 1 18.03 13 GLY B C 1
ATOM 2693 O O . GLY B 1 13 ? -74 45.031 50.031 1 18.03 13 GLY B O 1
ATOM 2694 N N . GLY B 1 14 ? -75.125 46.812 50.094 1 17.42 14 GLY B N 1
ATOM 2695 C CA . GLY B 1 14 ? -75.688 46.75 48.75 1 17.42 14 GLY B CA 1
ATOM 2696 C C . GLY B 1 14 ? -74.625 46.781 47.688 1 17.42 14 GLY B C 1
ATOM 2697 O O . GLY B 1 14 ? -73.438 46.844 47.969 1 17.42 14 GLY B O 1
ATOM 2698 N N . SER B 1 15 ? -74.875 47.625 46.594 1 19.28 15 SER B N 1
ATOM 2699 C CA . SER B 1 15 ? -75.188 47.406 45.188 1 19.28 15 SER B CA 1
ATOM 2700 C C . SER B 1 15 ? -74 47.844 44.312 1 19.28 15 SER B C 1
ATOM 2702 O O . SER B 1 15 ? -74.062 47.75 43.094 1 19.28 15 SER B O 1
ATOM 2704 N N . THR B 1 16 ? -72.875 48.469 44.938 1 20.17 16 THR B N 1
ATOM 2705 C CA . THR B 1 16 ? -72.375 49.531 44.031 1 20.17 16 THR B CA 1
ATOM 2706 C C . THR B 1 16 ? -71.875 48.906 42.719 1 20.17 16 THR B C 1
ATOM 2708 O O . THR B 1 16 ? -71.438 47.781 42.688 1 20.17 16 THR B O 1
ATOM 2711 N N . ASP B 1 17 ? -72.25 49.531 41.562 1 20.77 17 ASP B N 1
ATOM 2712 C CA . ASP B 1 17 ? -72.375 49.406 40.125 1 20.77 17 ASP B CA 1
ATOM 2713 C C . ASP B 1 17 ? -71.062 49.406 39.406 1 20.77 17 ASP B C 1
ATOM 2715 O O . ASP B 1 17 ? -70.938 49.969 38.312 1 20.77 17 ASP B O 1
ATOM 2719 N N . GLY B 1 18 ? -69.938 48.938 40.031 1 19.36 18 GLY B N 1
ATOM 2720 C CA . GLY B 1 18 ? -68.688 49.375 39.469 1 19.36 18 GLY B CA 1
ATOM 2721 C C . GLY B 1 18 ? -68.562 49 38 1 19.36 18 GLY B C 1
ATOM 2722 O O . GLY B 1 18 ? -68.812 47.844 37.625 1 19.36 18 GLY B O 1
ATOM 2723 N N . THR B 1 19 ? -68.688 50 37.156 1 22.08 19 THR B N 1
ATOM 2724 C CA . THR B 1 19 ? -68.688 50.125 35.688 1 22.08 19 THR B CA 1
ATOM 2725 C C . THR B 1 19 ? -67.375 49.531 35.125 1 22.08 19 THR B C 1
ATOM 2727 O O . THR B 1 19 ? -66.312 49.938 35.469 1 22.08 19 THR B O 1
ATOM 2730 N N . ALA B 1 20 ? -67.375 48.25 34.844 1 22.56 20 ALA B N 1
ATOM 2731 C CA . ALA B 1 20 ? -66.312 47.438 34.344 1 22.56 20 ALA B CA 1
ATOM 2732 C C . ALA B 1 20 ? -65.812 47.969 33 1 22.56 20 ALA B C 1
ATOM 2734 O O . ALA B 1 20 ? -66.562 48 32 1 22.56 20 ALA B O 1
ATOM 2735 N N . GLU B 1 21 ? -65 49.094 33.156 1 21.41 21 GLU B N 1
ATOM 2736 C CA . GLU B 1 21 ? -64.438 49.688 31.938 1 21.41 21 GLU B CA 1
ATOM 2737 C C . GLU B 1 21 ? -63.844 48.625 31.031 1 21.41 21 GLU B C 1
ATOM 2739 O O . GLU B 1 21 ? -63.25 47.656 31.516 1 21.41 21 GLU B O 1
ATOM 2744 N N . GLU B 1 22 ? -64.312 48.594 29.766 1 21.12 22 GLU B N 1
ATOM 2745 C CA . GLU B 1 22 ? -64.188 47.75 28.578 1 21.12 22 GLU B CA 1
ATOM 2746 C C . GLU B 1 22 ? -62.719 47.719 28.109 1 21.12 22 GLU B C 1
ATOM 2748 O O . GLU B 1 22 ? -62.188 48.75 27.688 1 21.12 22 GLU B O 1
ATOM 2753 N N . ASN B 1 23 ? -61.719 47.312 28.938 1 21.91 23 ASN B N 1
ATOM 2754 C CA . ASN B 1 23 ? -60.375 47.469 28.453 1 21.91 23 ASN B CA 1
ATOM 2755 C C . ASN B 1 23 ? -60.188 46.844 27.062 1 21.91 23 ASN B C 1
ATOM 2757 O O . ASN B 1 23 ? -60.5 45.688 26.828 1 21.91 23 ASN B O 1
ATOM 2761 N N . PRO B 1 24 ? -59.906 47.75 26.094 1 22.42 24 PRO B N 1
ATOM 2762 C CA . PRO B 1 24 ? -59.844 47.5 24.641 1 22.42 24 PRO B CA 1
ATOM 2763 C C . PRO B 1 24 ? -59 46.281 24.297 1 22.42 24 PRO B C 1
ATOM 2765 O O . PRO B 1 24 ? -58.281 45.75 25.141 1 22.42 24 PRO B O 1
ATOM 2768 N N . GLY B 1 25 ? -58.875 46.031 22.875 1 21 25 GLY B N 1
ATOM 2769 C CA . GLY B 1 25 ? -58.562 45 21.875 1 21 25 GLY B CA 1
ATOM 2770 C C . GLY B 1 25 ? -57.125 44.531 21.906 1 21 25 GLY B C 1
ATOM 2771 O O . GLY B 1 25 ? -56.219 45.344 21.875 1 21 25 GLY B O 1
ATOM 2772 N N . ALA B 1 26 ? -56.75 43.594 22.703 1 23.06 26 ALA B N 1
ATOM 2773 C CA . ALA B 1 26 ? -55.406 42.969 22.719 1 23.06 26 ALA B CA 1
ATOM 2774 C C . ALA B 1 26 ? -54.969 42.562 21.312 1 23.06 26 ALA B C 1
ATOM 2776 O O . ALA B 1 26 ? -55.562 41.688 20.688 1 23.06 26 ALA B O 1
ATOM 2777 N N . VAL B 1 27 ? -54.688 43.562 20.438 1 24.66 27 VAL B N 1
ATOM 2778 C CA . VAL B 1 27 ? -54.156 43.25 19.125 1 24.66 27 VAL B CA 1
ATOM 2779 C C . VAL B 1 27 ? -53 42.25 19.266 1 24.66 27 VAL B C 1
ATOM 2781 O O . VAL B 1 27 ? -52.094 42.469 20.094 1 24.66 27 VAL B O 1
ATOM 2784 N N . SER B 1 28 ? -53.25 40.938 18.984 1 23.47 28 SER B N 1
ATOM 2785 C CA . SER B 1 28 ? -52.312 39.812 18.875 1 23.47 28 SER B CA 1
ATOM 2786 C C . SER B 1 28 ? -51.094 40.188 18.031 1 23.47 28 SER B C 1
ATOM 2788 O O . SER B 1 28 ? -51.219 40.438 16.828 1 23.47 28 SER B O 1
ATOM 2790 N N . MET B 1 29 ? -50.281 41.125 18.469 1 22.88 29 MET B N 1
ATOM 2791 C CA . MET B 1 29 ? -49.094 41.406 17.656 1 22.88 29 MET B CA 1
ATOM 2792 C C . MET B 1 29 ? -48.344 40.125 17.328 1 22.88 29 MET B C 1
ATOM 2794 O O . MET B 1 29 ? -47.719 39.5 18.203 1 22.88 29 MET B O 1
ATOM 2798 N N . ILE B 1 30 ? -48.875 39.219 16.406 1 26.45 30 ILE B N 1
ATOM 2799 C CA . ILE B 1 30 ? -48.094 38.125 15.836 1 26.45 30 ILE B CA 1
ATOM 2800 C C . ILE B 1 30 ? -46.75 38.656 15.359 1 26.45 30 ILE B C 1
ATOM 2802 O O . ILE B 1 30 ? -46.688 39.531 14.492 1 26.45 30 ILE B O 1
ATOM 2806 N N . SER B 1 31 ? -45.844 38.938 16.234 1 24.77 31 SER B N 1
ATOM 2807 C CA . SER B 1 31 ? -44.531 39.312 15.711 1 24.77 31 SER B CA 1
ATOM 2808 C C . SER B 1 31 ? -44.062 38.312 14.648 1 24.77 31 SER B C 1
ATOM 2810 O O . SER B 1 31 ? -44.156 37.125 14.836 1 24.77 31 SER B O 1
ATOM 2812 N N . PRO B 1 32 ? -44.125 38.688 13.352 1 28.98 32 PRO B N 1
ATOM 2813 C CA . PRO B 1 32 ? -43.625 37.781 12.328 1 28.98 32 PRO B CA 1
ATOM 2814 C C . PRO B 1 32 ? -42.281 37.156 12.711 1 28.98 32 PRO B C 1
ATOM 2816 O O . PRO B 1 32 ? -41.438 37.812 13.352 1 28.98 32 PRO B O 1
ATOM 2819 N N . VAL B 1 33 ? -42.281 35.844 13.016 1 29.86 33 VAL B N 1
ATOM 2820 C CA . VAL B 1 33 ? -41.062 35.031 13.094 1 29.86 33 VAL B CA 1
ATOM 2821 C C . VAL B 1 33 ? -40.094 35.406 11.961 1 29.86 33 VAL B C 1
ATOM 2823 O O . VAL B 1 33 ? -40.469 35.312 10.789 1 29.86 33 VAL B O 1
ATOM 2826 N N . ARG B 1 34 ? -39.281 36.469 12.133 1 26.56 34 ARG B N 1
ATOM 2827 C CA . ARG B 1 34 ? -38.219 36.719 11.172 1 26.56 34 ARG B CA 1
ATOM 2828 C C . ARG B 1 34 ? -37.625 35.406 10.672 1 26.56 34 ARG B C 1
ATOM 2830 O O . ARG B 1 34 ? -37.156 34.562 11.469 1 26.56 34 ARG B O 1
ATOM 2837 N N . SER B 1 35 ? -38.188 34.781 9.648 1 28.73 35 SER B N 1
ATOM 2838 C CA . SER B 1 35 ? -37.438 33.812 8.906 1 28.73 35 SER B CA 1
ATOM 2839 C C . SER B 1 35 ? -35.938 34.156 8.891 1 28.73 35 SER B C 1
ATOM 2841 O O . SER B 1 35 ? -35.531 35.188 8.383 1 28.73 35 SER B O 1
ATOM 2843 N N . GLN B 1 36 ? -35.25 33.906 9.969 1 27.77 36 GLN B N 1
ATOM 2844 C CA . GLN B 1 36 ? -33.781 34 9.812 1 27.77 36 GLN B CA 1
ATOM 2845 C C . GLN B 1 36 ? -33.344 33.469 8.453 1 27.77 36 GLN B C 1
ATOM 2847 O O . GLN B 1 36 ? -33.594 32.312 8.125 1 27.77 36 GLN B O 1
ATOM 2852 N N . LYS B 1 37 ? -33.344 34.25 7.496 1 32.69 37 LYS B N 1
ATOM 2853 C CA . LYS B 1 37 ? -32.656 33.969 6.258 1 32.69 37 LYS B CA 1
ATOM 2854 C C . LYS B 1 37 ? -31.422 33.094 6.516 1 32.69 37 LYS B C 1
ATOM 2856 O O . LYS B 1 37 ? -30.516 33.469 7.266 1 32.69 37 LYS B O 1
ATOM 2861 N N . LYS B 1 38 ? -31.594 31.844 6.516 1 35.53 38 LYS B N 1
ATOM 2862 C CA . LYS B 1 38 ? -30.391 31.062 6.223 1 35.53 38 LYS B CA 1
ATOM 2863 C C . LYS B 1 38 ? -29.5 31.797 5.227 1 35.53 38 LYS B C 1
ATOM 2865 O O . LYS B 1 38 ? -29.906 32.062 4.094 1 35.53 38 LYS B O 1
ATOM 2870 N N . LYS B 1 39 ? -28.703 32.688 5.73 1 33.84 39 LYS B N 1
ATOM 2871 C CA . LYS B 1 39 ? -27.625 33.188 4.875 1 33.84 39 LYS B CA 1
ATOM 2872 C C . LYS B 1 39 ? -27.234 32.125 3.834 1 33.84 39 LYS B C 1
ATOM 2874 O O . LYS B 1 39 ? -26.984 30.969 4.172 1 33.84 39 LYS B O 1
ATOM 2879 N N . ASP B 1 40 ? -27.781 32.156 2.729 1 35.59 40 ASP B N 1
ATOM 2880 C CA . ASP B 1 40 ? -27.234 31.578 1.503 1 35.59 40 ASP B CA 1
ATOM 2881 C C . ASP B 1 40 ? -25.719 31.562 1.518 1 35.59 40 ASP B C 1
ATOM 2883 O O . ASP B 1 40 ? -25.078 32.531 1.047 1 35.59 40 ASP B O 1
ATOM 2887 N N . THR B 1 41 ? -25.109 31.344 2.65 1 33.69 41 THR B N 1
ATOM 2888 C CA . THR B 1 41 ? -23.656 31.25 2.6 1 33.69 41 THR B CA 1
ATOM 2889 C C . THR B 1 41 ? -23.203 30.391 1.428 1 33.69 41 THR B C 1
ATOM 2891 O O . THR B 1 41 ? -23.078 29.172 1.56 1 33.69 41 THR B O 1
ATOM 2894 N N . ALA B 1 42 ? -23.844 30.422 0.395 1 39.78 42 ALA B N 1
ATOM 2895 C CA . ALA B 1 42 ? -22.922 30.047 -0.672 1 39.78 42 ALA B CA 1
ATOM 2896 C C . ALA B 1 42 ? -21.516 30.516 -0.373 1 39.78 42 ALA B C 1
ATOM 2898 O O . ALA B 1 42 ? -21.188 31.688 -0.593 1 39.78 42 ALA B O 1
ATOM 2899 N N . ALA B 1 43 ? -20.953 30.219 0.762 1 40.44 43 ALA B N 1
ATOM 2900 C CA . ALA B 1 43 ? -19.531 30.516 0.988 1 40.44 43 ALA B CA 1
ATOM 2901 C C . ALA B 1 43 ? -18.75 30.5 -0.322 1 40.44 43 ALA B C 1
ATOM 2903 O O . ALA B 1 43 ? -18.719 29.484 -1.02 1 40.44 43 ALA B O 1
ATOM 2904 N N . ASP B 1 44 ? -18.859 31.312 -1.224 1 46.03 44 ASP B N 1
ATOM 2905 C CA . ASP B 1 44 ? -17.844 31.625 -2.223 1 46.03 44 ASP B CA 1
ATOM 2906 C C . ASP B 1 44 ? -16.484 31.062 -1.803 1 46.03 44 ASP B C 1
ATOM 2908 O O . ASP B 1 44 ? -15.883 31.531 -0.829 1 46.03 44 ASP B O 1
ATOM 2912 N N . SER B 1 45 ? -16.406 29.766 -1.691 1 57.78 45 SER B N 1
ATOM 2913 C CA . SER B 1 45 ? -15.133 29.188 -1.267 1 57.78 45 SER B CA 1
ATOM 2914 C C . SER B 1 45 ? -13.953 29.953 -1.865 1 57.78 45 SER B C 1
ATOM 2916 O O . SER B 1 45 ? -13.789 29.984 -3.086 1 57.78 45 SER B O 1
ATOM 2918 N N . GLY B 1 46 ? -13.781 31.219 -1.63 1 67.56 46 GLY B N 1
ATOM 2919 C CA . GLY B 1 46 ? -12.57 31.906 -2.037 1 67.56 46 GLY B CA 1
ATOM 2920 C C . GLY B 1 46 ? -11.445 30.969 -2.434 1 67.56 46 GLY B C 1
ATOM 2921 O O . GLY B 1 46 ? -11.586 29.75 -2.326 1 67.56 46 GLY B O 1
ATOM 2922 N N . PRO B 1 47 ? -10.516 31.562 -3.17 1 87.88 47 PRO B N 1
ATOM 2923 C CA . PRO B 1 47 ? -9.367 30.766 -3.576 1 87.88 47 PRO B CA 1
ATOM 2924 C C . PRO B 1 47 ? -8.711 30.031 -2.404 1 87.88 47 PRO B C 1
ATOM 2926 O O . PRO B 1 47 ? -8.695 30.547 -1.283 1 87.88 47 PRO B O 1
ATOM 2929 N N . LEU B 1 48 ? -8.375 28.828 -2.578 1 92.38 48 LEU B N 1
ATOM 2930 C CA . LEU B 1 48 ? -7.711 28.031 -1.551 1 92.38 48 LEU B CA 1
ATOM 2931 C C . LEU B 1 48 ? -6.414 28.703 -1.105 1 92.38 48 LEU B C 1
ATOM 2933 O O . LEU B 1 48 ? -5.688 29.266 -1.926 1 92.38 48 LEU B O 1
ATOM 2937 N N . LYS B 1 49 ? -6.148 28.625 0.157 1 95.88 49 LYS B N 1
ATOM 2938 C CA . LYS B 1 49 ? -4.938 29.188 0.748 1 95.88 49 LYS B CA 1
ATOM 2939 C C . LYS B 1 49 ? -3.758 28.234 0.593 1 95.88 49 LYS B C 1
ATOM 2941 O O . LYS B 1 49 ? -3.947 27.047 0.34 1 95.88 49 LYS B O 1
ATOM 2946 N N . ASN B 1 50 ? -2.551 28.734 0.722 1 95.75 50 ASN B N 1
ATOM 2947 C CA . ASN B 1 50 ? -1.325 27.953 0.672 1 95.75 50 ASN B CA 1
ATOM 2948 C C . ASN B 1 50 ? -1.013 27.312 2.023 1 95.75 50 ASN B C 1
ATOM 2950 O O . ASN B 1 50 ? -0.903 28.016 3.033 1 95.75 50 ASN B O 1
ATOM 2954 N N . PRO B 1 51 ? -0.803 26.047 2.021 1 95.31 51 PRO B N 1
ATOM 2955 C CA . PRO B 1 51 ? -0.532 25.375 3.291 1 95.31 51 PRO B CA 1
ATOM 2956 C C . PRO B 1 51 ? 0.751 25.859 3.961 1 95.31 51 PRO B C 1
ATOM 2958 O O . PRO B 1 51 ? 0.941 25.656 5.164 1 95.31 51 PRO B O 1
ATOM 2961 N N . GLU B 1 52 ? 1.612 26.453 3.275 1 93.56 52 GLU B N 1
ATOM 2962 C CA . GLU B 1 52 ? 2.85 26.969 3.848 1 93.56 52 GLU B CA 1
ATOM 2963 C C . GLU B 1 52 ? 2.561 28.016 4.922 1 93.56 52 GLU B C 1
ATOM 2965 O O . GLU B 1 52 ? 3.422 28.328 5.75 1 93.56 52 GLU B O 1
ATOM 2970 N N . GLU B 1 53 ? 1.409 28.609 4.883 1 93 53 GLU B N 1
ATOM 2971 C CA . GLU B 1 53 ? 1.025 29.594 5.883 1 93 53 GLU B CA 1
ATOM 2972 C C . GLU B 1 53 ? 1.121 29.016 7.293 1 93 53 GLU B C 1
ATOM 2974 O O . GLU B 1 53 ? 1.459 29.734 8.242 1 93 53 GLU B O 1
ATOM 2979 N N . TYR B 1 54 ? 0.864 27.734 7.395 1 94.56 54 TYR B N 1
ATOM 2980 C CA . TYR B 1 54 ? 0.926 27.156 8.734 1 94.56 54 TYR B CA 1
ATOM 2981 C C . TYR B 1 54 ? 1.958 26.047 8.805 1 94.56 54 TYR B C 1
ATOM 2983 O O . TYR B 1 54 ? 2.375 25.641 9.891 1 94.56 54 TYR B O 1
ATOM 2991 N N . ASN B 1 55 ? 2.4 25.562 7.645 1 95 55 ASN B N 1
ATOM 2992 C CA . ASN B 1 55 ? 3.227 24.359 7.609 1 95 55 ASN B CA 1
ATOM 2993 C C . ASN B 1 55 ? 4.648 24.672 7.152 1 95 55 ASN B C 1
ATOM 2995 O O . ASN B 1 55 ? 5.406 23.766 6.812 1 95 55 ASN B O 1
ATOM 2999 N N . ALA B 1 56 ? 5.004 25.891 7.152 1 96.38 56 ALA B N 1
ATOM 3000 C CA . ALA B 1 56 ? 6.355 26.266 6.754 1 96.38 56 ALA B CA 1
ATOM 3001 C C . ALA B 1 56 ? 7.391 25.719 7.734 1 96.38 56 ALA B C 1
ATOM 3003 O O . ALA B 1 56 ? 7.191 25.781 8.953 1 96.38 56 ALA B O 1
ATOM 3004 N N . ILE B 1 57 ? 8.398 25.219 7.254 1 97.44 57 ILE B N 1
ATOM 3005 C CA . ILE B 1 57 ? 9.477 24.688 8.078 1 97.44 57 ILE B CA 1
ATOM 3006 C C . ILE B 1 57 ? 10.445 25.797 8.453 1 97.44 57 ILE B C 1
ATOM 3008 O O . ILE B 1 57 ? 10.93 26.531 7.594 1 97.44 57 ILE B O 1
ATOM 3012 N N . GLN B 1 58 ? 10.797 25.891 9.68 1 96.88 58 GLN B N 1
ATOM 3013 C CA . GLN B 1 58 ? 11.664 26.953 10.18 1 96.88 58 GLN B CA 1
ATOM 3014 C C . GLN B 1 58 ? 13.133 26.516 10.133 1 96.88 58 GLN B C 1
ATOM 3016 O O . GLN B 1 58 ? 14 27.312 9.773 1 96.88 58 GLN B O 1
ATOM 3021 N N . ASN B 1 59 ? 13.484 25.328 10.492 1 96.94 59 ASN B N 1
ATOM 3022 C CA . ASN B 1 59 ? 14.852 24.812 10.523 1 96.94 59 ASN B CA 1
ATOM 3023 C C . ASN B 1 59 ? 15.211 24.078 9.234 1 96.94 59 ASN B C 1
ATOM 3025 O O . ASN B 1 59 ? 15.109 22.844 9.164 1 96.94 59 ASN B O 1
ATOM 3029 N N . LEU B 1 60 ? 15.727 24.766 8.273 1 97.69 60 LEU B N 1
ATOM 3030 C CA . LEU B 1 60 ? 16.109 24.234 6.973 1 97.69 60 LEU B CA 1
ATOM 3031 C C . LEU B 1 60 ? 17.516 23.656 7.012 1 97.69 60 LEU B C 1
ATOM 3033 O O . LEU B 1 60 ? 18.375 24.172 7.742 1 97.69 60 LEU B O 1
ATOM 3037 N N . ASN B 1 61 ? 17.719 22.641 6.262 1 97 61 ASN B N 1
ATOM 3038 C CA . ASN B 1 61 ? 19.062 22.094 6.078 1 97 61 ASN B CA 1
ATOM 3039 C C . ASN B 1 61 ? 19.891 22.969 5.133 1 97 61 ASN B C 1
ATOM 3041 O O . ASN B 1 61 ? 19.344 23.594 4.219 1 97 61 ASN B O 1
ATOM 3045 N N . GLU B 1 62 ? 21.203 22.938 5.387 1 95.75 62 GLU B N 1
ATOM 3046 C CA . GLU B 1 62 ? 22.141 23.516 4.418 1 95.75 62 GLU B CA 1
ATOM 3047 C C . GLU B 1 62 ? 22.594 22.469 3.4 1 95.75 62 GLU B C 1
ATOM 3049 O O . GLU B 1 62 ? 23.031 21.375 3.775 1 95.75 62 GLU B O 1
ATOM 3054 N N . ILE B 1 63 ? 22.453 22.781 2.207 1 95.12 63 ILE B N 1
ATOM 3055 C CA . ILE B 1 63 ? 22.828 21.844 1.148 1 95.12 63 ILE B CA 1
ATOM 3056 C C . ILE B 1 63 ? 24.359 21.797 1.024 1 95.12 63 ILE B C 1
ATOM 3058 O O . ILE B 1 63 ? 25 22.812 0.712 1 95.12 63 ILE B O 1
ATOM 3062 N N . PRO B 1 64 ? 24.859 20.641 1.173 1 93.31 64 PRO B N 1
ATOM 3063 C CA . PRO B 1 64 ? 26.312 20.562 1.095 1 93.31 64 PRO B CA 1
ATOM 3064 C C . PRO B 1 64 ? 26.828 20.609 -0.341 1 93.31 64 PRO B C 1
ATOM 3066 O O . PRO B 1 64 ? 26.156 20.141 -1.263 1 93.31 64 PRO B O 1
ATOM 3069 N N . MET B 1 65 ? 28.062 20.938 -0.458 1 91.5 65 MET B N 1
ATOM 3070 C CA . MET B 1 65 ? 28.656 21.094 -1.776 1 91.5 65 MET B CA 1
ATOM 3071 C C . MET B 1 65 ? 28.969 19.734 -2.395 1 91.5 65 MET B C 1
ATOM 3073 O O . MET B 1 65 ? 29.094 19.609 -3.615 1 91.5 65 MET B O 1
ATOM 3077 N N . TRP B 1 66 ? 29.125 18.781 -1.593 1 89.31 66 TRP B N 1
ATOM 3078 C CA . TRP B 1 66 ? 29.5 17.469 -2.074 1 89.31 66 TRP B CA 1
ATOM 3079 C C . TRP B 1 66 ? 28.312 16.734 -2.666 1 89.31 66 TRP B C 1
ATOM 3081 O O . TRP B 1 66 ? 28.469 15.711 -3.342 1 89.31 66 TRP B O 1
ATOM 3091 N N . LEU B 1 67 ? 27.109 17.188 -2.465 1 89.38 67 LEU B N 1
ATOM 3092 C CA . LEU B 1 67 ? 25.906 16.438 -2.818 1 89.38 67 LEU B CA 1
ATOM 3093 C C . LEU B 1 67 ? 25.812 16.25 -4.328 1 89.38 67 LEU B C 1
ATOM 3095 O O . LEU B 1 67 ? 25.625 15.141 -4.809 1 89.38 67 LEU B O 1
ATOM 3099 N N . ALA B 1 68 ? 26.047 17.266 -5.07 1 90.75 68 ALA B N 1
ATOM 3100 C CA . ALA B 1 68 ? 25.906 17.219 -6.523 1 90.75 68 ALA B CA 1
ATOM 3101 C C . ALA B 1 68 ? 26.984 16.359 -7.156 1 90.75 68 ALA B C 1
ATOM 3103 O O . ALA B 1 68 ? 26.688 15.461 -7.945 1 90.75 68 ALA B O 1
ATOM 3104 N N . PRO B 1 69 ? 28.25 16.531 -6.812 1 91.62 69 PRO B N 1
ATOM 3105 C CA . PRO B 1 69 ? 29.281 15.672 -7.395 1 91.62 69 PRO B CA 1
ATOM 3106 C C . PRO B 1 69 ? 29.109 14.203 -7.016 1 91.62 69 PRO B C 1
ATOM 3108 O O . PRO B 1 69 ? 29.391 13.312 -7.828 1 91.62 69 PRO B O 1
ATOM 3111 N N . CYS B 1 70 ? 28.703 13.898 -5.855 1 89.06 70 CYS B N 1
ATOM 3112 C CA . CYS B 1 70 ? 28.453 12.523 -5.449 1 89.06 70 CYS B CA 1
ATOM 3113 C C . CYS B 1 70 ? 27.359 11.883 -6.32 1 89.06 70 CYS B C 1
ATOM 3115 O O . CYS B 1 70 ? 27.516 10.75 -6.777 1 89.06 70 CYS B O 1
ATOM 3117 N N . ASN B 1 71 ? 26.328 12.625 -6.543 1 93.56 71 ASN B N 1
ATOM 3118 C CA . ASN B 1 71 ? 25.25 12.133 -7.406 1 93.56 71 ASN B CA 1
ATOM 3119 C C . ASN B 1 71 ? 25.734 11.953 -8.844 1 93.56 71 ASN B C 1
ATOM 3121 O O . ASN B 1 71 ? 25.344 11 -9.523 1 93.56 71 ASN B O 1
ATOM 3125 N N . PHE B 1 72 ? 26.578 12.828 -9.258 1 94.5 72 PHE B N 1
ATOM 3126 C CA . PHE B 1 72 ? 27.109 12.734 -10.617 1 94.5 72 PHE B CA 1
ATOM 3127 C C . PHE B 1 72 ? 27.938 11.469 -10.789 1 94.5 72 PHE B C 1
ATOM 3129 O O . PHE B 1 72 ? 27.766 10.727 -11.758 1 94.5 72 PHE B O 1
ATOM 3136 N N . VAL B 1 73 ? 28.828 11.227 -9.922 1 93 73 VAL B N 1
ATOM 3137 C CA . VAL B 1 73 ? 29.688 10.047 -9.977 1 93 73 VAL B CA 1
ATOM 3138 C C . VAL B 1 73 ? 28.844 8.781 -9.914 1 93 73 VAL B C 1
ATOM 3140 O O . VAL B 1 73 ? 29.047 7.848 -10.688 1 93 73 VAL B O 1
ATOM 3143 N N . ALA B 1 74 ? 27.891 8.797 -9 1 92.94 74 ALA B N 1
ATOM 3144 C CA . ALA B 1 74 ? 27.016 7.641 -8.883 1 92.94 74 ALA B CA 1
ATOM 3145 C C . ALA B 1 74 ? 26.25 7.402 -10.18 1 92.94 74 ALA B C 1
ATOM 3147 O O . ALA B 1 74 ? 26.094 6.258 -10.617 1 92.94 74 ALA B O 1
ATOM 3148 N N . ALA B 1 75 ? 25.766 8.453 -10.773 1 95.69 75 ALA B N 1
ATOM 3149 C CA . ALA B 1 75 ? 25.016 8.352 -12.023 1 95.69 75 ALA B CA 1
ATOM 3150 C C . ALA B 1 75 ? 25.844 7.711 -13.125 1 95.69 75 ALA B C 1
ATOM 3152 O O . ALA B 1 75 ? 25.406 6.77 -13.781 1 95.69 75 ALA B O 1
ATOM 3153 N N . VAL B 1 76 ? 27.078 8.172 -13.273 1 96.62 76 VAL B N 1
ATOM 3154 C CA . VAL B 1 76 ? 27.953 7.684 -14.336 1 96.62 76 VAL B CA 1
ATOM 3155 C C . VAL B 1 76 ? 28.281 6.211 -14.102 1 96.62 76 VAL B C 1
ATOM 3157 O O . VAL B 1 76 ? 28.156 5.387 -15.008 1 96.62 76 VAL B O 1
ATOM 3160 N N . PHE B 1 77 ? 28.641 5.914 -12.906 1 95.56 77 PHE B N 1
ATOM 3161 C CA . PHE B 1 77 ? 29.031 4.547 -12.586 1 95.56 77 PHE B CA 1
ATOM 3162 C C . PHE B 1 77 ? 27.859 3.59 -12.766 1 95.56 77 PHE B C 1
ATOM 3164 O O . PHE B 1 77 ? 28.016 2.506 -13.336 1 95.56 77 PHE B O 1
ATOM 3171 N N . GLN B 1 78 ? 26.75 3.971 -12.352 1 96.25 78 GLN B N 1
ATOM 3172 C CA . GLN B 1 78 ? 25.594 3.08 -12.391 1 96.25 78 GLN B CA 1
ATOM 3173 C C . GLN B 1 78 ? 25.062 2.926 -13.82 1 96.25 78 GLN B C 1
ATOM 3175 O O . GLN B 1 78 ? 24.656 1.835 -14.219 1 96.25 78 GLN B O 1
ATOM 3180 N N . ILE B 1 79 ? 25.062 3.988 -14.555 1 96.81 79 ILE B N 1
ATOM 3181 C CA . ILE B 1 79 ? 24.609 3.895 -15.938 1 96.81 79 ILE B CA 1
ATOM 3182 C C . ILE B 1 79 ? 25.578 3.033 -16.734 1 96.81 79 ILE B C 1
ATOM 3184 O O . ILE B 1 79 ? 25.156 2.176 -17.516 1 96.81 79 ILE B O 1
ATOM 3188 N N . MET B 1 80 ? 26.859 3.193 -16.516 1 96.44 80 MET B N 1
ATOM 3189 C CA . MET B 1 80 ? 27.859 2.359 -17.188 1 96.44 80 MET B CA 1
ATOM 3190 C C . MET B 1 80 ? 27.688 0.895 -16.797 1 96.44 80 MET B C 1
ATOM 3192 O O . MET B 1 80 ? 27.766 0.007 -17.641 1 96.44 80 MET B O 1
ATOM 3196 N N . GLN B 1 81 ? 27.516 0.677 -15.586 1 95.06 81 GLN B N 1
ATOM 3197 C CA . GLN B 1 81 ? 27.297 -0.685 -15.102 1 95.06 81 GLN B CA 1
ATOM 3198 C C . GLN B 1 81 ? 26.062 -1.311 -15.742 1 95.06 81 GLN B C 1
ATOM 3200 O O . GLN B 1 81 ? 26.078 -2.486 -16.109 1 95.06 81 GLN B O 1
ATOM 3205 N N . ALA B 1 82 ? 25 -0.538 -15.789 1 95.56 82 ALA B N 1
ATOM 3206 C CA . ALA B 1 82 ? 23.781 -1.04 -16.406 1 95.56 82 ALA B CA 1
ATOM 3207 C C . ALA B 1 82 ? 24.016 -1.424 -17.875 1 95.56 82 ALA B C 1
ATOM 3209 O O . ALA B 1 82 ? 23.578 -2.486 -18.312 1 95.56 82 ALA B O 1
ATOM 3210 N N . VAL B 1 83 ? 24.734 -0.612 -18.578 1 95.44 83 VAL B N 1
ATOM 3211 C CA . VAL B 1 83 ? 25.062 -0.885 -19.984 1 95.44 83 VAL B CA 1
ATOM 3212 C C . VAL B 1 83 ? 25.875 -2.17 -20.078 1 95.44 83 VAL B C 1
ATOM 3214 O O . VAL B 1 83 ? 25.609 -3.023 -20.922 1 95.44 83 VAL B O 1
ATOM 3217 N N . PHE B 1 84 ? 26.828 -2.291 -19.219 1 93.81 84 PHE B N 1
ATOM 3218 C CA . PHE B 1 84 ? 27.656 -3.484 -19.188 1 93.81 84 PHE B CA 1
ATOM 3219 C C . PHE B 1 84 ? 26.828 -4.727 -18.922 1 93.81 84 PHE B C 1
ATOM 3221 O O . PHE B 1 84 ? 26.984 -5.746 -19.594 1 93.81 84 PHE B O 1
ATOM 3228 N N . ILE B 1 85 ? 25.953 -4.676 -17.984 1 91.75 85 ILE B N 1
ATOM 3229 C CA . ILE B 1 85 ? 25.125 -5.816 -17.609 1 91.75 85 ILE B CA 1
ATOM 3230 C C . ILE B 1 85 ? 24.219 -6.207 -18.781 1 91.75 85 ILE B C 1
ATOM 3232 O O . ILE B 1 85 ? 24.109 -7.387 -19.125 1 91.75 85 ILE B O 1
ATOM 3236 N N . PHE B 1 86 ? 23.562 -5.219 -19.391 1 92.06 86 PHE B N 1
ATOM 3237 C CA . PHE B 1 86 ? 22.688 -5.516 -20.531 1 92.06 86 PHE B CA 1
ATOM 3238 C C . PHE B 1 86 ? 23.5 -6.105 -21.672 1 92.06 86 PHE B C 1
ATOM 3240 O O . PHE B 1 86 ? 23.031 -7.027 -22.359 1 92.06 86 PHE B O 1
ATOM 3247 N N . ALA B 1 87 ? 24.703 -5.656 -21.891 1 91.88 87 ALA B N 1
ATOM 3248 C CA . ALA B 1 87 ? 25.547 -6.172 -22.969 1 91.88 87 ALA B CA 1
ATOM 3249 C C . ALA B 1 87 ? 25.953 -7.621 -22.703 1 91.88 87 ALA B C 1
ATOM 3251 O O . ALA B 1 87 ? 25.969 -8.445 -23.609 1 91.88 87 ALA B O 1
ATOM 3252 N N . PHE B 1 88 ? 26.219 -7.926 -21.5 1 88.5 88 PHE B N 1
ATOM 3253 C CA . PHE B 1 88 ? 26.688 -9.258 -21.156 1 88.5 88 PHE B CA 1
ATOM 3254 C C . PHE B 1 88 ? 25.516 -10.219 -20.984 1 88.5 88 PHE B C 1
ATOM 3256 O O . PHE B 1 88 ? 25.688 -11.438 -21.047 1 88.5 88 PHE B O 1
ATOM 3263 N N . SER B 1 89 ? 24.328 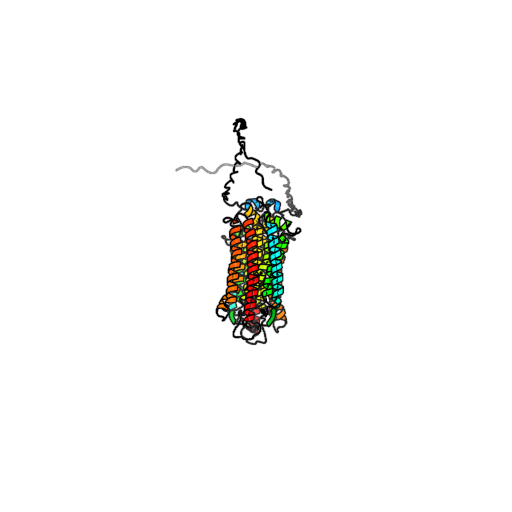-9.664 -20.672 1 86.06 89 SER B N 1
ATOM 3264 C CA . SER B 1 89 ? 23.141 -10.484 -20.469 1 86.06 89 SER B CA 1
ATOM 3265 C C . SER B 1 89 ? 22.812 -11.312 -21.719 1 86.06 89 SER B C 1
ATOM 3267 O O . SER B 1 89 ? 22.203 -12.383 -21.625 1 86.06 89 SER B O 1
ATOM 3269 N N . VAL B 1 90 ? 23.203 -10.898 -22.859 1 81.06 90 VAL B N 1
ATOM 3270 C CA . VAL B 1 90 ? 22.938 -11.586 -24.109 1 81.06 90 VAL B CA 1
ATOM 3271 C C . VAL B 1 90 ? 23.656 -12.938 -24.125 1 81.06 90 VAL B C 1
ATOM 3273 O O . VAL B 1 90 ? 23.219 -13.875 -24.797 1 81.06 90 VAL B O 1
ATOM 3276 N N . ARG B 1 91 ? 24.625 -13.078 -23.312 1 80 91 ARG B N 1
ATOM 3277 C CA . ARG B 1 91 ? 25.453 -14.281 -23.312 1 80 91 ARG B CA 1
ATOM 3278 C C . ARG B 1 91 ? 24.984 -15.266 -22.25 1 80 91 ARG B C 1
ATOM 3280 O O . ARG B 1 91 ? 25.5 -16.391 -22.156 1 80 91 ARG B O 1
ATOM 3287 N N . VAL B 1 92 ? 24.141 -14.758 -21.438 1 76.62 92 VAL B N 1
ATOM 3288 C CA . VAL B 1 92 ? 23.688 -15.602 -20.328 1 76.62 92 VAL B CA 1
ATOM 3289 C C . VAL B 1 92 ? 22.469 -16.422 -20.766 1 76.62 92 VAL B C 1
ATOM 3291 O O . VAL B 1 92 ? 21.469 -15.859 -21.219 1 76.62 92 VAL B O 1
ATOM 3294 N N . ASP B 1 93 ? 22.516 -17.719 -20.641 1 67.94 93 ASP B N 1
ATOM 3295 C CA . ASP B 1 93 ? 21.484 -18.641 -21.094 1 67.94 93 ASP B CA 1
ATOM 3296 C C . ASP B 1 93 ? 20.562 -19.047 -19.953 1 67.94 93 ASP B C 1
ATOM 3298 O O . ASP B 1 93 ? 19.703 -19.906 -20.109 1 67.94 93 ASP B O 1
ATOM 3302 N N . LEU B 1 94 ? 20.594 -18.422 -18.922 1 71.94 94 LEU B N 1
ATOM 3303 C CA . LEU B 1 94 ? 19.688 -18.75 -17.828 1 71.94 94 LEU B CA 1
ATOM 3304 C C . LEU B 1 94 ? 18.359 -18 -17.969 1 71.94 94 LEU B C 1
ATOM 3306 O O . LEU B 1 94 ? 18.344 -16.781 -17.953 1 71.94 94 LEU B O 1
ATOM 3310 N N . LYS B 1 95 ? 17.312 -18.859 -18.266 1 77.19 95 LYS B N 1
ATOM 3311 C CA . LYS B 1 95 ? 15.992 -18.25 -18.469 1 77.19 95 LYS B CA 1
ATOM 3312 C C . LYS B 1 95 ? 15.039 -18.594 -17.328 1 77.19 95 LYS B C 1
ATOM 3314 O O . LYS B 1 95 ? 15.086 -19.703 -16.797 1 77.19 95 LYS B O 1
ATOM 3319 N N . TRP B 1 96 ? 14.336 -17.625 -16.953 1 81.12 96 TRP B N 1
ATOM 3320 C CA . TRP B 1 96 ? 13.234 -17.781 -16.016 1 81.12 96 TRP B CA 1
ATOM 3321 C C . TRP B 1 96 ? 11.891 -17.688 -16.719 1 81.12 96 TRP B C 1
ATOM 3323 O O . TRP B 1 96 ? 11.688 -16.812 -17.562 1 81.12 96 TRP B O 1
ATOM 3333 N N . CYS B 1 97 ? 11.078 -18.672 -16.359 1 86.12 97 CYS B N 1
ATOM 3334 C CA . CYS B 1 97 ? 9.781 -18.734 -17.016 1 86.12 97 CYS B CA 1
ATOM 3335 C C . CYS B 1 97 ? 8.664 -18.25 -16.109 1 86.12 97 CYS B C 1
ATOM 3337 O O . CYS B 1 97 ? 8.727 -18.438 -14.891 1 86.12 97 CYS B O 1
ATOM 3339 N N . LEU B 1 98 ? 7.723 -17.641 -16.734 1 91.12 98 LEU B N 1
ATOM 3340 C CA . LEU B 1 98 ? 6.516 -17.172 -16.062 1 91.12 98 LEU B CA 1
ATOM 3341 C C . LEU B 1 98 ? 5.324 -18.062 -16.406 1 91.12 98 LEU B C 1
ATOM 3343 O O . LEU B 1 98 ? 5.164 -18.469 -17.562 1 91.12 98 LEU B O 1
ATOM 3347 N N . TYR B 1 99 ? 4.516 -18.312 -15.406 1 91.5 99 TYR B N 1
ATOM 3348 C CA . TYR B 1 99 ? 3.35 -19.172 -15.586 1 91.5 99 TYR B CA 1
ATOM 3349 C C . TYR B 1 99 ? 2.082 -18.484 -15.086 1 91.5 99 TYR B C 1
ATOM 3351 O O . TYR B 1 99 ? 2.148 -17.562 -14.273 1 91.5 99 TYR B O 1
ATOM 3359 N N . THR B 1 100 ? 0.949 -18.859 -15.609 1 92.56 100 THR B N 1
ATOM 3360 C CA . THR B 1 100 ? -0.374 -18.609 -15.047 1 92.56 100 THR B CA 1
ATOM 3361 C C . THR B 1 100 ? -1.015 -19.922 -14.594 1 92.56 100 THR B C 1
ATOM 3363 O O . THR B 1 100 ? -0.648 -21 -15.07 1 92.56 100 THR B O 1
ATOM 3366 N N . PHE B 1 101 ? -1.927 -19.781 -13.688 1 90.25 101 PHE B N 1
ATOM 3367 C CA . PHE B 1 101 ? -2.59 -20.969 -13.148 1 90.25 101 PHE B CA 1
ATOM 3368 C C . PHE B 1 101 ? -4.102 -20.797 -13.156 1 90.25 101 PHE B C 1
ATOM 3370 O O . PHE B 1 101 ? -4.75 -20.844 -12.109 1 90.25 101 PHE B O 1
ATOM 3377 N N . TYR B 1 102 ? -4.629 -20.656 -14.32 1 88.75 102 TYR B N 1
ATOM 3378 C CA . TYR B 1 102 ? -6.078 -20.578 -14.469 1 88.75 102 TYR B CA 1
ATOM 3379 C C . TYR B 1 102 ? -6.727 -21.938 -14.25 1 88.75 102 TYR B C 1
ATOM 3381 O O . TYR B 1 102 ? -6.137 -22.969 -14.57 1 88.75 102 TYR B O 1
ATOM 3389 N N . PRO B 1 103 ? -7.922 -21.859 -13.672 1 82.38 103 PRO B N 1
ATOM 3390 C CA . PRO B 1 103 ? -8.641 -23.125 -13.562 1 82.38 103 PRO B CA 1
ATOM 3391 C C . PRO B 1 103 ? -8.898 -23.781 -14.93 1 82.38 103 PRO B C 1
ATOM 3393 O O . PRO B 1 103 ? -9.164 -23.078 -15.906 1 82.38 103 PRO B O 1
ATOM 3396 N N . ASN B 1 104 ? -8.625 -25.062 -15.039 1 74.25 104 ASN B N 1
ATOM 3397 C CA . ASN B 1 104 ? -8.859 -25.828 -16.266 1 74.25 104 ASN B CA 1
ATOM 3398 C C . ASN B 1 104 ? -10.086 -26.719 -16.141 1 74.25 104 ASN B C 1
ATOM 3400 O O . ASN B 1 104 ? -10.062 -27.719 -15.414 1 74.25 104 ASN B O 1
ATOM 3404 N N . PRO B 1 105 ? -11.156 -26.375 -16.781 1 64.94 105 PRO B N 1
ATOM 3405 C CA . PRO B 1 105 ? -12.375 -27.172 -16.672 1 64.94 105 PRO B CA 1
ATOM 3406 C C . PRO B 1 105 ? -12.188 -28.625 -17.141 1 64.94 105 PRO B C 1
ATOM 3408 O O . PRO B 1 105 ? -12.945 -29.5 -16.75 1 64.94 105 PRO B O 1
ATOM 3411 N N . GLU B 1 106 ? -11.258 -28.781 -18.109 1 62.47 106 GLU B N 1
ATOM 3412 C CA . GLU B 1 106 ? -11.062 -30.141 -18.625 1 62.47 106 GLU B CA 1
ATOM 3413 C C . GLU B 1 106 ? -10.453 -31.047 -17.562 1 62.47 106 GLU B C 1
ATOM 3415 O O . GLU B 1 106 ? -10.508 -32.281 -17.672 1 62.47 106 GLU B O 1
ATOM 3420 N N . ASN B 1 107 ? -9.734 -30.391 -16.734 1 57.94 107 ASN B N 1
ATOM 3421 C CA . ASN B 1 107 ? -9.125 -31.219 -15.688 1 57.94 107 ASN B CA 1
ATOM 3422 C C . ASN B 1 107 ? -10.148 -31.609 -14.625 1 57.94 107 ASN B C 1
ATOM 3424 O O . ASN B 1 107 ? -10.625 -30.766 -13.867 1 57.94 107 ASN B O 1
ATOM 3428 N N . ASP B 1 108 ? -11.078 -32.438 -15 1 49.22 108 ASP B N 1
ATOM 3429 C CA . ASP B 1 108 ? -12.25 -32.969 -14.305 1 49.22 108 ASP B CA 1
ATOM 3430 C C . ASP B 1 108 ? -11.93 -33.281 -12.844 1 49.22 108 ASP B C 1
ATOM 3432 O O . ASP B 1 108 ? -12.703 -33.938 -12.164 1 49.22 108 ASP B O 1
ATOM 3436 N N . VAL B 1 109 ? -10.711 -33.156 -12.438 1 46.47 109 VAL B N 1
ATOM 3437 C CA . VAL B 1 109 ? -10.703 -33.688 -11.078 1 46.47 109 VAL B CA 1
ATOM 3438 C C . VAL B 1 109 ? -11.664 -32.875 -10.211 1 46.47 109 VAL B C 1
ATOM 3440 O O . VAL B 1 109 ? -11.539 -31.641 -10.109 1 46.47 109 VAL B O 1
ATOM 3443 N N . TYR B 1 110 ? -12.82 -33.375 -10.047 1 43.25 110 TYR B N 1
ATOM 3444 C CA . TYR B 1 110 ? -14.062 -33.031 -9.359 1 43.25 110 TYR B CA 1
ATOM 3445 C C . TYR B 1 110 ? -13.781 -32.344 -8.016 1 43.25 110 TYR B C 1
ATOM 3447 O O . TYR B 1 110 ? -14.695 -32.125 -7.227 1 43.25 110 TYR B O 1
ATOM 3455 N N . ASP B 1 111 ? -12.539 -32.219 -7.668 1 44.41 111 ASP B N 1
ATOM 3456 C CA . ASP B 1 111 ? -12.703 -32 -6.234 1 44.41 111 ASP B CA 1
ATOM 3457 C C . ASP B 1 111 ? -13.609 -30.812 -5.957 1 44.41 111 ASP B C 1
ATOM 3459 O O . ASP B 1 111 ? -14.547 -30.922 -5.168 1 44.41 111 ASP B O 1
ATOM 3463 N N . SER B 1 112 ? -13.078 -29.578 -6.246 1 50.38 112 SER B N 1
ATOM 3464 C CA . SER B 1 112 ? -13.961 -28.5 -5.805 1 50.38 112 SER B CA 1
ATOM 3465 C C . SER B 1 112 ? -14.953 -28.109 -6.898 1 50.38 112 SER B C 1
ATOM 3467 O O . SER B 1 112 ? -14.625 -28.172 -8.086 1 50.38 112 SER B O 1
ATOM 3469 N N . ASP B 1 113 ? -16.234 -28.375 -6.719 1 51.69 113 ASP B N 1
ATOM 3470 C CA . ASP B 1 113 ? -17.406 -28.156 -7.551 1 51.69 113 ASP B CA 1
ATOM 3471 C C . ASP B 1 113 ? -17.25 -26.922 -8.438 1 51.69 113 ASP B C 1
ATOM 3473 O O . ASP B 1 113 ? -17.906 -26.797 -9.469 1 51.69 113 ASP B O 1
ATOM 3477 N N . ILE B 1 114 ? -16.453 -26.047 -8.031 1 54.75 114 ILE B N 1
ATOM 3478 C CA . ILE B 1 114 ? -16.578 -24.844 -8.836 1 54.75 114 ILE B CA 1
ATOM 3479 C C . ILE B 1 114 ? -15.328 -24.656 -9.688 1 54.75 114 ILE B C 1
ATOM 3481 O O . ILE B 1 114 ? -15.398 -24.188 -10.82 1 54.75 114 ILE B O 1
ATOM 3485 N N . TYR B 1 115 ? -14.211 -25 -9.18 1 59.38 115 TYR B N 1
ATOM 3486 C CA . TYR B 1 115 ? -13.031 -24.734 -9.992 1 59.38 115 TYR B CA 1
ATOM 3487 C C . TYR B 1 115 ? -12.141 -25.969 -10.086 1 59.38 115 TYR B C 1
ATOM 3489 O O . TYR B 1 115 ? -11.891 -26.641 -9.078 1 59.38 115 TYR B O 1
ATOM 3497 N N . ALA B 1 116 ? -11.891 -26.438 -11.398 1 64.75 116 ALA B N 1
ATOM 3498 C CA . ALA B 1 116 ? -10.977 -27.516 -11.711 1 64.75 116 ALA B CA 1
ATOM 3499 C C . ALA B 1 116 ? -9.562 -27.203 -11.234 1 64.75 116 ALA B C 1
ATOM 3501 O O . ALA B 1 116 ? -9.25 -26.047 -10.914 1 64.75 116 ALA B O 1
ATOM 3502 N N . ILE B 1 117 ? -8.719 -28.234 -11.031 1 74.44 117 ILE B N 1
ATOM 3503 C CA . ILE B 1 117 ? -7.309 -28.109 -10.672 1 74.44 117 ILE B CA 1
ATOM 3504 C C . ILE B 1 117 ? -6.578 -27.25 -11.695 1 74.44 117 ILE B C 1
ATOM 3506 O O . ILE B 1 117 ? -6.688 -27.484 -12.898 1 74.44 117 ILE B O 1
ATOM 3510 N N . PRO B 1 118 ? -5.965 -26.156 -11.203 1 83.38 118 PRO B N 1
ATOM 3511 C CA . PRO B 1 118 ? -5.266 -25.266 -12.141 1 83.38 118 PRO B CA 1
ATOM 3512 C C . PRO B 1 118 ? -4.047 -25.938 -12.781 1 83.38 118 PRO B C 1
ATOM 3514 O O . PRO B 1 118 ? -3.35 -26.719 -12.133 1 83.38 118 PRO B O 1
ATOM 3517 N N . ASP B 1 119 ? -3.889 -25.688 -14.07 1 79.5 119 ASP B N 1
ATOM 3518 C CA . ASP B 1 119 ? -2.713 -26.156 -14.805 1 79.5 119 ASP B CA 1
ATOM 3519 C C . ASP B 1 119 ? -1.769 -25 -15.109 1 79.5 119 ASP B C 1
ATOM 3521 O O . ASP B 1 119 ? -2.217 -23.906 -15.461 1 79.5 119 ASP B O 1
ATOM 3525 N N . PRO B 1 120 ? -0.531 -25.328 -14.969 1 86 120 PRO B N 1
ATOM 3526 C CA . PRO B 1 120 ? 0.428 -24.281 -15.32 1 86 120 PRO B CA 1
ATOM 3527 C C . PRO B 1 120 ? 0.473 -24 -16.812 1 86 120 PRO B C 1
ATOM 3529 O O . PRO B 1 120 ? 0.459 -24.922 -17.625 1 86 120 PRO B O 1
ATOM 3532 N N . GLU B 1 121 ? 0.394 -22.75 -17.203 1 87.75 121 GLU B N 1
ATOM 3533 C CA . GLU B 1 121 ? 0.604 -22.297 -18.578 1 87.75 121 GLU B CA 1
ATOM 3534 C C . GLU B 1 121 ? 1.756 -21.297 -18.656 1 87.75 121 GLU B C 1
ATOM 3536 O O . GLU B 1 121 ? 1.723 -20.25 -18.016 1 87.75 121 GLU B O 1
ATOM 3541 N N . GLN B 1 122 ? 2.814 -21.672 -19.438 1 88.88 122 GLN B N 1
ATOM 3542 C CA . GLN B 1 122 ? 3.967 -20.797 -19.609 1 88.88 122 GLN B CA 1
ATOM 3543 C C . GLN B 1 122 ? 3.625 -19.609 -20.5 1 88.88 122 GLN B C 1
ATOM 3545 O O . GLN B 1 122 ? 3.08 -19.781 -21.594 1 88.88 122 GLN B O 1
ATOM 3550 N N . ILE B 1 123 ? 3.975 -18.391 -20.031 1 91.31 123 ILE B N 1
ATOM 3551 C CA . ILE B 1 123 ? 3.551 -17.25 -20.812 1 91.31 123 ILE B CA 1
ATOM 3552 C C . ILE B 1 123 ? 4.777 -16.469 -21.297 1 91.31 123 ILE B C 1
ATOM 3554 O O . ILE B 1 123 ? 4.695 -15.703 -22.25 1 91.31 123 ILE B O 1
ATOM 3558 N N . ALA B 1 124 ? 5.871 -16.594 -20.656 1 89.19 124 ALA B N 1
ATOM 3559 C CA . ALA B 1 124 ? 7.09 -15.898 -21.062 1 89.19 124 ALA B CA 1
ATOM 3560 C C . ALA B 1 124 ? 8.32 -16.531 -20.422 1 89.19 124 ALA B C 1
ATOM 3562 O O . ALA B 1 124 ? 8.211 -17.219 -19.406 1 89.19 124 ALA B O 1
ATOM 3563 N N . CYS B 1 125 ? 9.453 -16.359 -21.109 1 87.31 125 CYS B N 1
ATOM 3564 C CA . CYS B 1 125 ? 10.75 -16.797 -20.609 1 87.31 125 CYS B CA 1
ATOM 3565 C C . CYS B 1 125 ? 11.828 -15.766 -20.938 1 87.31 125 CYS B C 1
ATOM 3567 O O . CYS B 1 125 ? 11.922 -15.297 -22.078 1 87.31 125 CYS B O 1
ATOM 3569 N N . TYR B 1 126 ? 12.555 -15.344 -19.906 1 87.12 126 TYR B N 1
ATOM 3570 C CA . TYR B 1 126 ? 13.617 -14.375 -20.125 1 87.12 126 TYR B CA 1
ATOM 3571 C C . TYR B 1 126 ? 14.719 -14.523 -19.078 1 87.12 126 TYR B C 1
ATOM 3573 O O . TYR B 1 126 ? 14.562 -15.273 -18.109 1 87.12 126 TYR B O 1
ATOM 3581 N N . THR B 1 127 ? 15.82 -13.859 -19.375 1 86.75 127 THR B N 1
ATOM 3582 C CA . THR B 1 127 ? 16.938 -13.969 -18.453 1 86.75 127 THR B CA 1
ATOM 3583 C C . THR B 1 127 ? 16.734 -13.055 -17.25 1 86.75 127 THR B C 1
ATOM 3585 O O . THR B 1 127 ? 16.25 -11.93 -17.391 1 86.75 127 THR B O 1
ATOM 3588 N N . ILE B 1 128 ? 17.094 -13.508 -16.047 1 83.38 128 ILE B N 1
ATOM 3589 C CA . ILE B 1 128 ? 16.891 -12.789 -14.797 1 83.38 128 ILE B CA 1
ATOM 3590 C C . ILE B 1 128 ? 17.859 -11.617 -14.703 1 83.38 128 ILE B C 1
ATOM 3592 O O . ILE B 1 128 ? 17.672 -10.695 -13.914 1 83.38 128 ILE B O 1
ATOM 3596 N N . THR B 1 129 ? 18.922 -11.617 -15.516 1 88.06 129 THR B N 1
ATOM 3597 C CA . THR B 1 129 ? 19.938 -10.57 -15.477 1 88.06 129 THR B CA 1
ATOM 3598 C C . THR B 1 129 ? 19.359 -9.234 -15.922 1 88.06 129 THR B C 1
ATOM 3600 O O . THR B 1 129 ? 19.891 -8.172 -15.602 1 88.06 129 THR B O 1
ATOM 3603 N N . TRP B 1 130 ? 18.266 -9.258 -16.562 1 91.5 130 TRP B N 1
ATOM 3604 C CA . TRP B 1 130 ? 17.609 -8.023 -17.016 1 91.5 130 TRP B CA 1
ATOM 3605 C C . TRP B 1 130 ? 17.125 -7.211 -15.812 1 91.5 130 TRP B C 1
ATOM 3607 O O . TRP B 1 130 ? 17.125 -5.977 -15.859 1 91.5 130 TRP B O 1
ATOM 3617 N N . TYR B 1 131 ? 16.75 -7.926 -14.766 1 91.56 131 TYR B N 1
ATOM 3618 C CA . TYR B 1 131 ? 16.344 -7.211 -13.562 1 91.56 131 TYR B CA 1
ATOM 3619 C C . TYR B 1 131 ? 17.5 -6.379 -13.008 1 91.56 131 TYR B C 1
ATOM 3621 O O . TYR B 1 131 ? 17.312 -5.219 -12.633 1 91.56 131 TYR B O 1
ATOM 3629 N N . ALA B 1 132 ? 18.672 -6.969 -13.016 1 89.62 132 ALA B N 1
ATOM 3630 C CA . ALA B 1 132 ? 19.859 -6.289 -12.492 1 89.62 132 ALA B CA 1
ATOM 3631 C C . ALA B 1 132 ? 20.188 -5.047 -13.32 1 89.62 132 ALA B C 1
ATOM 3633 O O . ALA B 1 132 ? 20.469 -3.982 -12.758 1 89.62 132 ALA B O 1
ATOM 3634 N N . GLY B 1 133 ? 20.156 -5.215 -14.586 1 93.12 133 GLY B N 1
ATOM 3635 C CA . GLY B 1 133 ? 20.391 -4.07 -15.445 1 93.12 133 GLY B CA 1
ATOM 3636 C C . GLY B 1 133 ? 19.375 -2.967 -15.273 1 93.12 133 GLY B C 1
ATOM 3637 O O . GLY B 1 133 ? 19.719 -1.791 -15.172 1 93.12 133 GLY B O 1
ATOM 3638 N N . ALA B 1 134 ? 18.141 -3.342 -15.219 1 95.31 134 ALA B N 1
ATOM 3639 C CA . ALA B 1 134 ? 17.047 -2.367 -15.125 1 95.31 134 ALA B CA 1
ATOM 3640 C C . ALA B 1 134 ? 17.109 -1.594 -13.812 1 95.31 134 ALA B C 1
ATOM 3642 O O . ALA B 1 134 ? 16.984 -0.368 -13.797 1 95.31 134 ALA B O 1
ATOM 3643 N N . VAL B 1 135 ? 17.312 -2.289 -12.703 1 95.38 135 VAL B N 1
ATOM 3644 C CA . VAL B 1 135 ? 17.344 -1.655 -11.383 1 95.38 135 VAL B CA 1
ATOM 3645 C C . VAL B 1 135 ? 18.547 -0.711 -11.297 1 95.38 135 VAL B C 1
ATOM 3647 O O . VAL B 1 135 ? 18.422 0.402 -10.781 1 95.38 135 VAL B O 1
ATOM 3650 N N . THR B 1 136 ? 19.656 -1.124 -11.805 1 95.12 136 THR B N 1
ATOM 3651 C CA . THR B 1 136 ? 20.859 -0.296 -11.812 1 95.12 136 THR B CA 1
ATOM 3652 C C . THR B 1 136 ? 20.672 0.93 -12.695 1 95.12 136 THR B C 1
ATOM 3654 O O . THR B 1 136 ? 21.094 2.033 -12.344 1 95.12 136 THR B O 1
ATOM 3657 N N . LEU B 1 137 ? 20.062 0.727 -13.773 1 96.62 137 LEU B N 1
ATOM 3658 C CA . LEU B 1 137 ? 19.781 1.837 -14.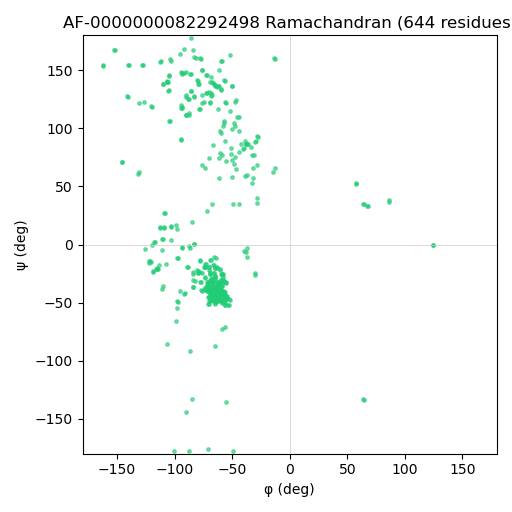672 1 96.62 137 LEU B CA 1
ATOM 3659 C C . LEU B 1 137 ? 18.859 2.857 -14.008 1 96.62 137 LEU B C 1
ATOM 3661 O O . LEU B 1 137 ? 19.094 4.066 -14.109 1 96.62 137 LEU B O 1
ATOM 3665 N N . MET B 1 138 ? 17.828 2.414 -13.328 1 96.56 138 MET B N 1
ATOM 3666 C CA . MET B 1 138 ? 16.906 3.301 -12.641 1 96.56 138 MET B CA 1
ATOM 3667 C C . MET B 1 138 ? 17.625 4.145 -11.594 1 96.56 138 MET B C 1
ATOM 3669 O O . MET B 1 138 ? 17.359 5.34 -11.461 1 96.56 138 MET B O 1
ATOM 3673 N N . SER B 1 139 ? 18.438 3.479 -10.914 1 95.31 139 SER B N 1
ATOM 3674 C CA . SER B 1 139 ? 19.234 4.199 -9.922 1 95.31 139 SER B CA 1
ATOM 3675 C C . SER B 1 139 ? 20.125 5.242 -10.578 1 95.31 139 SER B C 1
ATOM 3677 O O . SER B 1 139 ? 20.203 6.379 -10.109 1 95.31 139 SER B O 1
ATOM 3679 N N . GLY B 1 140 ? 20.828 4.859 -11.641 1 96 140 GLY B N 1
ATOM 3680 C CA . GLY B 1 140 ? 21.641 5.809 -12.375 1 96 140 GLY B CA 1
ATOM 3681 C C . GLY B 1 140 ? 20.875 7.008 -12.883 1 96 140 GLY B C 1
ATOM 3682 O O . GLY B 1 140 ? 21.328 8.148 -12.773 1 96 140 GLY B O 1
ATOM 3683 N N . ILE B 1 141 ? 19.703 6.773 -13.367 1 95.94 141 ILE B N 1
ATOM 3684 C CA . ILE B 1 141 ? 18.844 7.84 -13.867 1 95.94 141 ILE B CA 1
ATOM 3685 C C . ILE B 1 141 ? 18.438 8.758 -12.719 1 95.94 141 ILE B C 1
ATOM 3687 O O . ILE B 1 141 ? 18.406 9.977 -12.867 1 95.94 141 ILE B O 1
ATOM 3691 N N . ASN B 1 142 ? 18.094 8.195 -11.57 1 95.44 142 ASN B N 1
ATOM 3692 C CA . ASN B 1 142 ? 17.734 8.984 -10.398 1 95.44 142 ASN B CA 1
ATOM 3693 C C . ASN B 1 142 ? 18.875 9.922 -9.992 1 95.44 142 ASN B C 1
ATOM 3695 O O . ASN B 1 142 ? 18.641 11.109 -9.758 1 95.44 142 ASN B O 1
ATOM 3699 N N . HIS B 1 143 ? 20.031 9.406 -9.945 1 94.56 143 HIS B N 1
ATOM 3700 C CA . HIS B 1 143 ? 21.188 10.219 -9.586 1 94.56 143 HIS B CA 1
ATOM 3701 C C . HIS B 1 143 ? 21.469 11.281 -10.648 1 94.56 143 HIS B C 1
ATOM 3703 O O . HIS B 1 143 ? 21.859 12.398 -10.328 1 94.56 143 HIS B O 1
ATOM 3709 N N . LEU B 1 144 ? 21.281 10.93 -11.875 1 95.62 144 LEU B N 1
ATOM 3710 C CA . LEU B 1 144 ? 21.453 11.898 -12.953 1 95.62 144 LEU B CA 1
ATOM 3711 C C . LEU B 1 144 ? 20.453 13.039 -12.828 1 95.62 144 LEU B C 1
ATOM 3713 O O . LEU B 1 144 ? 20.797 14.203 -13.008 1 95.62 144 LEU B O 1
ATOM 3717 N N . CYS B 1 145 ? 19.234 12.688 -12.461 1 94.69 145 CYS B N 1
ATOM 3718 C CA . CYS B 1 145 ? 18.188 13.695 -12.289 1 94.69 145 CYS B CA 1
ATOM 3719 C C . CYS B 1 145 ? 18.531 14.656 -11.156 1 94.69 145 CYS B C 1
ATOM 3721 O O . CYS B 1 145 ? 18.188 15.836 -11.211 1 94.69 145 CYS B O 1
ATOM 3723 N N . ALA B 1 146 ? 19.219 14.148 -10.18 1 93.31 146 ALA B N 1
ATOM 3724 C CA . ALA B 1 146 ? 19.594 14.969 -9.031 1 93.31 146 ALA B CA 1
ATOM 3725 C C . ALA B 1 146 ? 20.625 16.016 -9.422 1 93.31 146 ALA B C 1
ATOM 3727 O O . ALA B 1 146 ? 20.859 16.969 -8.68 1 93.31 146 ALA B O 1
ATOM 3728 N N . VAL B 1 147 ? 21.234 15.898 -10.609 1 94.44 147 VAL B N 1
ATOM 3729 C CA . VAL B 1 147 ? 22.297 16.828 -10.992 1 94.44 147 VAL B CA 1
ATOM 3730 C C . VAL B 1 147 ? 21.859 17.656 -12.188 1 94.44 147 VAL B C 1
ATOM 3732 O O . VAL B 1 147 ? 22.406 18.734 -12.453 1 94.44 147 VAL B O 1
ATOM 3735 N N . LEU B 1 148 ? 20.922 17.203 -12.898 1 94 148 LEU B N 1
ATOM 3736 C CA . LEU B 1 148 ? 20.422 17.953 -14.047 1 94 148 LEU B CA 1
ATOM 3737 C C . LEU B 1 148 ? 19.719 19.219 -13.609 1 94 148 LEU B C 1
ATOM 3739 O O . LEU B 1 148 ? 18.906 19.203 -12.672 1 94 148 LEU B O 1
ATOM 3743 N N . PRO B 1 149 ? 19.875 20.297 -14.25 1 88.31 149 PRO B N 1
ATOM 3744 C CA . PRO B 1 149 ? 19.375 21.609 -13.812 1 88.31 149 PRO B CA 1
ATOM 3745 C C . PRO B 1 149 ? 17.859 21.656 -13.695 1 88.31 149 PRO B C 1
ATOM 3747 O O . PRO B 1 149 ? 17.328 22.312 -12.797 1 88.31 149 PRO B O 1
ATOM 3750 N N . CYS B 1 150 ? 17.203 20.969 -14.531 1 89.75 150 CYS B N 1
ATOM 3751 C CA . CYS B 1 150 ? 15.75 21.016 -14.508 1 89.75 150 CYS B CA 1
ATOM 3752 C C . CYS B 1 150 ? 15.195 20.312 -13.266 1 89.75 150 CYS B C 1
ATOM 3754 O O . CYS B 1 150 ? 14.102 20.641 -12.805 1 89.75 150 CYS B O 1
ATOM 3756 N N . PHE B 1 151 ? 15.961 19.406 -12.648 1 92.38 151 PHE B N 1
ATOM 3757 C CA . PHE B 1 151 ? 15.461 18.625 -11.523 1 92.38 151 PHE B CA 1
ATOM 3758 C C . PHE B 1 151 ? 16.25 18.953 -10.258 1 92.38 151 PHE B C 1
ATOM 3760 O O . PHE B 1 151 ? 15.75 18.734 -9.141 1 92.38 151 PHE B O 1
ATOM 3767 N N . ARG B 1 152 ? 17.359 19.453 -10.406 1 93.12 152 ARG B N 1
ATOM 3768 C CA . ARG B 1 152 ? 18.266 19.688 -9.273 1 93.12 152 ARG B CA 1
ATOM 3769 C C . ARG B 1 152 ? 17.656 20.672 -8.289 1 93.12 152 ARG B C 1
ATOM 3771 O O . ARG B 1 152 ? 17.719 20.453 -7.074 1 93.12 152 ARG B O 1
ATOM 3778 N N . GLU B 1 153 ? 17.094 21.719 -8.789 1 94.06 153 GLU B N 1
ATOM 3779 C CA . GLU B 1 153 ? 16.5 22.734 -7.922 1 94.06 153 GLU B CA 1
ATOM 3780 C C . GLU B 1 153 ? 15.422 22.125 -7.035 1 94.06 153 GLU B C 1
ATOM 3782 O O . GLU B 1 153 ? 15.359 22.422 -5.84 1 94.06 153 GLU B O 1
ATOM 3787 N N . LYS B 1 154 ? 14.594 21.391 -7.676 1 95.19 154 LYS B N 1
ATOM 3788 C CA . LYS B 1 154 ? 13.523 20.734 -6.922 1 95.19 154 LYS B CA 1
ATOM 3789 C C . LYS B 1 154 ? 14.094 19.734 -5.91 1 95.19 154 LYS B C 1
ATOM 3791 O O . LYS B 1 154 ? 13.609 19.641 -4.785 1 95.19 154 LYS B O 1
ATOM 3796 N N . TYR B 1 155 ? 15.094 19.016 -6.34 1 95.69 155 TYR B N 1
ATOM 3797 C CA . TYR B 1 155 ? 15.766 18.078 -5.457 1 95.69 155 TYR B CA 1
ATOM 3798 C C . TYR B 1 155 ? 16.344 18.781 -4.234 1 95.69 155 TYR B C 1
ATOM 3800 O O . TYR B 1 155 ? 16.078 18.375 -3.098 1 95.69 155 TYR B O 1
ATOM 3808 N N . GLU B 1 156 ? 17 19.828 -4.445 1 95.38 156 GLU B N 1
ATOM 3809 C CA . GLU B 1 156 ? 17.641 20.562 -3.357 1 95.38 156 GLU B CA 1
ATOM 3810 C C . GLU B 1 156 ? 16.594 21.266 -2.482 1 95.38 156 GLU B C 1
ATOM 3812 O O . GLU B 1 156 ? 16.766 21.375 -1.268 1 95.38 156 GLU B O 1
ATOM 3817 N N . TYR B 1 157 ? 15.547 21.719 -3.1 1 96.12 157 TYR B N 1
ATOM 3818 C CA . TYR B 1 157 ? 14.438 22.312 -2.363 1 96.12 157 TYR B CA 1
ATOM 3819 C C . TYR B 1 157 ? 13.898 21.359 -1.31 1 96.12 157 TYR B C 1
ATOM 3821 O O . TYR B 1 157 ? 13.711 21.75 -0.152 1 96.12 157 TYR B O 1
ATOM 3829 N N . PHE B 1 158 ? 13.703 20.156 -1.68 1 97.06 158 PHE B N 1
ATOM 3830 C CA . PHE B 1 158 ? 13.125 19.188 -0.761 1 97.06 158 PHE B CA 1
ATOM 3831 C C . PHE B 1 158 ? 14.156 18.719 0.258 1 97.06 158 PHE B C 1
ATOM 3833 O O . PHE B 1 158 ? 13.836 18.547 1.436 1 97.06 158 PHE B O 1
ATOM 3840 N N . VAL B 1 159 ? 15.328 18.531 -0.189 1 96.44 159 VAL B N 1
ATOM 3841 C CA . VAL B 1 159 ? 16.375 18.109 0.73 1 96.44 159 VAL B CA 1
ATOM 3842 C C . VAL B 1 159 ? 16.562 19.156 1.822 1 96.44 159 VAL B C 1
ATOM 3844 O O . VAL B 1 159 ? 16.781 18.812 2.988 1 96.44 159 VAL B O 1
ATOM 3847 N N . GLU B 1 160 ? 16.484 20.406 1.449 1 97.31 160 GLU B N 1
ATOM 3848 C CA . GLU B 1 160 ? 16.547 21.484 2.418 1 97.31 160 GLU B CA 1
ATOM 3849 C C . GLU B 1 160 ? 15.445 21.375 3.461 1 97.31 160 GLU B C 1
ATOM 3851 O O . GLU B 1 160 ? 15.617 21.781 4.609 1 97.31 160 GLU B O 1
ATOM 3856 N N . ARG B 1 161 ? 14.422 20.766 3.061 1 97.81 161 ARG B N 1
ATOM 3857 C CA . ARG B 1 161 ? 13.227 20.703 3.893 1 97.81 161 ARG B CA 1
ATOM 3858 C C . ARG B 1 161 ? 13.016 19.297 4.438 1 97.81 161 ARG B C 1
ATOM 3860 O O . ARG B 1 161 ? 11.875 18.859 4.613 1 97.81 161 ARG B O 1
ATOM 3867 N N . HIS B 1 162 ? 14.047 18.578 4.578 1 97.5 162 HIS B N 1
ATOM 3868 C CA . HIS B 1 162 ? 14.078 17.281 5.246 1 97.5 162 HIS B CA 1
ATOM 3869 C C . HIS B 1 162 ? 13.234 16.25 4.5 1 97.5 162 HIS B C 1
ATOM 3871 O O . HIS B 1 162 ? 12.547 15.438 5.121 1 97.5 162 HIS B O 1
ATOM 3877 N N . GLN B 1 163 ? 13.195 16.312 3.244 1 97.56 163 GLN B N 1
ATOM 3878 C CA . GLN B 1 163 ? 12.461 15.383 2.387 1 97.56 163 GLN B CA 1
ATOM 3879 C C . GLN B 1 163 ? 13.266 15.039 1.132 1 97.56 163 GLN B C 1
ATOM 3881 O O . GLN B 1 163 ? 14.133 15.812 0.717 1 97.56 163 GLN B O 1
ATOM 3886 N N . CYS B 1 164 ? 12.977 13.898 0.586 1 96.69 164 CYS B N 1
ATOM 3887 C CA . CYS B 1 164 ? 13.555 13.523 -0.699 1 96.69 164 CYS B CA 1
ATOM 3888 C C . CYS B 1 164 ? 12.578 12.695 -1.522 1 96.69 164 CYS B C 1
ATOM 3890 O O . CYS B 1 164 ? 12.797 11.508 -1.754 1 96.69 164 CYS B O 1
ATOM 3892 N N . PRO B 1 165 ? 11.547 13.312 -2.012 1 96.81 165 PRO B N 1
ATOM 3893 C CA . PRO B 1 165 ? 10.562 12.578 -2.809 1 96.81 165 PRO B CA 1
ATOM 3894 C C . PRO B 1 165 ? 11.188 11.906 -4.031 1 96.81 165 PRO B C 1
ATOM 3896 O O . PRO B 1 165 ? 10.719 10.844 -4.457 1 96.81 165 PRO B O 1
ATOM 3899 N N . GLN B 1 166 ? 12.219 12.461 -4.594 1 95.5 166 GLN B N 1
ATOM 3900 C CA . GLN B 1 166 ? 12.875 11.867 -5.754 1 95.5 166 GLN B CA 1
ATOM 3901 C C . GLN B 1 166 ? 13.406 10.469 -5.43 1 95.5 166 GLN B C 1
ATOM 3903 O O . GLN B 1 166 ? 13.242 9.539 -6.227 1 95.5 166 GLN B O 1
ATOM 3908 N N . ARG B 1 167 ? 14.039 10.32 -4.375 1 94.94 167 ARG B N 1
ATOM 3909 C CA . ARG B 1 167 ? 14.547 9.023 -3.939 1 94.94 167 ARG B CA 1
ATOM 3910 C C . ARG B 1 167 ? 13.414 8.023 -3.76 1 94.94 167 ARG B C 1
ATOM 3912 O O . ARG B 1 167 ? 13.516 6.883 -4.223 1 94.94 167 ARG B O 1
ATOM 3919 N N . TRP B 1 168 ? 12.359 8.461 -3.125 1 97.5 168 TRP B N 1
ATOM 3920 C CA . TRP B 1 168 ? 11.227 7.578 -2.869 1 97.5 168 TRP B CA 1
ATOM 3921 C C . TRP B 1 168 ? 10.57 7.145 -4.172 1 97.5 168 TRP B C 1
ATOM 3923 O O . TRP B 1 168 ? 10.141 5.996 -4.309 1 97.5 168 TRP B O 1
ATOM 3933 N N . ILE B 1 169 ? 10.461 8.008 -5.105 1 96.94 169 ILE B N 1
ATOM 3934 C CA . ILE B 1 169 ? 9.867 7.668 -6.395 1 96.94 169 ILE B CA 1
ATOM 3935 C C . ILE B 1 169 ? 10.742 6.633 -7.105 1 96.94 169 ILE B C 1
ATOM 3937 O O . ILE B 1 169 ? 10.234 5.625 -7.605 1 96.94 169 ILE B O 1
ATOM 3941 N N . GLU B 1 170 ? 12 6.91 -7.141 1 97.25 170 GLU B N 1
ATOM 3942 C CA . GLU B 1 170 ? 12.898 5.926 -7.734 1 97.25 170 GLU B CA 1
ATOM 3943 C C . GLU B 1 170 ? 12.805 4.586 -7.008 1 97.25 170 GLU B C 1
ATOM 3945 O O . GLU B 1 170 ? 12.719 3.535 -7.645 1 97.25 170 GLU B O 1
ATOM 3950 N N . TYR B 1 171 ? 12.859 4.594 -5.68 1 97.06 171 TYR B N 1
ATOM 3951 C CA . TYR B 1 171 ? 12.781 3.373 -4.883 1 97.06 171 TYR B CA 1
ATOM 3952 C C . TYR B 1 171 ? 11.469 2.639 -5.129 1 97.06 171 TYR B C 1
ATOM 3954 O O . TYR B 1 171 ? 11.422 1.407 -5.086 1 97.06 171 TYR B O 1
ATOM 3962 N N . SER B 1 172 ? 10.414 3.361 -5.316 1 98.12 172 SER B N 1
ATOM 3963 C CA . SER B 1 172 ? 9.125 2.717 -5.52 1 98.12 172 SER B CA 1
ATOM 3964 C C . SER B 1 172 ? 9.141 1.812 -6.746 1 98.12 172 SER B C 1
ATOM 3966 O O . SER B 1 172 ? 8.398 0.832 -6.812 1 98.12 172 SER B O 1
ATOM 3968 N N . PHE B 1 173 ? 10.008 2.102 -7.672 1 97.94 173 PHE B N 1
ATOM 3969 C CA . PHE B 1 173 ? 10.109 1.252 -8.852 1 97.94 173 PHE B CA 1
ATOM 3970 C C . PHE B 1 173 ? 11.258 0.261 -8.711 1 97.94 173 PHE B C 1
ATOM 3972 O O . PHE B 1 173 ? 11.078 -0.941 -8.906 1 97.94 173 PHE B O 1
ATOM 3979 N N . SER B 1 174 ? 12.438 0.732 -8.328 1 96.06 174 SER B N 1
ATOM 3980 C CA . SER B 1 174 ? 13.609 -0.131 -8.297 1 96.06 174 SER B CA 1
ATOM 3981 C C . SER B 1 174 ? 13.492 -1.196 -7.211 1 96.06 174 SER B C 1
ATOM 3983 O O . SER B 1 174 ? 13.781 -2.369 -7.449 1 96.06 174 SER B O 1
ATOM 3985 N N . CYS B 1 175 ? 13.023 -0.788 -6.062 1 95.69 175 CYS B N 1
ATOM 3986 C CA . CYS B 1 175 ? 12.828 -1.755 -4.992 1 95.69 175 CYS B CA 1
ATOM 3987 C C . CYS B 1 175 ? 11.758 -2.773 -5.367 1 95.69 175 CYS B C 1
ATOM 3989 O O . CYS B 1 175 ? 11.875 -3.955 -5.035 1 95.69 175 CYS B O 1
ATOM 3991 N N . SER B 1 176 ? 10.758 -2.316 -5.984 1 97.75 176 SER B N 1
ATOM 3992 C CA . SER B 1 176 ? 9.68 -3.209 -6.418 1 97.75 176 SER B CA 1
ATOM 3993 C C . SER B 1 176 ? 10.195 -4.242 -7.418 1 97.75 176 SER B C 1
ATOM 3995 O O . SER B 1 176 ? 9.875 -5.426 -7.312 1 97.75 176 SER B O 1
ATOM 3997 N N . LEU B 1 177 ? 10.945 -3.752 -8.336 1 96.44 177 LEU B N 1
ATOM 3998 C CA . LEU B 1 177 ? 11.508 -4.672 -9.32 1 96.44 177 LEU B CA 1
ATOM 3999 C C . LEU B 1 177 ? 12.469 -5.656 -8.656 1 96.44 177 LEU B C 1
ATOM 4001 O O . LEU B 1 177 ? 12.508 -6.832 -9.023 1 96.44 177 LEU B O 1
ATOM 4005 N N . LEU B 1 178 ? 13.203 -5.18 -7.777 1 93.94 178 LEU B N 1
ATOM 4006 C CA . LEU B 1 178 ? 14.102 -6.055 -7.035 1 93.94 178 LEU B CA 1
ATOM 4007 C C . LEU B 1 178 ? 13.32 -7.113 -6.27 1 93.94 178 LEU B C 1
ATOM 4009 O O . LEU B 1 178 ? 13.773 -8.258 -6.145 1 93.94 178 LEU B O 1
ATOM 4013 N N . ARG B 1 179 ? 12.188 -6.758 -5.762 1 96.38 179 ARG B N 1
ATOM 4014 C CA . ARG B 1 179 ? 11.344 -7.719 -5.062 1 96.38 179 ARG B CA 1
ATOM 4015 C C . ARG B 1 179 ? 10.891 -8.836 -6.004 1 96.38 179 ARG B C 1
ATOM 4017 O O . ARG B 1 179 ? 10.891 -10.008 -5.629 1 96.38 179 ARG B O 1
ATOM 4024 N N . VAL B 1 180 ? 10.508 -8.438 -7.137 1 95.94 180 VAL B N 1
ATOM 4025 C CA . VAL B 1 180 ? 10.109 -9.422 -8.141 1 95.94 180 VAL B CA 1
ATOM 4026 C C . VAL B 1 180 ? 11.289 -10.336 -8.461 1 95.94 180 VAL B C 1
ATOM 4028 O O . VAL B 1 180 ? 11.141 -11.562 -8.516 1 95.94 180 VAL B O 1
ATOM 4031 N N . HIS B 1 181 ? 12.453 -9.758 -8.586 1 92.25 181 HIS B N 1
ATOM 4032 C CA . HIS B 1 181 ? 13.672 -10.508 -8.852 1 92.25 181 HIS B CA 1
ATOM 4033 C C . HIS B 1 181 ? 13.93 -11.531 -7.75 1 92.25 181 HIS B C 1
ATOM 4035 O O . HIS B 1 181 ? 14.148 -12.711 -8.031 1 92.25 181 HIS B O 1
ATOM 4041 N N . ILE B 1 182 ? 13.867 -11.109 -6.594 1 92.44 182 ILE B N 1
ATOM 4042 C CA . ILE B 1 182 ? 14.156 -11.961 -5.449 1 92.44 182 ILE B CA 1
ATOM 4043 C C . ILE B 1 182 ? 13.102 -13.062 -5.352 1 92.44 182 ILE B C 1
ATOM 4045 O O . ILE B 1 182 ? 13.43 -14.219 -5.066 1 92.44 182 ILE B O 1
ATOM 4049 N N . ALA B 1 183 ? 11.883 -12.711 -5.562 1 95.19 183 ALA B N 1
ATOM 4050 C CA . ALA B 1 183 ? 10.812 -13.703 -5.527 1 95.19 183 ALA B CA 1
ATOM 4051 C C . ALA B 1 183 ? 11.039 -14.797 -6.566 1 95.19 183 ALA B C 1
ATOM 4053 O O . ALA B 1 183 ? 10.852 -15.984 -6.281 1 95.19 183 ALA B O 1
ATOM 4054 N N . GLN B 1 184 ? 11.438 -14.414 -7.672 1 91.75 184 GLN B N 1
ATOM 4055 C CA . GLN B 1 184 ? 11.695 -15.391 -8.719 1 91.75 184 GLN B CA 1
ATOM 4056 C C . GLN B 1 184 ? 12.891 -16.281 -8.367 1 91.75 184 GLN B C 1
ATOM 4058 O O . GLN B 1 184 ? 12.875 -17.484 -8.625 1 91.75 184 GLN B O 1
ATOM 4063 N N . VAL B 1 185 ? 13.875 -15.695 -7.84 1 87.44 185 VAL B N 1
ATOM 4064 C CA . VAL B 1 185 ? 15.039 -16.469 -7.41 1 87.44 185 VAL B CA 1
ATOM 4065 C C . VAL B 1 185 ? 14.617 -17.469 -6.328 1 87.44 185 VAL B C 1
ATOM 4067 O O . VAL B 1 185 ? 15.141 -18.578 -6.27 1 87.44 185 VAL B O 1
ATOM 4070 N N . ALA B 1 186 ? 13.656 -17.078 -5.547 1 90.44 186 ALA B N 1
ATOM 4071 C CA . ALA B 1 186 ? 13.164 -17.969 -4.496 1 90.44 186 ALA B CA 1
ATOM 4072 C C . ALA B 1 186 ? 12.312 -19.094 -5.082 1 90.44 186 ALA B C 1
ATOM 4074 O O . ALA B 1 186 ? 12.039 -20.078 -4.41 1 90.44 186 ALA B O 1
ATOM 4075 N N . GLY B 1 187 ? 11.789 -18.906 -6.355 1 89.19 187 GLY B N 1
ATOM 4076 C CA . GLY B 1 187 ? 11.062 -19.984 -7.012 1 89.19 187 GLY B CA 1
ATOM 4077 C C . GLY B 1 187 ? 9.664 -19.578 -7.441 1 89.19 187 GLY B C 1
ATOM 4078 O O . GLY B 1 187 ? 8.914 -20.406 -7.969 1 89.19 187 GLY B O 1
ATOM 4079 N N . VAL B 1 188 ? 9.273 -18.328 -7.168 1 93.19 188 VAL B N 1
ATOM 4080 C CA . VAL B 1 188 ? 7.949 -17.891 -7.582 1 93.19 188 VAL B CA 1
ATOM 4081 C C . VAL B 1 188 ? 7.883 -17.812 -9.109 1 93.19 188 VAL B C 1
ATOM 4083 O O . VAL B 1 188 ? 8.711 -17.141 -9.734 1 93.19 188 VAL B O 1
ATOM 4086 N N . THR B 1 189 ? 6.867 -18.453 -9.664 1 92 189 THR B N 1
ATOM 4087 C CA . THR B 1 189 ? 6.75 -18.453 -11.117 1 92 189 THR B CA 1
ATOM 4088 C C . THR B 1 189 ? 5.41 -17.859 -11.555 1 92 189 THR B C 1
ATOM 4090 O O . THR B 1 189 ? 5.223 -17.547 -12.734 1 92 189 THR B O 1
ATOM 4093 N N . ASP B 1 190 ? 4.477 -17.75 -10.633 1 95.12 190 ASP B N 1
ATOM 4094 C CA . ASP B 1 190 ? 3.156 -17.203 -10.953 1 95.12 190 ASP B CA 1
ATOM 4095 C C . ASP B 1 190 ? 3.232 -15.719 -11.266 1 95.12 190 ASP B C 1
ATOM 4097 O O . ASP B 1 190 ? 3.641 -14.922 -10.422 1 95.12 190 ASP B O 1
ATOM 4101 N N . VAL B 1 191 ? 2.791 -15.352 -12.438 1 96.5 191 VAL B N 1
ATOM 4102 C CA . VAL B 1 191 ? 2.926 -13.977 -12.891 1 96.5 191 VAL B CA 1
ATOM 4103 C C . VAL B 1 191 ? 2.109 -13.047 -12 1 96.5 191 VAL B C 1
ATOM 4105 O O . VAL B 1 191 ? 2.521 -11.922 -11.719 1 96.5 191 VAL B O 1
ATOM 4108 N N . TYR B 1 192 ? 0.972 -13.469 -11.523 1 97.81 192 TYR B N 1
ATOM 4109 C CA . TYR B 1 192 ? 0.113 -12.594 -10.734 1 97.81 192 TYR B CA 1
ATOM 4110 C C . TYR B 1 192 ? 0.683 -12.383 -9.344 1 97.81 192 TYR B C 1
ATOM 4112 O O . TYR B 1 192 ? 0.6 -11.281 -8.789 1 97.81 192 TYR B O 1
ATOM 4120 N N . THR B 1 193 ? 1.271 -13.438 -8.773 1 97.81 193 THR B N 1
ATOM 4121 C CA . THR B 1 193 ? 1.99 -13.281 -7.516 1 97.81 193 THR B CA 1
ATOM 4122 C C . THR B 1 193 ? 3.121 -12.266 -7.66 1 97.81 193 THR B C 1
ATOM 4124 O O . THR B 1 193 ? 3.314 -11.414 -6.793 1 97.81 193 THR B O 1
ATOM 4127 N N . LEU B 1 194 ? 3.787 -12.312 -8.75 1 97.69 194 LEU B N 1
ATOM 4128 C CA . LEU B 1 194 ? 4.902 -11.398 -8.992 1 97.69 194 LEU B CA 1
ATOM 4129 C C . LEU B 1 194 ? 4.402 -9.969 -9.18 1 97.69 194 LEU B C 1
ATOM 4131 O O . LEU B 1 194 ? 4.973 -9.031 -8.617 1 97.69 194 LEU B O 1
ATOM 4135 N N . VAL B 1 195 ? 3.357 -9.812 -9.93 1 98.25 195 VAL B N 1
ATOM 4136 C CA . VAL B 1 195 ? 2.787 -8.492 -10.172 1 98.25 195 VAL B CA 1
ATOM 4137 C C . VAL B 1 195 ? 2.316 -7.883 -8.852 1 98.25 195 VAL B C 1
ATOM 4139 O O . VAL B 1 195 ? 2.6 -6.719 -8.562 1 98.25 195 VAL B O 1
ATOM 4142 N N . LEU B 1 196 ? 1.632 -8.656 -8.078 1 98.75 196 LEU B N 1
ATOM 4143 C CA . LEU B 1 196 ? 1.133 -8.148 -6.809 1 98.75 196 LEU B CA 1
ATOM 4144 C C . LEU B 1 196 ? 2.283 -7.867 -5.848 1 98.75 196 LEU B C 1
ATOM 4146 O O . LEU B 1 196 ? 2.215 -6.926 -5.055 1 98.75 196 LEU B O 1
ATOM 4150 N N . SER B 1 197 ? 3.354 -8.664 -5.898 1 98.69 197 SER B N 1
ATOM 4151 C CA . SER B 1 197 ? 4.539 -8.391 -5.094 1 98.69 197 SER B CA 1
ATOM 4152 C C . SER B 1 197 ? 5.164 -7.051 -5.469 1 98.69 197 SER B C 1
ATOM 4154 O O . SER B 1 197 ? 5.625 -6.309 -4.598 1 98.69 197 SER B O 1
ATOM 4156 N N . PHE B 1 198 ? 5.199 -6.773 -6.742 1 98.75 198 PHE B N 1
ATOM 4157 C CA . PHE B 1 198 ? 5.711 -5.496 -7.223 1 98.75 198 PHE B CA 1
ATOM 4158 C C . PHE B 1 198 ? 4.949 -4.336 -6.59 1 98.75 198 PHE B C 1
ATOM 4160 O O . PHE B 1 198 ? 5.551 -3.455 -5.969 1 98.75 198 PHE B O 1
ATOM 4167 N N . PHE B 1 199 ? 3.686 -4.402 -6.684 1 98.94 199 PHE B N 1
ATOM 4168 C CA . PHE B 1 199 ? 2.889 -3.248 -6.281 1 98.94 199 PHE B CA 1
ATOM 4169 C C . PHE B 1 199 ? 2.781 -3.168 -4.762 1 98.94 199 PHE B C 1
ATOM 4171 O O . PHE B 1 199 ? 2.701 -2.076 -4.195 1 98.94 199 PHE B O 1
ATOM 4178 N N . LEU B 1 200 ? 2.775 -4.289 -4.062 1 98.88 200 LEU B N 1
ATOM 4179 C CA . LEU B 1 200 ? 2.803 -4.238 -2.605 1 98.88 200 LEU B CA 1
ATOM 4180 C C . LEU B 1 200 ? 4.09 -3.59 -2.105 1 98.88 200 LEU B C 1
ATOM 4182 O O . LEU B 1 200 ? 4.066 -2.799 -1.16 1 98.88 200 LEU B O 1
ATOM 4186 N N . THR B 1 201 ? 5.184 -3.928 -2.734 1 98.69 201 THR B N 1
ATOM 4187 C CA . THR B 1 201 ? 6.453 -3.295 -2.398 1 98.69 201 THR B CA 1
ATOM 4188 C C . THR B 1 201 ? 6.418 -1.805 -2.721 1 98.69 201 THR B C 1
ATOM 4190 O O . THR B 1 201 ? 6.934 -0.986 -1.957 1 98.69 201 THR B O 1
ATOM 4193 N N . GLN B 1 202 ? 5.828 -1.539 -3.838 1 98.88 202 GLN B N 1
ATOM 4194 C CA . GLN B 1 202 ? 5.672 -0.131 -4.191 1 98.88 202 GLN B CA 1
ATOM 4195 C C . GLN B 1 202 ? 4.895 0.62 -3.115 1 98.88 202 GLN B C 1
ATOM 4197 O O . GLN B 1 202 ? 5.262 1.734 -2.738 1 98.88 202 GLN B O 1
ATOM 4202 N N . ALA B 1 203 ? 3.822 0.013 -2.654 1 98.94 203 ALA B N 1
ATOM 4203 C CA . ALA B 1 203 ? 3.039 0.613 -1.578 1 98.94 203 ALA B CA 1
ATOM 4204 C C . ALA B 1 203 ? 3.895 0.833 -0.334 1 98.94 203 ALA B C 1
ATOM 4206 O O . ALA B 1 203 ? 3.83 1.894 0.292 1 98.94 203 ALA B O 1
ATOM 4207 N N . MET B 1 204 ? 4.68 -0.153 0.032 1 98.81 204 MET B N 1
ATOM 4208 C CA . MET B 1 204 ? 5.59 -0.045 1.17 1 98.81 204 MET B CA 1
ATOM 4209 C C . MET B 1 204 ? 6.457 1.205 1.057 1 98.81 204 MET B C 1
ATOM 4211 O O . MET B 1 204 ? 6.543 1.994 2 1 98.81 204 MET B O 1
ATOM 4215 N N . VAL B 1 205 ? 7.012 1.396 -0.074 1 98.69 205 VAL B N 1
ATOM 4216 C CA . VAL B 1 205 ? 7.93 2.508 -0.301 1 98.69 205 VAL B CA 1
ATOM 4217 C C . VAL B 1 205 ? 7.156 3.824 -0.292 1 98.69 205 VAL B C 1
ATOM 4219 O O . VAL B 1 205 ? 7.613 4.816 0.283 1 98.69 205 VAL B O 1
ATOM 4222 N N . LEU B 1 206 ? 5.996 3.814 -0.889 1 98.88 206 LEU B N 1
ATOM 4223 C CA . LEU B 1 206 ? 5.195 5.035 -0.949 1 98.88 206 LEU B CA 1
ATOM 4224 C C . LEU B 1 206 ? 4.703 5.43 0.438 1 98.88 206 LEU B C 1
ATOM 4226 O O . LEU B 1 206 ? 4.551 6.617 0.731 1 98.88 206 LEU B O 1
ATOM 4230 N N . PHE B 1 207 ? 4.461 4.457 1.306 1 98.88 207 PHE B N 1
ATOM 4231 C CA . PHE B 1 207 ? 4.191 4.797 2.697 1 98.88 207 PHE B CA 1
ATOM 4232 C C . PHE B 1 207 ? 5.375 5.527 3.316 1 98.88 207 PHE B C 1
ATOM 4234 O O . PHE B 1 207 ? 5.191 6.426 4.141 1 98.88 207 PHE B O 1
ATOM 4241 N N . GLY B 1 208 ? 6.602 5.113 2.934 1 98.31 208 GLY B N 1
ATOM 4242 C CA . GLY B 1 208 ? 7.777 5.852 3.363 1 98.31 208 GLY B CA 1
ATOM 4243 C C . GLY B 1 208 ? 7.785 7.289 2.879 1 98.31 208 GLY B C 1
ATOM 4244 O O . GLY B 1 208 ? 8.102 8.203 3.643 1 98.31 208 GLY B O 1
ATOM 4245 N N . LEU B 1 209 ? 7.457 7.465 1.63 1 98.5 209 LEU B N 1
ATOM 4246 C CA . LEU B 1 209 ? 7.332 8.805 1.067 1 98.5 209 LEU B CA 1
ATOM 4247 C C . LEU B 1 209 ? 6.359 9.648 1.882 1 98.5 209 LEU B C 1
ATOM 4249 O O . LEU B 1 209 ? 6.652 10.805 2.211 1 98.5 209 LEU B O 1
ATOM 4253 N N . LEU B 1 210 ? 5.25 9.055 2.236 1 98.69 210 LEU B N 1
ATOM 4254 C CA . LEU B 1 210 ? 4.211 9.797 2.947 1 98.69 210 LEU B CA 1
ATOM 4255 C C . LEU B 1 210 ? 4.637 10.086 4.383 1 98.69 210 LEU B C 1
ATOM 4257 O O . LEU B 1 210 ? 4.289 11.133 4.938 1 98.69 210 LEU B O 1
ATOM 4261 N N . HIS B 1 211 ? 5.367 9.141 4.969 1 98.5 211 HIS B N 1
ATOM 4262 C CA . HIS B 1 211 ? 5.914 9.43 6.289 1 98.5 211 HIS B CA 1
ATOM 4263 C C . HIS B 1 211 ? 6.773 10.688 6.266 1 98.5 211 HIS B C 1
ATOM 4265 O O . HIS B 1 211 ? 6.629 11.555 7.133 1 98.5 211 HIS B O 1
ATOM 4271 N N . GLU B 1 212 ? 7.613 10.703 5.281 1 97.75 212 GLU B N 1
ATOM 4272 C CA . GLU B 1 212 ? 8.492 11.859 5.152 1 97.75 212 GLU B CA 1
ATOM 4273 C C . GLU B 1 212 ? 7.699 13.141 4.91 1 97.75 212 GLU B C 1
ATOM 4275 O O . GLU B 1 212 ? 7.965 14.172 5.527 1 97.75 212 GLU B O 1
ATOM 4280 N N . ARG B 1 213 ? 6.738 13.031 4.113 1 96.75 213 ARG B N 1
ATOM 4281 C CA . ARG B 1 213 ? 5.922 14.18 3.729 1 96.75 213 ARG B CA 1
ATOM 4282 C C . ARG B 1 213 ? 5.109 14.688 4.91 1 96.75 213 ARG B C 1
ATOM 4284 O O . ARG B 1 213 ? 4.973 15.898 5.098 1 96.75 213 ARG B O 1
ATOM 4291 N N . MET B 1 214 ? 4.602 13.859 5.719 1 96.31 214 MET B N 1
ATOM 4292 C CA . MET B 1 214 ? 3.707 14.219 6.812 1 96.31 214 MET B CA 1
ATOM 4293 C C . MET B 1 214 ? 4.496 14.742 8.008 1 96.31 214 MET B C 1
ATOM 4295 O O . MET B 1 214 ? 3.957 15.477 8.836 1 96.31 214 MET B O 1
ATOM 4299 N N . ASN B 1 215 ? 5.797 14.375 8.086 1 97.81 215 ASN B N 1
ATOM 4300 C CA . ASN B 1 215 ? 6.527 14.625 9.32 1 97.81 215 ASN B CA 1
ATOM 4301 C C . ASN B 1 215 ? 7.691 15.586 9.102 1 97.81 215 ASN B C 1
ATOM 4303 O O . ASN B 1 215 ? 8.461 15.859 10.023 1 97.81 215 ASN B O 1
ATOM 4307 N N . ALA B 1 216 ? 7.859 16.078 7.91 1 97.62 216 ALA B N 1
ATOM 4308 C CA . ALA B 1 216 ? 9.023 16.906 7.598 1 97.62 216 ALA B CA 1
ATOM 4309 C C . ALA B 1 216 ? 9.148 18.078 8.586 1 97.62 216 ALA B C 1
ATOM 4311 O O . ALA B 1 216 ? 10.203 18.266 9.195 1 97.62 216 ALA B O 1
ATOM 4312 N N . LYS B 1 217 ? 8.094 18.875 8.789 1 97.5 217 LYS B N 1
ATOM 4313 C CA . LYS B 1 217 ? 8.125 19.984 9.734 1 97.5 217 LYS B CA 1
ATOM 4314 C C . LYS B 1 217 ? 8.305 19.484 11.164 1 97.5 217 LYS B C 1
ATOM 4316 O O . LYS B 1 217 ? 9.047 20.078 11.945 1 97.5 217 LYS B O 1
ATOM 4321 N N . ASN B 1 218 ? 7.555 18.375 11.453 1 97.81 218 ASN B N 1
ATOM 4322 C CA . ASN B 1 218 ? 7.648 17.828 12.797 1 97.81 218 ASN B CA 1
ATOM 4323 C C . ASN B 1 218 ? 9.086 17.469 13.156 1 97.81 218 ASN B C 1
ATOM 4325 O O . ASN B 1 218 ? 9.555 17.766 14.258 1 97.81 218 ASN B O 1
ATOM 4329 N N . ARG B 1 219 ? 9.711 16.875 12.234 1 97.44 219 ARG B N 1
ATOM 4330 C CA . ARG B 1 219 ? 11.102 16.516 12.477 1 97.44 219 ARG B CA 1
ATOM 4331 C C . ARG B 1 219 ? 11.984 17.75 12.562 1 97.44 219 ARG B C 1
ATOM 4333 O O . ARG B 1 219 ? 12.789 17.891 13.484 1 97.44 219 ARG B O 1
ATOM 4340 N N . ALA B 1 220 ? 11.852 18.641 11.648 1 97.5 220 ALA B N 1
ATOM 4341 C CA . ALA B 1 220 ? 12.734 19.797 11.5 1 97.5 220 ALA B CA 1
ATOM 4342 C C . ALA B 1 220 ? 12.57 20.75 12.68 1 97.5 220 ALA B C 1
ATOM 4344 O O . ALA B 1 220 ? 13.547 21.344 13.148 1 97.5 220 ALA B O 1
ATOM 4345 N N . ASP B 1 221 ? 11.32 20.906 13.156 1 97.44 221 ASP B N 1
ATOM 4346 C CA . ASP B 1 221 ? 11.016 21.969 14.102 1 97.44 221 ASP B CA 1
ATOM 4347 C C . ASP B 1 221 ? 10.719 21.406 15.492 1 97.44 221 ASP B C 1
ATOM 4349 O O . ASP B 1 221 ? 10.273 22.141 16.375 1 97.44 221 ASP B O 1
ATOM 4353 N N . GLY B 1 222 ? 10.852 20.141 15.703 1 96.62 222 GLY B N 1
ATOM 4354 C CA . GLY B 1 222 ? 10.82 19.562 17.031 1 96.62 222 GLY B CA 1
ATOM 4355 C C . GLY B 1 222 ? 9.414 19.25 17.516 1 96.62 222 GLY B C 1
ATOM 4356 O O . GLY B 1 222 ? 9.078 19.484 18.672 1 96.62 222 GLY B O 1
ATOM 4357 N N . TYR B 1 223 ? 8.547 18.781 16.641 1 97.44 223 TYR B N 1
ATOM 4358 C CA . TYR B 1 223 ? 7.207 18.344 17.016 1 97.44 223 TYR B CA 1
ATOM 4359 C C . TYR B 1 223 ? 7.121 16.828 17.047 1 97.44 223 TYR B C 1
ATOM 4361 O O . TYR B 1 223 ? 7.93 16.141 16.422 1 97.44 223 TYR B O 1
ATOM 4369 N N . VAL B 1 224 ? 6.102 16.359 17.781 1 97.5 224 VAL B N 1
ATOM 4370 C CA . VAL B 1 224 ? 5.848 14.922 17.812 1 97.5 224 VAL B CA 1
ATOM 4371 C C . VAL B 1 224 ? 5.5 14.422 16.422 1 97.5 224 VAL B C 1
ATOM 4373 O O . VAL B 1 224 ? 4.75 15.07 15.688 1 97.5 224 VAL B O 1
ATOM 4376 N N . GLN B 1 225 ? 6.066 13.312 16.047 1 97.75 225 GLN B N 1
ATOM 4377 C CA . GLN B 1 225 ? 5.867 12.758 14.719 1 97.75 225 GLN B CA 1
ATOM 4378 C C . GLN B 1 225 ? 4.727 11.742 14.703 1 97.75 225 GLN B C 1
ATOM 4380 O O . GLN B 1 225 ? 4.449 11.102 15.719 1 97.75 225 GLN B O 1
ATOM 4385 N N . ASP B 1 226 ? 4.035 11.656 13.633 1 97.5 226 ASP B N 1
ATOM 4386 C CA . ASP B 1 226 ? 3.016 10.641 13.375 1 97.5 226 ASP B CA 1
ATOM 4387 C C . ASP B 1 226 ? 3.602 9.453 12.625 1 97.5 226 ASP B C 1
ATOM 4389 O O . ASP B 1 226 ? 3.98 9.57 11.453 1 97.5 226 ASP B O 1
ATOM 4393 N N . TYR B 1 227 ? 3.598 8.266 13.188 1 97.94 227 TYR B N 1
ATOM 4394 C CA . TYR B 1 227 ? 4.27 7.105 12.617 1 97.94 227 TYR B CA 1
ATOM 4395 C C . TYR B 1 227 ? 3.27 6.164 11.961 1 97.94 227 TYR B C 1
ATOM 4397 O O . TYR B 1 227 ? 3.592 5.012 11.664 1 97.94 227 TYR B O 1
ATOM 4405 N N . THR B 1 228 ? 2.084 6.582 11.703 1 98 228 THR B N 1
ATOM 4406 C CA . THR B 1 228 ? 1.054 5.758 11.078 1 98 228 THR B CA 1
ATOM 4407 C C . THR B 1 228 ? 1.54 5.211 9.734 1 98 228 THR B C 1
ATOM 4409 O O . THR B 1 228 ? 1.41 4.016 9.469 1 98 228 THR B O 1
ATOM 4412 N N . ALA B 1 229 ? 2.125 6.07 8.922 1 98.62 229 ALA B N 1
ATOM 4413 C CA . ALA B 1 229 ? 2.623 5.633 7.621 1 98.62 229 ALA B CA 1
ATOM 4414 C C . ALA B 1 229 ? 3.75 4.617 7.777 1 98.62 229 ALA B C 1
ATOM 4416 O O . ALA B 1 229 ? 3.83 3.648 7.016 1 98.62 229 ALA B O 1
ATOM 4417 N N . PHE B 1 230 ? 4.621 4.824 8.75 1 98.5 230 PHE B N 1
ATOM 4418 C CA . PHE B 1 230 ? 5.719 3.902 9.008 1 98.5 230 PHE B CA 1
ATOM 4419 C C . PHE B 1 230 ? 5.191 2.512 9.344 1 98.5 230 PHE B C 1
ATOM 4421 O O . PHE B 1 230 ? 5.652 1.516 8.781 1 98.5 230 PHE B O 1
ATOM 4428 N N . TRP B 1 231 ? 4.25 2.447 10.195 1 98.38 231 TRP B N 1
ATOM 4429 C CA . TRP B 1 231 ? 3.715 1.152 10.602 1 98.38 231 TRP B CA 1
ATOM 4430 C C . TRP B 1 231 ? 2.984 0.474 9.445 1 98.38 231 TRP B C 1
ATOM 4432 O O . TRP B 1 231 ? 3.057 -0.748 9.289 1 98.38 231 TRP B O 1
ATOM 4442 N N . ALA B 1 232 ? 2.252 1.239 8.703 1 98.69 232 ALA B N 1
ATOM 4443 C CA . ALA B 1 232 ? 1.639 0.67 7.504 1 98.69 232 ALA B CA 1
ATOM 4444 C C . ALA B 1 232 ? 2.693 0.079 6.574 1 98.69 232 ALA B C 1
ATOM 4446 O O . ALA B 1 232 ? 2.514 -1.016 6.039 1 98.69 232 ALA B O 1
ATOM 4447 N N . SER B 1 233 ? 3.77 0.793 6.422 1 98.69 233 SER B N 1
ATOM 4448 C CA . SER B 1 233 ? 4.875 0.318 5.598 1 98.69 233 SER B CA 1
ATOM 4449 C C . SER B 1 233 ? 5.434 -1 6.125 1 98.69 233 SER B C 1
ATOM 4451 O O . SER B 1 233 ? 5.723 -1.913 5.348 1 98.69 233 SER B O 1
ATOM 4453 N N . CYS B 1 234 ? 5.574 -1.115 7.371 1 98.25 234 CYS B N 1
ATOM 4454 C CA . CYS B 1 234 ? 6.098 -2.33 7.984 1 98.25 234 CYS B CA 1
ATOM 4455 C C . CYS B 1 234 ? 5.203 -3.525 7.684 1 98.25 234 CYS B C 1
ATOM 4457 O O . CYS B 1 234 ? 5.695 -4.617 7.402 1 98.25 234 CYS B O 1
ATOM 4459 N N . VAL B 1 235 ? 3.947 -3.279 7.754 1 98.62 235 VAL B N 1
ATOM 4460 C CA . VAL B 1 235 ? 3.004 -4.355 7.465 1 98.62 235 VAL B CA 1
ATOM 4461 C C . VAL B 1 235 ? 3.188 -4.832 6.027 1 98.62 235 VAL B C 1
ATOM 4463 O O . VAL B 1 235 ? 3.242 -6.035 5.766 1 98.62 235 VAL B O 1
ATOM 4466 N N . MET B 1 236 ? 3.277 -3.898 5.07 1 98.62 236 MET B N 1
ATOM 4467 C CA . MET B 1 236 ? 3.459 -4.27 3.67 1 98.62 236 MET B CA 1
ATOM 4468 C C . MET B 1 236 ? 4.777 -5.008 3.469 1 98.62 236 MET B C 1
ATOM 4470 O O . MET B 1 236 ? 4.852 -5.961 2.691 1 98.62 236 MET B O 1
ATOM 4474 N N . HIS B 1 237 ? 5.797 -4.523 4.172 1 97.94 237 HIS B N 1
ATOM 4475 C CA . HIS B 1 237 ? 7.098 -5.18 4.09 1 97.94 237 HIS B CA 1
ATOM 4476 C C . HIS B 1 237 ? 7.012 -6.633 4.543 1 97.94 237 HIS B C 1
ATOM 4478 O O . HIS B 1 237 ? 7.469 -7.535 3.838 1 97.94 237 HIS B O 1
ATOM 4484 N N . LEU B 1 238 ? 6.402 -6.84 5.648 1 97.69 238 LEU B N 1
ATOM 4485 C CA . LEU B 1 238 ? 6.281 -8.188 6.191 1 97.69 238 LEU B CA 1
ATOM 4486 C C . LEU B 1 238 ? 5.465 -9.078 5.258 1 97.69 238 LEU B C 1
ATOM 4488 O O . LEU B 1 238 ? 5.828 -10.234 5.016 1 97.69 238 LEU B O 1
ATOM 4492 N N . ALA B 1 239 ? 4.43 -8.539 4.754 1 98.06 239 ALA B N 1
ATOM 4493 C CA . ALA B 1 239 ? 3.559 -9.312 3.873 1 98.06 239 ALA B CA 1
ATOM 4494 C C . ALA B 1 239 ? 4.285 -9.719 2.596 1 98.06 239 ALA B C 1
ATOM 4496 O O . ALA B 1 239 ? 4.184 -10.867 2.15 1 98.06 239 ALA B O 1
ATOM 4497 N N . SER B 1 240 ? 4.953 -8.844 1.985 1 96.25 240 SER B N 1
ATOM 4498 C CA . SER B 1 240 ? 5.637 -9.148 0.732 1 96.25 240 SER B CA 1
ATOM 4499 C C . SER B 1 240 ? 6.746 -10.164 0.942 1 96.25 240 SER B C 1
ATOM 4501 O O . SER B 1 240 ? 6.949 -11.055 0.108 1 96.25 240 SER B O 1
ATOM 4503 N N . TRP B 1 241 ? 7.461 -10.117 2.059 1 97.62 241 TRP B N 1
ATOM 4504 C CA . TRP B 1 241 ? 8.555 -11.047 2.328 1 97.62 241 TRP B CA 1
ATOM 4505 C C . TRP B 1 241 ? 8.023 -12.391 2.818 1 97.62 241 TRP B C 1
ATOM 4507 O O . TRP B 1 241 ? 8.672 -13.422 2.654 1 97.62 241 TRP B O 1
ATOM 4517 N N . ALA B 1 242 ? 6.82 -12.398 3.404 1 97.62 242 ALA B N 1
ATOM 4518 C CA . ALA B 1 242 ? 6.242 -13.664 3.857 1 97.62 242 ALA B CA 1
ATOM 4519 C C . ALA B 1 242 ? 6.117 -14.656 2.705 1 97.62 242 ALA B C 1
ATOM 4521 O O . ALA B 1 242 ? 6.398 -15.844 2.867 1 97.62 242 ALA B O 1
ATOM 4522 N N . VAL B 1 243 ? 5.738 -14.188 1.576 1 97 243 VAL B N 1
ATOM 4523 C CA . VAL B 1 243 ? 5.602 -15.039 0.399 1 97 243 VAL B CA 1
ATOM 4524 C C . VAL B 1 243 ? 6.973 -15.57 -0.019 1 97 243 VAL B C 1
ATOM 4526 O O . VAL B 1 243 ? 7.129 -16.766 -0.284 1 97 243 VAL B O 1
ATOM 4529 N N . ILE B 1 244 ? 7.961 -14.727 -0.059 1 97.25 244 ILE B N 1
ATOM 4530 C CA . ILE B 1 244 ? 9.312 -15.109 -0.454 1 97.25 244 ILE B CA 1
ATOM 4531 C C . ILE B 1 244 ? 9.867 -16.125 0.539 1 97.25 244 ILE B C 1
ATOM 4533 O O . ILE B 1 244 ? 10.477 -17.125 0.141 1 97.25 244 ILE B O 1
ATOM 4537 N N . PHE B 1 245 ? 9.594 -15.945 1.802 1 97.31 245 PHE B N 1
ATOM 4538 C CA . PHE B 1 245 ? 10.102 -16.859 2.816 1 97.31 245 PHE B CA 1
ATOM 4539 C C . PHE B 1 245 ? 9.398 -18.203 2.73 1 97.31 245 PHE B C 1
ATOM 4541 O O . PHE B 1 245 ? 10.008 -19.25 2.99 1 97.31 245 PHE B O 1
ATOM 4548 N N . ALA B 1 246 ? 8.133 -18.219 2.357 1 96.44 246 ALA B N 1
ATOM 4549 C CA . ALA B 1 246 ? 7.465 -19.5 2.139 1 96.44 246 ALA B CA 1
ATOM 4550 C C . ALA B 1 246 ? 8.156 -20.297 1.039 1 96.44 246 ALA B C 1
ATOM 4552 O O . ALA B 1 246 ? 8.422 -21.484 1.205 1 96.44 246 ALA B O 1
ATOM 4553 N N . TYR B 1 247 ? 8.484 -19.672 -0.009 1 93.94 247 TYR B N 1
ATOM 4554 C CA . TYR B 1 247 ? 9.18 -20.344 -1.104 1 93.94 247 TYR B CA 1
ATOM 4555 C C . TYR B 1 247 ? 10.609 -20.703 -0.703 1 93.94 247 TYR B C 1
ATOM 4557 O O . TYR B 1 247 ? 11.133 -21.734 -1.122 1 93.94 247 TYR B O 1
ATOM 4565 N N . PHE B 1 248 ? 11.227 -19.766 0.088 1 94.06 248 PHE B N 1
ATOM 4566 C CA . PHE B 1 248 ? 12.57 -20.016 0.593 1 94.06 248 PHE B CA 1
ATOM 4567 C C . PHE B 1 248 ? 12.609 -21.297 1.422 1 94.06 248 PHE B C 1
ATOM 4569 O O . PHE B 1 248 ? 13.477 -22.156 1.21 1 94.06 248 PHE B O 1
ATOM 4576 N N . ILE B 1 249 ? 11.648 -21.469 2.32 1 94.25 249 ILE B N 1
ATOM 4577 C CA . ILE B 1 249 ? 11.578 -22.641 3.193 1 94.25 249 ILE B CA 1
ATOM 4578 C C . ILE B 1 249 ? 11.336 -23.891 2.359 1 94.25 249 ILE B C 1
ATOM 4580 O O . ILE B 1 249 ? 11.984 -24.922 2.564 1 94.25 249 ILE B O 1
ATOM 4584 N N . GLU B 1 250 ? 10.438 -23.812 1.404 1 90 250 GLU B N 1
ATOM 4585 C CA . GLU B 1 250 ? 10.188 -24.938 0.5 1 90 250 GLU B CA 1
ATOM 4586 C C . GLU B 1 250 ? 11.438 -25.281 -0.307 1 90 250 GLU B C 1
ATOM 4588 O O . GLU B 1 250 ? 11.703 -26.453 -0.578 1 90 250 GLU B O 1
ATOM 4593 N N . GLY B 1 251 ? 12.195 -24.266 -0.657 1 87.38 251 GLY B N 1
ATOM 4594 C CA . GLY B 1 251 ? 13.398 -24.453 -1.463 1 87.38 251 GLY B CA 1
ATOM 4595 C C . GLY B 1 251 ? 14.547 -25.078 -0.69 1 87.38 251 GLY B C 1
ATOM 4596 O O . GLY B 1 251 ? 15.492 -25.578 -1.286 1 87.38 251 GLY B O 1
ATOM 4597 N N . MET B 1 252 ? 14.508 -25.031 0.592 1 88 252 MET B N 1
ATOM 4598 C CA . MET B 1 252 ? 15.57 -25.562 1.427 1 88 252 MET B CA 1
ATOM 4599 C C . MET B 1 252 ? 15.664 -27.078 1.276 1 88 252 MET B C 1
ATOM 4601 O O . MET B 1 252 ? 16.734 -27.672 1.483 1 88 252 MET B O 1
ATOM 4605 N N . SER B 1 253 ? 14.555 -27.688 0.887 1 82.56 253 SER B N 1
ATOM 4606 C CA . SER B 1 253 ? 14.531 -29.141 0.749 1 82.56 253 SER B CA 1
ATOM 4607 C C . SER B 1 253 ? 15 -29.562 -0.638 1 82.56 253 SER B C 1
ATOM 4609 O O . SER B 1 253 ? 15.203 -30.75 -0.889 1 82.56 253 SER B O 1
ATOM 4611 N N . ARG B 1 254 ? 15.258 -28.641 -1.406 1 79.25 254 ARG B N 1
ATOM 4612 C CA . ARG B 1 254 ? 15.656 -28.969 -2.771 1 79.25 254 ARG B CA 1
ATOM 4613 C C . ARG B 1 254 ? 17.172 -29.141 -2.877 1 79.25 254 ARG B C 1
ATOM 4615 O O . ARG B 1 254 ? 17.922 -28.406 -2.236 1 79.25 254 ARG B O 1
ATOM 4622 N N . VAL B 1 255 ? 17.469 -30.062 -3.838 1 72.62 255 VAL B N 1
ATOM 4623 C CA . VAL B 1 255 ? 18.891 -30.328 -4.055 1 72.62 255 VAL B CA 1
ATOM 4624 C C . VAL B 1 255 ? 19.5 -29.234 -4.922 1 72.62 255 VAL B C 1
ATOM 4626 O O . VAL B 1 255 ? 18.844 -28.688 -5.812 1 72.62 255 VAL B O 1
ATOM 4629 N N . ASP B 1 256 ? 20.734 -28.719 -4.625 1 74.75 256 ASP B N 1
ATOM 4630 C CA . ASP B 1 256 ? 21.547 -27.797 -5.41 1 74.75 256 ASP B CA 1
ATOM 4631 C C . ASP B 1 256 ? 20.891 -26.422 -5.473 1 74.75 256 ASP B C 1
ATOM 4633 O O . ASP B 1 256 ? 20.875 -25.781 -6.527 1 74.75 256 ASP B O 1
ATOM 4637 N N . ASN B 1 257 ? 20.219 -26.062 -4.426 1 80.62 257 ASN B N 1
ATOM 4638 C CA . ASN B 1 257 ? 19.547 -24.781 -4.395 1 80.62 257 ASN B CA 1
ATOM 4639 C C . ASN B 1 257 ? 20.219 -23.797 -3.445 1 80.62 257 ASN B C 1
ATOM 4641 O O . ASN B 1 257 ? 19.656 -22.75 -3.109 1 80.62 257 ASN B O 1
ATOM 4645 N N . ALA B 1 258 ? 21.422 -24.094 -3.035 1 82.19 258 ALA B N 1
ATOM 4646 C CA . ALA B 1 258 ? 22.125 -23.312 -2.014 1 82.19 258 ALA B CA 1
ATOM 4647 C C . ALA B 1 258 ? 22.469 -21.906 -2.527 1 82.19 258 ALA B C 1
ATOM 4649 O O . ALA B 1 258 ? 22.391 -20.938 -1.78 1 82.19 258 ALA B O 1
ATOM 4650 N N . LEU B 1 259 ? 22.859 -21.828 -3.668 1 79.38 259 LEU B N 1
ATOM 4651 C CA . LEU B 1 259 ? 23.234 -20.531 -4.23 1 79.38 259 LEU B CA 1
ATOM 4652 C C . LEU B 1 259 ? 22.016 -19.594 -4.266 1 79.38 259 LEU B C 1
ATOM 4654 O O . LEU B 1 259 ? 22.125 -18.438 -3.887 1 79.38 259 LEU B O 1
ATOM 4658 N N . ALA B 1 260 ? 20.938 -20.125 -4.746 1 82.56 260 ALA B N 1
ATOM 4659 C CA . ALA B 1 260 ? 19.719 -19.312 -4.809 1 82.56 260 ALA B CA 1
ATOM 4660 C C . ALA B 1 260 ? 19.281 -18.891 -3.412 1 82.56 260 ALA B C 1
ATOM 4662 O O . ALA B 1 260 ? 18.938 -17.719 -3.195 1 82.56 260 ALA B O 1
ATOM 4663 N N . LEU B 1 261 ? 19.344 -19.75 -2.479 1 88.12 261 LEU B N 1
ATOM 4664 C CA . LEU B 1 261 ? 18.938 -19.453 -1.107 1 88.12 261 LEU B CA 1
ATOM 4665 C C . LEU B 1 261 ? 19.875 -18.422 -0.474 1 88.12 261 LEU B C 1
ATOM 4667 O O . LEU B 1 261 ? 19.438 -17.547 0.259 1 88.12 261 LEU B O 1
ATOM 4671 N N . GLY B 1 262 ? 21.141 -18.594 -0.782 1 86.56 262 GLY B N 1
ATOM 4672 C CA . GLY B 1 262 ? 22.109 -17.625 -0.292 1 86.56 262 GLY B CA 1
ATOM 4673 C C . GLY B 1 262 ? 21.859 -16.219 -0.83 1 86.56 262 GLY B C 1
ATOM 4674 O O . GLY B 1 262 ? 22 -15.234 -0.1 1 86.56 262 GLY B O 1
ATOM 4675 N N . LEU B 1 263 ? 21.5 -16.156 -2.053 1 84.31 263 LEU B N 1
ATOM 4676 C CA . LEU B 1 263 ? 21.219 -14.867 -2.668 1 84.31 263 LEU B CA 1
ATOM 4677 C C . LEU B 1 263 ? 19.984 -14.227 -2.033 1 84.31 263 LEU B C 1
ATOM 4679 O O . LEU B 1 263 ? 19.984 -13.031 -1.736 1 84.31 263 LEU B O 1
ATOM 4683 N N . VAL B 1 264 ? 18.953 -15.008 -1.8 1 90 264 VAL B N 1
ATOM 4684 C CA . VAL B 1 264 ? 17.734 -14.492 -1.193 1 90 264 VAL B CA 1
ATOM 4685 C C . VAL B 1 264 ? 18.031 -13.945 0.197 1 90 264 VAL B C 1
ATOM 4687 O O . VAL B 1 264 ? 17.625 -12.828 0.533 1 90 264 VAL B O 1
ATOM 4690 N N . LEU B 1 265 ? 18.812 -14.664 0.976 1 91.5 265 LEU B N 1
ATOM 4691 C CA . LEU B 1 265 ? 19.125 -14.25 2.338 1 91.5 265 LEU B CA 1
ATOM 4692 C C . LEU B 1 265 ? 19.984 -12.992 2.336 1 91.5 265 LEU B C 1
ATOM 4694 O O . LEU B 1 265 ? 19.766 -12.078 3.137 1 91.5 265 LEU B O 1
ATOM 4698 N N . THR B 1 266 ? 20.922 -12.938 1.466 1 85.94 266 THR B N 1
ATOM 4699 C CA . THR B 1 266 ? 21.797 -11.773 1.363 1 85.94 266 THR B CA 1
ATOM 4700 C C . THR B 1 266 ? 21 -10.531 0.985 1 85.94 266 THR B C 1
ATOM 4702 O O . THR B 1 266 ? 21.172 -9.469 1.593 1 85.94 266 THR B O 1
ATOM 4705 N N . LEU B 1 267 ? 20.172 -10.703 0.054 1 86.38 267 LEU B N 1
ATOM 4706 C CA . LEU B 1 267 ? 19.375 -9.562 -0.393 1 86.38 267 LEU B CA 1
ATOM 4707 C C . LEU B 1 267 ? 18.391 -9.125 0.688 1 86.38 267 LEU B C 1
ATOM 4709 O O . LEU B 1 267 ? 18.109 -7.934 0.835 1 86.38 267 LEU B O 1
ATOM 4713 N N . PHE B 1 268 ? 17.906 -10.062 1.425 1 92.19 268 PHE B N 1
ATOM 4714 C CA . PHE B 1 268 ? 17.031 -9.734 2.545 1 92.19 268 PHE B CA 1
ATOM 4715 C C . PHE B 1 268 ? 17.781 -8.891 3.58 1 92.19 268 PHE B C 1
ATOM 4717 O O . PHE B 1 268 ? 17.266 -7.867 4.035 1 92.19 268 PHE B O 1
ATOM 4724 N N . LEU B 1 269 ? 18.938 -9.273 3.906 1 91.12 269 LEU B N 1
ATOM 4725 C CA . LEU B 1 269 ? 19.734 -8.57 4.91 1 91.12 269 LEU B CA 1
ATOM 4726 C C . LEU B 1 269 ? 20.125 -7.184 4.414 1 91.12 269 LEU B C 1
ATOM 4728 O O . LEU B 1 269 ? 20.094 -6.219 5.18 1 91.12 269 LEU B O 1
ATOM 4732 N N . PHE B 1 270 ? 20.469 -7.082 3.197 1 88.38 270 PHE B N 1
ATOM 4733 C CA . PHE B 1 270 ? 20.797 -5.777 2.629 1 88.38 270 PHE B CA 1
ATOM 4734 C C . PHE B 1 270 ? 19.578 -4.867 2.631 1 88.38 270 PHE B C 1
ATOM 4736 O O . PHE B 1 270 ? 19.672 -3.682 2.949 1 88.38 270 PHE B O 1
ATOM 4743 N N . GLU B 1 271 ? 18.422 -5.43 2.268 1 91 271 GLU B N 1
ATOM 4744 C CA . GLU B 1 271 ? 17.203 -4.629 2.26 1 91 271 GLU B CA 1
ATOM 4745 C C . GLU B 1 271 ? 16.875 -4.109 3.658 1 91 271 GLU B C 1
ATOM 4747 O O . GLU B 1 271 ? 16.391 -2.986 3.811 1 91 271 GLU B O 1
ATOM 4752 N N . LEU B 1 272 ? 17.188 -4.828 4.664 1 94.25 272 LEU B N 1
ATOM 4753 C CA . LEU B 1 272 ? 16.844 -4.461 6.035 1 94.25 272 LEU B CA 1
ATOM 4754 C C . LEU B 1 272 ? 17.672 -3.258 6.492 1 94.25 272 LEU B C 1
ATOM 4756 O O . LEU B 1 272 ? 17.312 -2.594 7.469 1 94.25 272 LEU B O 1
ATOM 4760 N N . THR B 1 273 ? 18.719 -3 5.852 1 95 273 THR B N 1
ATOM 4761 C CA . THR B 1 273 ? 19.531 -1.848 6.238 1 95 273 THR B CA 1
ATOM 4762 C C . THR B 1 273 ? 18.797 -0.546 5.922 1 95 273 THR B C 1
ATOM 4764 O O . THR B 1 273 ? 19 0.464 6.602 1 95 273 THR B O 1
ATOM 4767 N N . PHE B 1 274 ? 17.922 -0.597 4.988 1 95.88 274 PHE B N 1
ATOM 4768 C CA . PHE B 1 274 ? 17.234 0.619 4.582 1 95.88 274 PHE B CA 1
ATOM 4769 C C . PHE B 1 274 ? 16.25 1.07 5.66 1 95.88 274 PHE B C 1
ATOM 4771 O O . PHE B 1 274 ? 16.281 2.223 6.094 1 95.88 274 PHE B O 1
ATOM 4778 N N . PRO B 1 275 ? 15.359 0.175 6.156 1 96.19 275 PRO B N 1
ATOM 4779 C CA . PRO B 1 275 ? 14.492 0.612 7.25 1 96.19 275 PRO B CA 1
ATOM 4780 C C . PRO B 1 275 ? 15.266 0.922 8.531 1 96.19 275 PRO B C 1
ATOM 4782 O O . PRO B 1 275 ? 14.844 1.766 9.32 1 96.19 275 PRO B O 1
ATOM 4785 N N . VAL B 1 276 ? 16.391 0.309 8.734 1 97 276 VAL B N 1
ATOM 4786 C CA . VAL B 1 276 ? 17.219 0.66 9.883 1 97 276 VAL B CA 1
ATOM 4787 C C . VAL B 1 276 ? 17.672 2.111 9.758 1 97 276 VAL B C 1
ATOM 4789 O O . VAL B 1 276 ? 17.562 2.885 10.711 1 97 276 VAL B O 1
ATOM 4792 N N . VAL B 1 277 ? 18.172 2.488 8.617 1 97.44 277 VAL B N 1
ATOM 4793 C CA . VAL B 1 277 ? 18.578 3.869 8.383 1 97.44 277 VAL B CA 1
ATOM 4794 C C . VAL B 1 277 ? 17.375 4.797 8.539 1 97.44 277 VAL B C 1
ATOM 4796 O O . VAL B 1 277 ? 17.5 5.891 9.094 1 97.44 277 VAL B O 1
ATOM 4799 N N . PHE B 1 278 ? 16.234 4.367 8.07 1 98 278 PHE B N 1
ATOM 4800 C CA . PHE B 1 278 ? 15.016 5.156 8.211 1 98 278 PHE B CA 1
ATOM 4801 C C . PHE B 1 278 ? 14.734 5.469 9.672 1 98 278 PHE B C 1
ATOM 4803 O O . PHE B 1 278 ? 14.523 6.629 10.039 1 98 278 PHE B O 1
ATOM 4810 N N . VAL B 1 279 ? 14.781 4.453 10.5 1 97.69 279 VAL B N 1
ATOM 4811 C CA . VAL B 1 279 ? 14.5 4.613 11.922 1 97.69 279 VAL B CA 1
ATOM 4812 C C . VAL B 1 279 ? 15.562 5.492 12.57 1 97.69 279 VAL B C 1
ATOM 4814 O O . VAL B 1 279 ? 15.25 6.391 13.352 1 97.69 279 VAL B O 1
ATOM 4817 N N . LEU B 1 280 ? 16.812 5.297 12.258 1 97.88 280 LEU B N 1
ATOM 4818 C CA . LEU B 1 280 ? 17.906 6.117 12.789 1 97.88 280 LEU B CA 1
ATOM 4819 C C . LEU B 1 280 ? 17.719 7.578 12.398 1 97.88 280 LEU B C 1
ATOM 4821 O O . LEU B 1 280 ? 17.906 8.477 13.227 1 97.88 280 LEU B O 1
ATOM 4825 N N . GLN B 1 281 ? 17.359 7.809 11.172 1 97.5 281 GLN B N 1
ATOM 4826 C CA . GLN B 1 281 ? 17.188 9.156 10.648 1 97.5 281 GLN B CA 1
ATOM 4827 C C . GLN B 1 281 ? 16 9.859 11.289 1 97.5 281 GLN B C 1
ATOM 4829 O O . GLN B 1 281 ? 16.109 11 11.734 1 97.5 281 GLN B O 1
ATOM 4834 N N . TRP B 1 282 ? 14.898 9.227 11.445 1 97.31 282 TRP B N 1
ATOM 4835 C CA . TRP B 1 282 ? 13.664 9.883 11.859 1 97.31 282 TRP B CA 1
ATOM 4836 C C . TRP B 1 282 ? 13.547 9.891 13.383 1 97.31 282 TRP B C 1
ATOM 4838 O O . TRP B 1 282 ? 12.828 10.727 13.945 1 97.31 282 TRP B O 1
ATOM 4848 N N . CYS B 1 283 ? 14.273 9.039 14.031 1 96.31 283 CYS B N 1
ATOM 4849 C CA . CYS B 1 283 ? 14.367 9.094 15.492 1 96.31 283 CYS B CA 1
ATOM 4850 C C . CYS B 1 283 ? 15.57 9.922 15.93 1 96.31 283 CYS B C 1
ATOM 4852 O O . CYS B 1 283 ? 15.812 10.086 17.125 1 96.31 283 CYS B O 1
ATOM 4854 N N . LYS B 1 284 ? 16.312 10.383 15.023 1 96.5 284 LYS B N 1
ATOM 4855 C CA . LYS B 1 284 ? 17.438 11.281 15.273 1 96.5 284 LYS B CA 1
ATOM 4856 C C . LYS B 1 284 ? 18.438 10.648 16.234 1 96.5 284 LYS B C 1
ATOM 4858 O O . LYS B 1 284 ? 18.828 11.273 17.219 1 96.5 284 LYS B O 1
ATOM 4863 N N . ILE B 1 285 ? 18.828 9.516 15.914 1 97.12 285 ILE B N 1
ATOM 4864 C CA . ILE B 1 285 ? 19.766 8.781 16.766 1 97.12 285 ILE B CA 1
ATOM 4865 C C . ILE B 1 285 ? 21.188 9.023 16.281 1 97.12 285 ILE B C 1
ATOM 4867 O O . ILE B 1 285 ? 21.531 8.742 15.133 1 97.12 285 ILE B O 1
ATOM 4871 N N . GLY B 1 286 ? 21.984 9.578 17.172 1 97.12 286 GLY B N 1
ATOM 4872 C CA . GLY B 1 286 ? 23.375 9.797 16.844 1 97.12 286 GLY B CA 1
ATOM 4873 C C . GLY B 1 286 ? 23.594 10.773 15.703 1 97.12 286 GLY B C 1
ATOM 4874 O O . GLY B 1 286 ? 23.016 11.867 15.695 1 97.12 286 GLY B O 1
ATOM 4875 N N . PRO B 1 287 ? 24.516 10.328 14.734 1 97.19 287 PRO B N 1
ATOM 4876 C CA . PRO B 1 287 ? 24.797 11.242 13.617 1 97.19 287 PRO B CA 1
ATOM 4877 C C . PRO B 1 287 ? 23.578 11.469 12.727 1 97.19 287 PRO B C 1
ATOM 4879 O O . PRO B 1 287 ? 23.562 12.406 11.922 1 97.19 287 PRO B O 1
ATOM 4882 N N . PHE B 1 288 ? 22.578 10.711 12.906 1 97.12 288 PHE B N 1
ATOM 4883 C CA . PHE B 1 288 ? 21.406 10.773 12.047 1 97.12 288 PHE B CA 1
ATOM 4884 C C . PHE B 1 288 ? 20.469 11.883 12.5 1 97.12 288 PHE B C 1
ATOM 4886 O O . PHE B 1 288 ? 19.406 12.094 11.898 1 97.12 288 PHE B O 1
ATOM 4893 N N . GLU B 1 289 ? 20.875 12.57 13.547 1 96.5 289 GLU B N 1
ATOM 4894 C CA . GLU B 1 289 ? 20.156 13.797 13.883 1 96.5 289 GLU B CA 1
ATOM 4895 C C . GLU B 1 289 ? 20.188 14.789 12.719 1 96.5 289 GLU B C 1
ATOM 4897 O O . GLU B 1 289 ? 19.219 15.539 12.516 1 96.5 289 GLU B O 1
ATOM 4902 N N . ASP B 1 290 ? 21.297 14.766 12.07 1 96.06 290 ASP B N 1
ATOM 4903 C CA . ASP B 1 290 ? 21.422 15.508 10.82 1 96.06 290 ASP B CA 1
ATOM 4904 C C . ASP B 1 290 ? 20.75 14.75 9.672 1 96.06 290 ASP B C 1
ATOM 4906 O O . ASP B 1 290 ? 21.172 13.656 9.305 1 96.06 290 ASP B O 1
ATOM 4910 N N . TYR B 1 291 ? 19.703 15.375 9.102 1 96.5 291 TYR B N 1
ATOM 4911 C CA . TYR B 1 291 ? 18.969 14.742 8.023 1 96.5 291 TYR B CA 1
ATOM 4912 C C . TYR B 1 291 ? 19.891 14.352 6.875 1 96.5 291 TYR B C 1
ATOM 4914 O O . TYR B 1 291 ? 19.672 13.336 6.215 1 96.5 291 TYR B O 1
ATOM 4922 N N . LEU B 1 292 ? 20.891 15.062 6.637 1 95.38 292 LEU B N 1
ATOM 4923 C CA . LEU B 1 292 ? 21.766 14.875 5.484 1 95.38 292 LEU B CA 1
ATOM 4924 C C . LEU B 1 292 ? 22.656 13.641 5.664 1 95.38 292 LEU B C 1
ATOM 4926 O O . LEU B 1 292 ? 23.109 13.047 4.684 1 95.38 292 LEU B O 1
ATOM 4930 N N . VAL B 1 293 ? 22.969 13.281 6.852 1 95.38 293 VAL B N 1
ATOM 4931 C CA . VAL B 1 293 ? 23.672 12.031 7.094 1 95.38 293 VAL B CA 1
ATOM 4932 C C . VAL B 1 293 ? 22.828 10.859 6.602 1 95.38 293 VAL B C 1
ATOM 4934 O O . VAL B 1 293 ? 23.359 9.922 5.996 1 95.38 293 VAL B O 1
ATOM 4937 N N . GLY B 1 294 ? 21.547 10.898 6.859 1 94.62 294 GLY B N 1
ATOM 4938 C CA . GLY B 1 294 ? 20.641 9.891 6.324 1 94.62 294 GLY B CA 1
ATOM 4939 C C . GLY B 1 294 ? 20.609 9.844 4.809 1 94.62 294 GLY B C 1
ATOM 4940 O O . GLY B 1 294 ? 20.703 8.773 4.211 1 94.62 294 GLY B O 1
ATOM 4941 N N . GLU B 1 295 ? 20.547 10.992 4.246 1 92.56 295 GLU B N 1
ATOM 4942 C CA . GLU B 1 295 ? 20.5 11.055 2.789 1 92.56 295 GLU B CA 1
ATOM 4943 C C . GLU B 1 295 ? 21.781 10.5 2.178 1 92.56 295 GLU B C 1
ATOM 4945 O O . GLU B 1 295 ? 21.75 9.766 1.188 1 92.56 295 GLU B O 1
ATOM 4950 N N . PHE B 1 296 ? 22.859 10.844 2.74 1 92.69 296 PHE B N 1
ATOM 4951 C CA . PHE B 1 296 ? 24.141 10.312 2.285 1 92.69 296 PHE B CA 1
ATOM 4952 C C . PHE B 1 296 ? 24.172 8.789 2.418 1 92.69 296 PHE B C 1
ATOM 4954 O O . PHE B 1 296 ? 24.625 8.094 1.509 1 92.69 296 PHE B O 1
ATOM 4961 N N . THR B 1 297 ? 23.75 8.328 3.525 1 94.69 297 THR B N 1
ATOM 4962 C CA . THR B 1 297 ? 23.75 6.887 3.771 1 94.69 297 THR B CA 1
ATOM 4963 C C . THR B 1 297 ? 22.859 6.172 2.764 1 94.69 297 THR B C 1
ATOM 4965 O O . THR B 1 297 ? 23.203 5.102 2.266 1 94.69 297 THR B O 1
ATOM 4968 N N . TYR B 1 298 ? 21.703 6.73 2.447 1 92.5 298 TYR B N 1
ATOM 4969 C CA . TYR B 1 298 ? 20.844 6.152 1.429 1 92.5 298 TYR B CA 1
ATOM 4970 C C . TYR B 1 298 ? 21.531 6.109 0.076 1 92.5 298 TYR B C 1
ATOM 4972 O O . TYR B 1 298 ? 21.422 5.129 -0.662 1 92.5 298 TYR B O 1
ATOM 4980 N N . CYS B 1 299 ? 22.188 7.152 -0.232 1 89.81 299 CYS B N 1
ATOM 4981 C CA . CYS B 1 299 ? 22.922 7.168 -1.491 1 89.81 299 CYS B CA 1
ATOM 4982 C C . CYS B 1 299 ? 23.953 6.039 -1.535 1 89.81 299 CYS B C 1
ATOM 4984 O O . CYS B 1 299 ? 24.062 5.328 -2.535 1 89.81 299 CYS B O 1
ATOM 4986 N N . LEU B 1 300 ? 24.656 5.875 -0.498 1 90.69 300 LEU B N 1
ATOM 4987 C CA . LEU B 1 300 ? 25.656 4.832 -0.406 1 90.69 300 LEU B CA 1
ATOM 4988 C C . LEU B 1 300 ? 25.031 3.447 -0.475 1 90.69 300 LEU B C 1
ATOM 4990 O O . LEU B 1 300 ? 25.516 2.57 -1.192 1 90.69 300 LEU B O 1
ATOM 4994 N N . LEU B 1 301 ? 23.984 3.268 0.278 1 91.44 301 LEU B N 1
ATOM 4995 C CA . LEU B 1 301 ? 23.312 1.977 0.304 1 91.44 301 LEU B CA 1
ATOM 4996 C C . LEU B 1 301 ? 22.719 1.644 -1.063 1 91.44 301 LEU B C 1
ATOM 4998 O O . LEU B 1 301 ? 22.828 0.506 -1.528 1 91.44 301 LEU B O 1
ATOM 5002 N N . SER B 1 302 ? 22.062 2.59 -1.624 1 89.31 302 SER B N 1
ATOM 5003 C CA . SER B 1 302 ? 21.5 2.389 -2.953 1 89.31 302 SER B CA 1
ATOM 5004 C C . SER B 1 302 ? 22.578 2.004 -3.961 1 89.31 302 SER B C 1
ATOM 5006 O O . SER B 1 302 ? 22.406 1.058 -4.73 1 89.31 302 SER B O 1
ATOM 5008 N N . PHE B 1 303 ? 23.641 2.662 -3.873 1 88.19 303 PHE B N 1
ATOM 5009 C CA . PHE B 1 303 ? 24.766 2.396 -4.773 1 88.19 303 PHE B CA 1
ATOM 5010 C C . PHE B 1 303 ? 25.328 1.004 -4.535 1 88.19 303 PHE B C 1
ATOM 5012 O O . PHE B 1 303 ? 25.469 0.215 -5.473 1 88.19 303 PHE B O 1
ATOM 5019 N N . THR B 1 304 ? 25.609 0.671 -3.391 1 88.19 304 THR B N 1
ATOM 5020 C CA . THR B 1 304 ? 26.266 -0.591 -3.061 1 88.19 304 THR B CA 1
ATOM 5021 C C . THR B 1 304 ? 25.312 -1.766 -3.291 1 88.19 304 THR B C 1
ATOM 5023 O O . THR B 1 304 ? 25.719 -2.797 -3.832 1 88.19 304 THR B O 1
ATOM 5026 N N . THR B 1 305 ? 24.094 -1.634 -2.844 1 89.19 305 THR B N 1
ATOM 5027 C CA . THR B 1 305 ? 23.141 -2.723 -2.98 1 89.19 305 THR B CA 1
ATOM 5028 C C . THR B 1 305 ? 22.875 -3.033 -4.453 1 89.19 305 THR B C 1
ATOM 5030 O O . THR B 1 305 ? 22.938 -4.191 -4.867 1 89.19 305 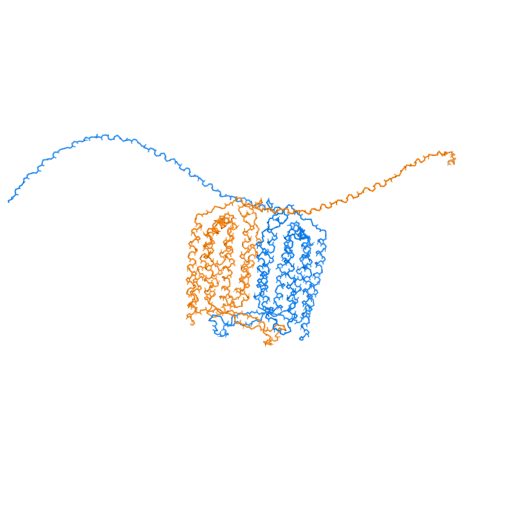THR B O 1
ATOM 5033 N N . LYS B 1 306 ? 22.672 -2.102 -5.266 1 88.38 306 LYS B N 1
ATOM 5034 C CA . LYS B 1 306 ? 22.344 -2.318 -6.672 1 88.38 306 LYS B CA 1
ATOM 5035 C C . LYS B 1 306 ? 23.562 -2.824 -7.441 1 88.38 306 LYS B C 1
ATOM 5037 O O . LYS B 1 306 ? 23.438 -3.656 -8.344 1 88.38 306 LYS B O 1
ATOM 5042 N N . THR B 1 307 ? 24.703 -2.367 -6.988 1 88.44 307 THR B N 1
ATOM 5043 C CA . THR B 1 307 ? 25.938 -2.896 -7.57 1 88.44 307 THR B CA 1
ATOM 5044 C C . THR B 1 307 ? 26.125 -4.363 -7.191 1 88.44 307 THR B C 1
ATOM 5046 O O . THR B 1 307 ? 26.438 -5.195 -8.047 1 88.44 307 THR B O 1
ATOM 5049 N N . LEU B 1 308 ? 25.953 -4.648 -6.012 1 86.44 308 LEU B N 1
ATOM 5050 C CA . LEU B 1 308 ? 26.109 -6.02 -5.543 1 86.44 308 LEU B CA 1
ATOM 5051 C C . LEU B 1 308 ? 25.109 -6.945 -6.215 1 86.44 308 LEU B C 1
ATOM 5053 O O . LEU B 1 308 ? 25.453 -8.047 -6.641 1 86.44 308 LEU B O 1
ATOM 5057 N N . ILE B 1 309 ? 23.922 -6.547 -6.32 1 83.19 309 ILE B N 1
ATOM 5058 C CA . ILE B 1 309 ? 22.891 -7.359 -6.949 1 83.19 309 ILE B CA 1
ATOM 5059 C C . ILE B 1 309 ? 23.203 -7.555 -8.43 1 83.19 309 ILE B C 1
ATOM 5061 O O . ILE B 1 309 ? 23.031 -8.648 -8.969 1 83.19 309 ILE B O 1
ATOM 5065 N N . ALA B 1 310 ? 23.656 -6.477 -9.008 1 84.44 310 ALA B N 1
ATOM 5066 C CA . ALA B 1 310 ? 24.016 -6.551 -10.422 1 84.44 310 ALA B CA 1
ATOM 5067 C C . ALA B 1 310 ? 25.078 -7.625 -10.656 1 84.44 310 ALA B C 1
ATOM 5069 O O . ALA B 1 310 ? 24.875 -8.523 -11.477 1 84.44 310 ALA B O 1
ATOM 5070 N N . TRP B 1 311 ? 26.031 -7.66 -9.883 1 85.38 311 TRP B N 1
ATOM 5071 C CA . TRP B 1 311 ? 27.172 -8.547 -10.125 1 85.38 311 TRP B CA 1
ATOM 5072 C C . TRP B 1 311 ? 26.891 -9.953 -9.594 1 85.38 311 TRP B C 1
ATOM 5074 O O . TRP B 1 311 ? 27.266 -10.945 -10.211 1 85.38 311 TRP B O 1
ATOM 5084 N N . THR B 1 312 ? 26.234 -10.055 -8.523 1 83.38 312 THR B N 1
ATOM 5085 C CA . THR B 1 312 ? 25.906 -11.375 -7.996 1 83.38 312 THR B CA 1
ATOM 5086 C C . THR B 1 312 ? 24.922 -12.094 -8.922 1 83.38 312 THR B C 1
ATOM 5088 O O . THR B 1 312 ? 25.016 -13.305 -9.102 1 83.38 312 THR B O 1
ATOM 5091 N N . THR B 1 313 ? 24.016 -11.375 -9.453 1 83.25 313 THR B N 1
ATOM 5092 C CA . THR B 1 313 ? 23.062 -11.977 -10.375 1 83.25 313 THR B CA 1
ATOM 5093 C C . THR B 1 313 ? 23.75 -12.422 -11.656 1 83.25 313 THR B C 1
ATOM 5095 O O . THR B 1 313 ? 23.5 -13.523 -12.156 1 83.25 313 THR B O 1
ATOM 5098 N N . LEU B 1 314 ? 24.672 -11.602 -12.133 1 83.62 314 LEU B N 1
ATOM 5099 C CA . LEU B 1 314 ? 25.375 -11.938 -13.359 1 83.62 314 LEU B CA 1
ATOM 5100 C C . LEU B 1 314 ? 26.297 -13.133 -13.148 1 83.62 314 LEU B C 1
ATOM 5102 O O . LEU B 1 314 ? 26.297 -14.07 -13.953 1 83.62 314 LEU B O 1
ATOM 5106 N N . ILE B 1 315 ? 27 -13.102 -12.086 1 81.12 315 ILE B N 1
ATOM 5107 C CA . ILE B 1 315 ? 27.938 -14.18 -11.789 1 81.12 315 ILE B CA 1
ATOM 5108 C C . ILE B 1 315 ? 27.172 -15.461 -11.461 1 81.12 315 ILE B C 1
ATOM 5110 O O . ILE B 1 315 ? 27.516 -16.547 -11.938 1 81.12 315 ILE B O 1
ATOM 5114 N N . GLY B 1 316 ? 26.172 -15.297 -10.633 1 77.69 316 GLY B N 1
ATOM 5115 C CA . GLY B 1 316 ? 25.344 -16.453 -10.289 1 77.69 316 GLY B CA 1
ATOM 5116 C C . GLY B 1 316 ? 24.672 -17.078 -11.492 1 77.69 316 GLY B C 1
ATOM 5117 O O . GLY B 1 316 ? 24.656 -18.312 -11.633 1 77.69 316 GLY B O 1
ATOM 5118 N N . ALA B 1 317 ? 24.125 -16.281 -12.336 1 77.75 317 ALA B N 1
ATOM 5119 C CA . ALA B 1 317 ? 23.453 -16.781 -13.539 1 77.75 317 ALA B CA 1
ATOM 5120 C C . ALA B 1 317 ? 24.438 -17.516 -14.445 1 77.75 317 ALA B C 1
ATOM 5122 O O . ALA B 1 317 ? 24.109 -18.547 -15.016 1 77.75 317 ALA B O 1
ATOM 5123 N N . ASN B 1 318 ? 25.641 -17.031 -14.492 1 75.62 318 ASN B N 1
ATOM 5124 C CA . ASN B 1 318 ? 26.672 -17.656 -15.305 1 75.62 318 ASN B CA 1
ATOM 5125 C C . ASN B 1 318 ? 27.125 -18.984 -14.695 1 75.62 318 ASN B C 1
ATOM 5127 O O . ASN B 1 318 ? 27.406 -19.953 -15.414 1 75.62 318 ASN B O 1
ATOM 5131 N N . ALA B 1 319 ? 27.203 -18.953 -13.477 1 74.94 319 ALA B N 1
ATOM 5132 C CA . ALA B 1 319 ? 27.609 -20.172 -12.781 1 74.94 319 ALA B CA 1
ATOM 5133 C C . ALA B 1 319 ? 26.578 -21.281 -12.961 1 74.94 319 ALA B C 1
ATOM 5135 O O . ALA B 1 319 ? 26.922 -22.453 -13.164 1 74.94 319 ALA B O 1
ATOM 5136 N N . TYR B 1 320 ? 25.344 -20.953 -12.93 1 71.94 320 TYR B N 1
ATOM 5137 C CA . TYR B 1 320 ? 24.266 -21.922 -13.109 1 71.94 320 TYR B CA 1
ATOM 5138 C C . TYR B 1 320 ? 24.219 -22.422 -14.555 1 71.94 320 TYR B C 1
ATOM 5140 O O . TYR B 1 320 ? 23.984 -23.609 -14.797 1 71.94 320 TYR B O 1
ATOM 5148 N N . ALA B 1 321 ? 24.422 -21.547 -15.414 1 69.5 321 ALA B N 1
ATOM 5149 C CA . ALA B 1 321 ? 24.375 -21.906 -16.828 1 69.5 321 ALA B CA 1
ATOM 5150 C C . ALA B 1 321 ? 25.5 -22.891 -17.188 1 69.5 321 ALA B C 1
ATOM 5152 O O . ALA B 1 321 ? 25.328 -23.734 -18.062 1 69.5 321 ALA B O 1
ATOM 5153 N N . ARG B 1 322 ? 26.562 -22.828 -16.5 1 65.81 322 ARG B N 1
ATOM 5154 C CA . ARG B 1 322 ? 27.703 -23.688 -16.781 1 65.81 322 ARG B CA 1
ATOM 5155 C C . ARG B 1 322 ? 27.516 -25.062 -16.141 1 65.81 322 ARG B C 1
ATOM 5157 O O . ARG B 1 322 ? 28.109 -26.047 -16.594 1 65.81 322 ARG B O 1
ATOM 5164 N N . LYS B 1 323 ? 26.859 -25.062 -15.062 1 61 323 LYS B N 1
ATOM 5165 C CA . LYS B 1 323 ? 26.641 -26.359 -14.422 1 61 323 LYS B CA 1
ATOM 5166 C C . LYS B 1 323 ? 25.688 -27.219 -15.25 1 61 323 LYS B C 1
ATOM 5168 O O . LYS B 1 323 ? 25.719 -28.453 -15.156 1 61 323 LYS B O 1
ATOM 5173 N N . GLY B 1 324 ? 24.781 -26.609 -15.961 1 50.44 324 GLY B N 1
ATOM 5174 C CA . GLY B 1 324 ? 23.984 -27.438 -16.844 1 50.44 324 GLY B CA 1
ATOM 5175 C C . GLY B 1 324 ? 24.625 -27.688 -18.188 1 50.44 324 GLY B C 1
ATOM 5176 O O . GLY B 1 324 ? 25.547 -26.969 -18.578 1 50.44 324 GLY B O 1
#

InterPro domains:
  IPR041113 Heliorhodopsin [NF038020] (70-316)
  IPR041113 Heliorhodopsin [PF18761] (70-316)

Sequence (648 aa):
MPPTRPEHRLSHGGSTDGTAEENPGAVSMISPVRSQKKKDTAADSGPLKNPEEYNAIQNLNEIPMWLAPCNFVAAVFQIMQAVFIFAFSVRVDLKWCLYTFYPNPENDVYDSDIYAIPDPEQIACYTITWYAGAVTLMSGINHLCAVLPCFREKYEYFVERHQCPQRWIEYSFSCSLLRVHIAQVAGVTDVYTLVLSFFLTQAMVLFGLLHERMNAKNRADGYVQDYTAFWASCVMHLASWAVIFAYFIEGMSRVDNALALGLVLTLFLFELTFPVVFVLQWCKIGPFEDYLVGEFTYCLLSFTTKTLIAWTTLIGANAYARKGMPPTRPEHRLSHGGSTDGTAEENPGAVSMISPVRSQKKKDTAADSGPLKNPEEYNAIQNLNEIPMWLAPCNFVAAVFQIMQAVFIFAFSVRVDLKWCLYTFYPNPENDVYDSDIYAIPDPEQIACYTITWYAGAVTLMSGINHLCAVLPCFREKYEYFVERHQCPQRWIEYSFSCSLLRVHIAQVAGVTDVYTLVLSFFLTQAMVLFGLLHERMNAKNRADGYVQDYTAFWASCVMHLASWAVIFAYFIEGMSRVDNALALGLVLTLFLFELTFPVVFVLQWCKIGPFEDYLVGEFTYCLLSFTTKTLIAWTTLIGANAYARKG

Solvent-accessible surface area (backbone atoms only — not comparable to full-atom values): 34983 Å² total; per-residue (Å²): 144,86,86,76,86,87,85,80,93,80,85,91,78,86,73,86,76,78,79,73,79,76,78,79,82,80,75,76,77,70,70,77,74,72,73,72,71,71,72,77,65,68,65,71,76,61,82,63,39,65,53,57,82,59,59,59,65,79,55,64,52,80,81,60,81,62,55,48,58,52,28,42,52,48,13,55,52,26,38,52,48,15,53,51,42,55,63,52,43,75,74,48,80,39,42,46,56,30,26,45,58,53,54,28,75,83,42,58,60,64,76,36,87,76,53,25,57,46,46,74,41,82,75,48,72,43,50,68,44,53,52,31,16,50,36,22,32,47,51,10,50,50,24,38,40,52,53,36,74,90,39,20,59,60,47,50,55,33,44,25,51,56,32,57,64,67,59,34,56,47,41,26,50,35,51,9,48,47,46,35,49,45,30,40,58,36,46,56,33,46,48,62,41,38,52,41,39,22,52,30,41,19,47,21,34,46,24,47,41,48,31,37,68,74,23,24,44,23,64,50,64,44,27,57,69,72,57,66,35,49,53,53,18,50,52,35,50,50,55,55,46,48,53,37,48,52,36,41,59,62,38,67,77,43,84,93,36,61,66,46,51,49,49,46,52,50,53,50,57,57,56,51,49,53,61,49,47,49,50,32,32,77,66,40,48,72,74,17,54,42,60,62,52,37,54,49,49,49,53,50,48,54,50,50,51,41,50,49,46,32,50,50,44,50,52,50,42,47,54,53,46,64,73,97,136,85,90,79,90,83,86,75,87,86,81,73,86,71,79,82,74,79,75,77,75,77,76,79,81,81,73,77,74,74,68,76,77,73,72,72,68,72,72,75,65,69,65,70,76,61,82,64,39,66,54,57,80,61,58,58,65,81,56,62,51,80,83,60,80,60,54,47,58,51,28,42,53,48,13,53,54,27,38,51,49,16,53,50,41,55,63,53,42,75,75,46,78,39,42,46,56,30,26,44,60,52,54,29,74,84,42,60,60,63,76,33,87,77,50,25,58,45,47,73,39,82,75,48,70,42,48,68,44,54,52,33,20,50,36,21,32,48,50,10,51,50,25,38,40,51,53,35,74,90,37,21,59,60,46,50,54,31,45,24,51,56,32,56,64,67,58,36,58,46,42,26,48,34,52,9,50,47,46,35,49,43,30,40,59,35,47,58,33,46,49,61,42,39,52,41,40,23,52,28,40,20,47,21,35,47,22,49,42,49,30,38,66,76,25,23,46,22,64,51,65,44,27,57,70,72,59,64,35,51,53,53,17,49,52,35,48,51,55,54,46,50,55,37,49,53,36,40,61,62,39,68,76,42,84,94,36,62,68,46,52,50,50,47,52,50,50,51,57,58,55,50,49,52,61,49,48,50,52,33,31,76,68,40,47,74,75,17,55,42,60,62,52,36,53,51,49,49,53,51,47,54,52,50,52,40,49,48,47,32,48,50,44,49,51,50,41,47,52,53,45,64,73,98